Protein 3UCA (pdb70)

Nearest PDB structures (foldseek):
  3uca-assembly1_A  TM=1.004E+00  e=2.244E-35  Clostridium perfringens
  1rtr-assembly1_B  TM=9.458E-01  e=1.152E-16  Staphylococcus aureus
  6sxl-assembly1_A  TM=8.946E-01  e=2.841E-14  Picosynechococcus sp. PCC 7002
  6sxn-assembly3_D  TM=8.960E-01  e=1.854E-14  Picosynechococcus sp. PCC 7002
  2h8o-assembly1_A-2  TM=9.309E-01  e=2.113E-13  Agrobacterium fabrum str. C58

Secondary structure (DSSP, 8-state):
---HHHHHHHHHHHHHHHH----SS-HHHHHHHHHHHHH----HHHHHHHHHHHTT-S-GGGGHHHHHHHHHHHHHHHHHHTSTTTT--SEETTEE-HHHHH-HHHHHHHHHHHHHHHHHHHHHHHHHH-HHHHHHHHHHHHHHSTTTHHHHHHHHHHTSS-SS--HHHHHHHHIIIIIHHHHHHHHHHHHHTT--HHHHHHHHHHHHHHHHHHHHHHHHHHH----HHHHH-HHHHHHHHHHHHHHHHHHHHTSSS--HHHHHHHHHHHH---/---HHHHHHHHHHHHHHHT----SS-HHHHHHHHHHHHS----HHHHHHHHHHHTT-S-GGGGHHHHHHHHHHHHHHHHHHTSTTTT--SEETTEE-HHHHH-HHHHHHHHHHHHHHHHHHHHHHHHHH-HHHHHHHHHHHHHHSTTTHHHHHHHHHHTT--HHHHHHHHIIIIIHHHHHHHHHHHHHTT--HHHHHHHHHHHHHHHHHHHHHHHHHHH---HHHHH-HHHHHHHHHHHHHHHHHHHHTSSS--HHHHHHHHHHHH---

Solvent-accessible surface area: 21944 Å² total; per-residue (Å²): 152,49,78,22,83,59,2,54,100,39,0,39,99,27,0,105,58,45,7,126,59,142,74,144,53,1,76,48,0,3,66,0,0,18,57,19,0,54,24,27,14,54,8,15,18,0,1,0,0,1,1,0,3,39,6,63,85,88,76,30,131,98,0,23,44,1,0,18,0,0,5,0,0,36,5,1,6,46,5,0,13,4,4,52,43,19,76,83,50,76,110,72,111,67,96,62,4,5,12,116,77,48,33,63,14,14,0,2,6,0,0,2,0,0,1,0,4,0,1,22,14,2,2,54,23,2,36,143,73,33,115,29,2,9,101,2,1,73,51,0,0,46,7,0,0,0,48,0,6,0,0,0,8,0,1,36,30,62,1,122,118,72,158,146,18,61,76,144,30,0,58,38,9,22,51,34,46,28,5,28,4,1,43,3,0,0,14,0,0,0,28,14,4,115,18,71,157,46,22,35,152,80,0,76,28,0,0,102,60,4,0,41,8,21,8,5,31,50,12,17,47,107,62,105,94,72,39,5,24,109,69,72,29,58,135,74,0,108,115,64,2,77,68,17,3,87,64,0,29,106,34,0,68,59,8,191,45,71,11,98,6,0,57,54,5,0,90,111,10,28,119,18,171,128,153,48,79,27,87,63,3,59,93,40,0,23,105,26,0,103,70,46,7,125,58,137,80,137,50,1,72,37,0,1,63,0,0,17,58,16,0,49,29,24,15,60,9,12,22,0,2,0,0,0,1,0,6,22,6,59,91,80,77,27,128,106,2,25,44,1,0,19,0,0,4,0,0,38,4,4,14,44,5,2,21,6,4,50,42,21,78,82,52,78,107,73,121,65,92,66,4,5,11,100,73,46,33,72,13,14,0,3,0,0,0,1,0,0,0,0,5,0,2,22,13,2,2,55,23,2,25,145,71,35,116,31,2,11,104,1,0,70,51,0,0,45,7,0,0,0,45,0,12,4,0,0,10,0,2,46,24,53,70,132,159,114,84,159,47,16,65,38,23,18,54,30,51,14,3,29,5,0,26,3,0,0,10,0,0,0,23,19,3,124,16,70,143,46,25,28,65,92,0,90,29,0,0,97,61,4,1,44,6,14,19,2,31,44,9,22,40,110,81,170,154,37,17,29,91,77,68,30,70,118,70,0,88,127,65,3,68,69,20,3,82,69,0,33,117,38,0,68,59,9,190,49,66,13,106,7,0,53,56,4,1,79,111,12,32,126,25,181,132

Structure (mmCIF, N/CA/C/O backbone):
data_3UCA
#
_entry.id   3UCA
#
_cell.length_a   70.117
_cell.length_b   70.117
_cell.length_c   228.136
_cell.angle_alpha   90.00
_cell.angle_beta   90.00
_cell.angle_gamma   120.00
#
_symmetry.space_group_name_H-M   'P 31 2 1'
#
loop_
_entity.id
_entity.type
_entity.pdbx_description
1 polymer Geranyltranstransferase
2 water water
#
loop_
_atom_site.group_PDB
_atom_site.id
_atom_site.type_symbol
_atom_site.label_atom_id
_atom_site.label_alt_id
_atom_site.label_comp_id
_atom_site.label_asym_id
_atom_site.label_entity_id
_atom_site.label_seq_id
_atom_site.pdbx_PDB_ins_code
_atom_site.Cartn_x
_atom_site.Cartn_y
_atom_site.Cartn_z
_atom_site.occupancy
_atom_site.B_iso_or_equiv
_atom_site.auth_seq_id
_atom_site.auth_comp_id
_atom_site.auth_asym_id
_atom_site.auth_atom_id
_atom_site.pdbx_PDB_model_num
ATOM 1 N N . ALA A 1 34 ? 3.888 -19.856 -7.615 1.00 86.98 11 ALA A N 1
ATOM 2 C CA . ALA A 1 34 ? 5.109 -19.284 -8.262 1.00 88.48 11 ALA A CA 1
ATOM 3 C C . ALA A 1 34 ? 6.175 -18.933 -7.221 1.00 85.98 11 ALA A C 1
ATOM 4 O O . ALA A 1 34 ? 7.122 -18.189 -7.511 1.00 87.22 11 ALA A O 1
ATOM 6 N N . MET A 1 35 ? 6.013 -19.473 -6.012 1.00 80.38 12 MET A N 1
ATOM 7 C CA . MET A 1 35 ? 6.931 -19.193 -4.905 1.00 72.46 12 MET A CA 1
ATOM 8 C C . MET A 1 35 ? 8.282 -19.867 -5.103 1.00 72.34 12 MET A C 1
ATOM 9 O O . MET A 1 35 ? 8.380 -21.099 -5.119 1.00 77.04 12 MET A O 1
ATOM 14 N N . ASN A 1 36 ? 9.322 -19.052 -5.235 1.00 61.80 13 ASN A N 1
ATOM 15 C CA . ASN A 1 36 ? 10.655 -19.536 -5.531 1.00 53.20 13 ASN A CA 1
ATOM 16 C C . ASN A 1 36 ? 11.694 -18.910 -4.595 1.00 52.94 13 ASN A C 1
ATOM 17 O O . ASN A 1 36 ? 11.755 -17.692 -4.472 1.00 49.00 13 ASN A O 1
ATOM 22 N N . ILE A 1 37 ? 12.503 -19.737 -3.935 1.00 45.60 14 ILE A N 1
ATOM 23 C CA . ILE A 1 37 ? 13.475 -19.233 -2.965 1.00 41.62 14 ILE A CA 1
ATOM 24 C C . ILE A 1 37 ? 14.489 -18.272 -3.580 1.00 42.45 14 ILE A C 1
ATOM 25 O O . ILE A 1 37 ? 14.785 -17.226 -3.000 1.00 36.50 14 ILE A O 1
ATOM 30 N N . ASN A 1 38 ? 15.035 -18.602 -4.752 1.00 43.54 15 ASN A N 1
ATOM 31 C CA . ASN A 1 38 ? 15.986 -17.673 -5.355 1.00 42.87 15 ASN A CA 1
ATOM 32 C C . ASN A 1 38 ? 15.322 -16.341 -5.690 1.00 41.37 15 ASN A C 1
ATOM 33 O O . ASN A 1 38 ? 15.885 -15.277 -5.473 1.00 42.61 15 ASN A O 1
ATOM 38 N N . SER A 1 39 ? 14.111 -16.414 -6.209 1.00 35.73 16 SER A N 1
ATOM 39 C CA . SER A 1 39 ? 13.334 -15.230 -6.499 1.00 40.09 16 SER A CA 1
ATOM 40 C C . SER A 1 39 ? 13.029 -14.421 -5.233 1.00 41.63 16 SER A C 1
ATOM 41 O O . SER A 1 39 ? 13.096 -13.179 -5.241 1.00 38.66 16 SER A O 1
ATOM 44 N N . LEU A 1 40 ? 12.704 -15.124 -4.148 1.00 36.28 17 LEU A N 1
ATOM 45 C CA . LEU A 1 40 ? 12.454 -14.489 -2.855 1.00 41.81 17 LEU A CA 1
ATOM 46 C C . LEU A 1 40 ? 13.703 -13.752 -2.314 1.00 37.01 17 LEU A C 1
ATOM 47 O O . LEU A 1 40 ? 13.606 -12.633 -1.790 1.00 37.58 17 LEU A O 1
ATOM 52 N N . LYS A 1 41 ? 14.867 -14.376 -2.463 1.00 31.70 18 LYS A N 1
ATOM 53 C CA . LYS A 1 41 ? 16.117 -13.765 -2.032 1.00 35.75 18 LYS A CA 1
ATOM 54 C C . LYS A 1 41 ? 16.408 -12.475 -2.792 1.00 39.84 18 LYS A C 1
ATOM 55 O O . LYS A 1 41 ? 16.886 -11.506 -2.204 1.00 38.93 18 LYS A O 1
ATOM 61 N N . GLU A 1 42 ? 16.099 -12.446 -4.088 1.00 36.81 19 GLU A N 1
ATOM 62 C CA . GLU A 1 42 ? 16.291 -11.240 -4.881 1.00 39.38 19 GLU A CA 1
ATOM 63 C C . GLU A 1 42 ? 15.311 -10.166 -4.480 1.00 33.70 19 GLU A C 1
ATOM 64 O O . GLU A 1 42 ? 15.642 -8.985 -4.508 1.00 39.76 19 GLU A O 1
ATOM 70 N N . GLU A 1 43 ? 14.100 -10.565 -4.109 1.00 33.41 20 GLU A N 1
ATOM 71 C CA . GLU A 1 43 ? 13.116 -9.599 -3.624 1.00 38.22 20 GLU A CA 1
ATOM 72 C C . GLU A 1 43 ? 13.555 -8.947 -2.293 1.00 37.39 20 GLU A C 1
ATOM 73 O O . GLU A 1 43 ? 13.326 -7.756 -2.075 1.00 37.19 20 GLU A O 1
ATOM 79 N N . VAL A 1 44 ? 14.155 -9.737 -1.404 1.00 36.13 21 VAL A N 1
ATOM 80 C CA . VAL A 1 44 ? 14.710 -9.209 -0.154 1.00 36.36 21 VAL A CA 1
ATOM 81 C C . VAL A 1 44 ? 15.879 -8.256 -0.456 1.00 33.97 21 VAL A C 1
ATOM 82 O O . VAL A 1 44 ? 15.916 -7.152 0.078 1.00 37.39 21 VAL A O 1
ATOM 86 N N . ASP A 1 45 ? 16.812 -8.684 -1.316 1.00 33.65 22 ASP A N 1
ATOM 87 C CA . ASP A 1 45 ? 17.935 -7.845 -1.744 1.00 40.88 22 ASP A CA 1
ATOM 88 C C . ASP A 1 45 ? 17.456 -6.494 -2.229 1.00 43.29 22 ASP A C 1
ATOM 89 O O . ASP A 1 45 ? 18.057 -5.467 -1.916 1.00 39.72 22 ASP A O 1
ATOM 94 N N . GLN A 1 46 ? 16.389 -6.500 -3.022 1.00 41.75 23 GLN A N 1
ATOM 95 C CA . GLN A 1 46 ? 15.876 -5.267 -3.600 1.00 44.36 23 GLN A CA 1
ATOM 96 C C . GLN A 1 46 ? 15.168 -4.378 -2.582 1.00 42.84 23 GLN A C 1
ATOM 97 O O . GLN A 1 46 ? 15.256 -3.162 -2.670 1.00 37.96 23 GLN A O 1
ATOM 103 N N . SER A 1 47 ? 14.419 -4.975 -1.656 1.00 37.26 24 SER A N 1
ATOM 104 C CA . SER A 1 47 ? 13.788 -4.196 -0.605 1.00 38.95 24 SER A CA 1
ATOM 105 C C . SER A 1 47 ? 14.847 -3.541 0.272 1.00 34.48 24 SER A C 1
ATOM 106 O O . SER A 1 47 ? 14.686 -2.400 0.690 1.00 40.45 24 SER A O 1
ATOM 109 N N . LEU A 1 48 ? 15.927 -4.273 0.552 1.00 34.22 25 LEU A N 1
ATOM 110 C CA . LEU A 1 48 ? 16.974 -3.777 1.431 1.00 34.62 25 LEU A CA 1
ATOM 111 C C . LEU A 1 48 ? 17.744 -2.642 0.744 1.00 38.17 25 LEU A C 1
ATOM 112 O O . LEU A 1 48 ? 18.035 -1.615 1.351 1.00 36.44 25 LEU A O 1
ATOM 117 N N . LYS A 1 49 ? 18.072 -2.827 -0.527 1.00 39.19 26 LYS A N 1
ATOM 118 C CA . LYS A 1 49 ? 18.711 -1.745 -1.286 1.00 40.42 26 LYS A CA 1
ATOM 119 C C . LYS A 1 49 ? 17.840 -0.485 -1.372 1.00 38.74 26 LYS A C 1
ATOM 120 O O . LYS A 1 49 ? 18.317 0.628 -1.148 1.00 43.00 26 LYS A O 1
ATOM 126 N N . ALA A 1 50 ? 16.566 -0.658 -1.704 1.00 38.16 27 ALA A N 1
ATOM 127 C CA . ALA A 1 50 ? 15.660 0.477 -1.776 1.00 37.49 27 ALA A CA 1
ATOM 128 C C . ALA A 1 50 ? 15.644 1.177 -0.426 1.00 43.43 27 ALA A C 1
ATOM 129 O O . ALA A 1 50 ? 15.677 2.400 -0.363 1.00 40.15 27 ALA A O 1
ATOM 131 N N . TYR A 1 51 ? 15.593 0.392 0.653 1.00 40.06 28 TYR A N 1
ATOM 132 C CA . TYR A 1 51 ? 15.471 0.970 1.992 1.00 40.25 28 TYR A CA 1
ATOM 133 C C . TYR A 1 51 ? 16.606 1.957 2.216 1.00 41.38 28 TYR A C 1
ATOM 134 O O . TYR A 1 51 ? 16.376 3.078 2.657 1.00 40.41 28 TYR A O 1
ATOM 143 N N . PHE A 1 52 ? 17.829 1.539 1.904 1.00 40.48 29 PHE A N 1
ATOM 144 C CA . PHE A 1 52 ? 18.999 2.360 2.227 1.00 46.87 29 PHE A CA 1
ATOM 145 C C . PHE A 1 52 ? 19.326 3.445 1.191 1.00 50.81 29 PHE A C 1
ATOM 146 O O . PHE A 1 52 ? 20.153 4.335 1.435 1.00 50.29 29 PHE A O 1
ATOM 154 N N . ASN A 1 53 ? 18.626 3.411 0.065 1.00 49.73 30 ASN A N 1
ATOM 155 C CA . ASN A 1 53 ? 18.773 4.455 -0.918 1.00 58.63 30 ASN A CA 1
ATOM 156 C C . ASN A 1 53 ? 17.906 5.680 -0.619 1.00 60.28 30 ASN A C 1
ATOM 157 O O . ASN A 1 53 ? 17.049 6.049 -1.410 1.00 60.66 30 ASN A O 1
ATOM 162 N N . LYS A 1 54 ? 18.110 6.317 0.517 1.00 65.62 31 LYS A N 1
ATOM 163 C CA . LYS A 1 54 ? 17.355 7.510 0.818 1.00 67.38 31 LYS A CA 1
ATOM 164 C C . LYS A 1 54 ? 18.223 8.757 0.841 1.00 69.35 31 LYS A C 1
ATOM 165 O O . LYS A 1 54 ? 19.424 8.684 1.000 1.00 65.03 31 LYS A O 1
ATOM 171 N N . ASP A 1 55 ? 17.602 9.914 0.694 1.00 70.04 32 ASP A N 1
ATOM 172 C CA . ASP A 1 55 ? 18.354 11.171 0.662 1.00 72.48 32 ASP A CA 1
ATOM 173 C C . ASP A 1 55 ? 18.766 11.620 2.069 1.00 68.99 32 ASP A C 1
ATOM 174 O O . ASP A 1 55 ? 17.927 11.728 2.954 1.00 66.07 32 ASP A O 1
ATOM 179 N N . ARG A 1 56 ? 20.060 11.878 2.262 1.00 70.22 33 ARG A N 1
ATOM 180 C CA . ARG A 1 56 ? 20.590 12.312 3.560 1.00 70.07 33 ARG A CA 1
ATOM 181 C C . ARG A 1 56 ? 21.619 13.436 3.424 1.00 72.22 33 ARG A C 1
ATOM 182 O O . ARG A 1 56 ? 22.610 13.305 2.698 1.00 66.16 33 ARG A O 1
ATOM 190 N N . GLU A 1 57 ? 21.407 14.529 4.149 1.00 74.45 34 GLU A N 1
ATOM 191 C CA . GLU A 1 57 ? 22.263 15.693 3.964 1.00 76.29 34 GLU A CA 1
ATOM 192 C C . GLU A 1 57 ? 23.565 15.703 4.771 1.00 73.09 34 GLU A C 1
ATOM 193 O O . GLU A 1 57 ? 24.583 16.173 4.262 1.00 75.03 34 GLU A O 1
ATOM 199 N N . TYR A 1 58 ? 23.545 15.212 6.012 1.00 64.20 35 TYR A N 1
ATOM 200 C CA . TYR A 1 58 ? 24.752 15.278 6.857 1.00 63.79 35 TYR A CA 1
ATOM 201 C C . TYR A 1 58 ? 25.371 13.929 7.269 1.00 60.23 35 TYR A C 1
ATOM 202 O O . TYR A 1 58 ? 26.593 13.811 7.366 1.00 51.58 35 TYR A O 1
ATOM 211 N N . ASN A 1 59 ? 24.536 12.925 7.538 1.00 53.05 36 ASN A N 1
ATOM 212 C CA . ASN A 1 59 ? 25.038 11.657 8.056 1.00 43.36 36 ASN A CA 1
ATOM 213 C C . ASN A 1 59 ? 25.073 10.603 6.949 1.00 48.35 36 ASN A C 1
ATOM 214 O O . ASN A 1 59 ? 24.888 9.399 7.197 1.00 40.40 36 ASN A O 1
ATOM 219 N N . LYS A 1 60 ? 25.328 11.071 5.727 1.00 37.15 37 LYS A N 1
ATOM 220 C CA . LYS A 1 60 ? 25.332 10.208 4.553 1.00 47.00 37 LYS A CA 1
ATOM 221 C C . LYS A 1 60 ? 26.348 9.065 4.692 1.00 42.19 37 LYS A C 1
ATOM 222 O O . LYS A 1 60 ? 26.070 7.929 4.324 1.00 49.43 37 LYS A O 1
ATOM 228 N N . VAL A 1 61 ? 27.521 9.378 5.212 1.00 40.93 38 VAL A N 1
ATOM 229 C CA . VAL A 1 61 ? 28.533 8.364 5.459 1.00 43.27 38 VAL A CA 1
ATOM 230 C C . VAL A 1 61 ? 28.009 7.203 6.323 1.00 43.26 38 VAL A C 1
ATOM 231 O O . VAL A 1 61 ? 28.388 6.060 6.103 1.00 37.67 38 VAL A O 1
ATOM 235 N N . LEU A 1 62 ? 27.152 7.493 7.303 1.00 38.01 39 LEU A N 1
ATOM 236 C CA . LEU A 1 62 ? 26.594 6.423 8.122 1.00 40.03 39 LEU A CA 1
ATOM 237 C C . LEU A 1 62 ? 25.765 5.523 7.231 1.00 40.53 39 LEU A C 1
ATOM 238 O O . LEU A 1 62 ? 25.892 4.293 7.277 1.00 36.07 39 LEU A O 1
ATOM 243 N N . TYR A 1 63 ? 24.904 6.133 6.419 1.00 40.27 40 TYR A N 1
ATOM 244 C CA . TYR A 1 63 ? 24.041 5.350 5.555 1.00 40.95 40 TYR A CA 1
ATOM 245 C C . TYR A 1 63 ? 24.829 4.581 4.510 1.00 37.97 40 TYR A C 1
ATOM 246 O O . TYR A 1 63 ? 24.455 3.457 4.191 1.00 41.04 40 TYR A O 1
ATOM 255 N N . ASP A 1 64 ? 25.914 5.169 3.990 1.00 36.78 41 ASP A N 1
ATOM 256 C CA . ASP A 1 64 ? 26.782 4.442 3.050 1.00 39.86 41 ASP A CA 1
ATOM 257 C C . ASP A 1 64 ? 27.405 3.237 3.726 1.00 38.84 41 ASP A C 1
ATOM 258 O O . ASP A 1 64 ? 27.550 2.199 3.109 1.00 34.78 41 ASP A O 1
ATOM 263 N N . SER A 1 65 ? 27.822 3.389 4.982 1.00 29.46 42 SER A N 1
ATOM 264 C CA . SER A 1 65 ? 28.458 2.267 5.672 1.00 29.47 42 SER A CA 1
ATOM 265 C C . SER A 1 65 ? 27.426 1.159 5.946 1.00 33.68 42 SER A C 1
ATOM 266 O O . SER A 1 65 ? 27.691 -0.014 5.742 1.00 31.57 42 SER A O 1
ATOM 269 N N . MET A 1 66 ? 26.236 1.533 6.398 1.00 31.59 43 MET A N 1
ATOM 270 C CA . MET A 1 66 ? 25.199 0.542 6.623 1.00 35.42 43 MET A CA 1
ATOM 271 C C . MET A 1 66 ? 24.851 -0.165 5.325 1.00 38.57 43 MET A C 1
ATOM 272 O O . MET A 1 66 ? 24.747 -1.394 5.286 1.00 35.74 43 MET A O 1
ATOM 277 N N . ALA A 1 67 ? 24.671 0.614 4.256 1.00 34.71 44 ALA A N 1
ATOM 278 C CA . ALA A 1 67 ? 24.232 0.051 2.982 1.00 37.74 44 ALA A CA 1
ATOM 279 C C . ALA A 1 67 ? 25.304 -0.851 2.422 1.00 33.57 44 ALA A C 1
ATOM 280 O O . ALA A 1 67 ? 25.014 -1.851 1.778 1.00 36.42 44 ALA A O 1
ATOM 282 N N . TYR A 1 68 ? 26.554 -0.503 2.663 1.00 35.11 45 TYR A N 1
ATOM 283 C CA . TYR A 1 68 ? 27.638 -1.309 2.109 1.00 37.33 45 TYR A CA 1
ATOM 284 C C . TYR A 1 68 ? 27.553 -2.763 2.598 1.00 32.84 45 TYR A C 1
ATOM 285 O O . TYR A 1 68 ? 27.591 -3.725 1.818 1.00 33.37 45 TYR A O 1
ATOM 294 N N . SER A 1 69 ? 27.447 -2.918 3.909 1.00 32.81 46 SER A N 1
ATOM 295 C CA . SER A 1 69 ? 27.348 -4.233 4.534 1.00 31.99 46 SER A CA 1
ATOM 296 C C . SER A 1 69 ? 26.016 -4.940 4.226 1.00 30.73 46 SER A C 1
ATOM 297 O O . SER A 1 69 ? 25.965 -6.158 4.056 1.00 36.31 46 SER A O 1
ATOM 300 N N . ILE A 1 70 ? 24.945 -4.174 4.135 1.00 31.77 47 ILE A N 1
ATOM 301 C CA . ILE A 1 70 ? 23.667 -4.738 3.768 1.00 32.84 47 ILE A CA 1
ATOM 302 C C . ILE A 1 70 ? 23.684 -5.302 2.337 1.00 42.36 47 ILE A C 1
ATOM 303 O O . ILE A 1 70 ? 23.206 -6.424 2.078 1.00 37.06 47 ILE A O 1
ATOM 308 N N . ASN A 1 71 ? 24.258 -4.529 1.420 1.00 38.55 48 ASN A N 1
ATOM 309 C CA . ASN A 1 71 ? 24.173 -4.836 0.001 1.00 45.80 48 ASN A CA 1
ATOM 310 C C . ASN A 1 71 ? 25.279 -5.760 -0.467 1.00 48.08 48 ASN A C 1
ATOM 311 O O . ASN A 1 71 ? 25.152 -6.401 -1.503 1.00 47.56 48 ASN A O 1
ATOM 316 N N . VAL A 1 72 ? 26.359 -5.822 0.299 1.00 49.41 49 VAL A N 1
ATOM 317 C CA . VAL A 1 72 ? 27.506 -6.631 -0.081 1.00 53.40 49 VAL A CA 1
ATOM 318 C C . VAL A 1 72 ? 27.069 -7.958 -0.672 1.00 58.19 49 VAL A C 1
ATOM 319 O O . VAL A 1 72 ? 27.423 -8.293 -1.807 1.00 69.05 49 VAL A O 1
ATOM 323 N N . GLY A 1 73 ? 26.311 -8.718 0.106 1.00 54.95 50 GLY A N 1
ATOM 324 C CA . GLY A 1 73 ? 25.854 -10.027 -0.322 1.00 56.33 50 GLY A CA 1
ATOM 325 C C . GLY A 1 73 ? 25.146 -10.763 0.804 1.00 56.52 50 GLY A C 1
ATOM 326 O O . GLY A 1 73 ? 24.908 -10.207 1.875 1.00 58.38 50 GLY A O 1
ATOM 327 N N . GLY A 1 74 ? 24.788 -12.012 0.540 1.00 51.70 51 GLY A N 1
ATOM 328 C CA . GLY A 1 74 ? 24.273 -12.895 1.565 1.00 47.08 51 GLY A CA 1
ATOM 329 C C . GLY A 1 74 ? 23.122 -13.740 1.070 1.00 39.76 51 GLY A C 1
ATOM 330 O O . GLY A 1 74 ? 22.356 -13.333 0.186 1.00 39.58 51 GLY A O 1
ATOM 331 N N . LYS A 1 75 ? 22.999 -14.920 1.658 1.00 40.37 52 LYS A N 1
ATOM 332 C CA . LYS A 1 75 ? 21.948 -15.848 1.304 1.00 38.44 52 LYS A CA 1
ATOM 333 C C . LYS A 1 75 ? 20.592 -15.368 1.810 1.00 42.31 52 LYS A C 1
ATOM 334 O O . LYS A 1 75 ? 19.565 -15.904 1.399 1.00 36.03 52 LYS A O 1
ATOM 340 N N . ARG A 1 76 ? 20.582 -14.366 2.697 1.00 36.35 53 ARG A N 1
ATOM 341 C CA . ARG A 1 76 ? 19.319 -13.870 3.275 1.00 29.70 53 ARG A CA 1
ATOM 342 C C . ARG A 1 76 ? 18.538 -14.987 3.941 1.00 27.66 53 ARG A C 1
ATOM 343 O O . ARG A 1 76 ? 17.311 -14.993 3.915 1.00 28.37 53 ARG A O 1
ATOM 351 N N . ILE A 1 77 ? 19.238 -15.919 4.566 1.00 30.01 54 ILE A N 1
ATOM 352 C CA . ILE A 1 77 ? 18.562 -17.051 5.188 1.00 30.69 54 ILE A CA 1
ATOM 353 C C . ILE A 1 77 ? 17.490 -16.613 6.191 1.00 29.51 54 ILE A C 1
ATOM 354 O O . ILE A 1 77 ? 16.402 -17.151 6.202 1.00 31.56 54 ILE A O 1
ATOM 359 N N . ARG A 1 78 ? 17.804 -15.660 7.067 1.00 30.64 55 ARG A N 1
ATOM 360 C CA . ARG A 1 78 ? 16.889 -15.354 8.178 1.00 28.63 55 ARG A CA 1
ATOM 361 C C . ARG A 1 78 ? 15.586 -14.670 7.753 1.00 28.08 55 ARG A C 1
ATOM 362 O O . ARG A 1 78 ? 14.507 -15.067 8.182 1.00 25.88 55 ARG A O 1
ATOM 370 N N . PRO A 1 79 ? 15.670 -13.625 6.918 1.00 28.26 56 PRO A N 1
ATOM 371 C CA . PRO A 1 79 ? 14.438 -13.033 6.425 1.00 24.88 56 PRO A CA 1
ATOM 372 C C . PRO A 1 79 ? 13.622 -14.034 5.575 1.00 32.94 56 PRO A C 1
ATOM 373 O O . PRO A 1 79 ? 12.407 -14.012 5.610 1.00 28.74 56 PRO A O 1
ATOM 377 N N . ILE A 1 80 ? 14.279 -14.897 4.810 1.00 33.64 57 ILE A N 1
ATOM 378 C CA . ILE A 1 80 ? 13.532 -15.882 4.005 1.00 32.41 57 ILE A CA 1
ATOM 379 C C . ILE A 1 80 ? 12.807 -16.889 4.925 1.00 28.45 57 ILE A C 1
ATOM 380 O O . ILE A 1 80 ? 11.651 -17.223 4.708 1.00 30.50 57 ILE A O 1
ATOM 385 N N . LEU A 1 81 ? 13.471 -17.341 5.977 1.00 29.52 58 LEU A N 1
ATOM 386 C CA . LEU A 1 81 ? 12.799 -18.197 6.970 1.00 31.11 58 LEU A CA 1
ATOM 387 C C . LEU A 1 81 ? 11.548 -17.560 7.530 1.00 33.57 58 LEU A C 1
ATOM 388 O O . LEU A 1 81 ? 10.498 -18.216 7.668 1.00 31.53 58 LEU A O 1
ATOM 393 N N . MET A 1 82 ? 11.644 -16.279 7.869 1.00 30.34 59 MET A N 1
ATOM 394 C CA . MET A 1 82 ? 10.468 -15.566 8.350 1.00 31.17 59 MET A CA 1
ATOM 395 C C . MET A 1 82 ? 9.333 -15.535 7.321 1.00 29.67 59 MET A C 1
ATOM 396 O O . MET A 1 82 ? 8.185 -15.822 7.647 1.00 31.39 59 MET A O 1
ATOM 401 N N . LEU A 1 83 ? 9.640 -15.120 6.097 1.00 28.86 60 LEU A N 1
ATOM 402 C CA . LEU A 1 83 ? 8.611 -15.042 5.063 1.00 30.58 60 LEU A CA 1
ATOM 403 C C . LEU A 1 83 ? 7.961 -16.420 4.814 1.00 32.25 60 LEU A C 1
ATOM 404 O O . LEU A 1 83 ? 6.738 -16.530 4.652 1.00 35.04 60 LEU A O 1
ATOM 409 N N . LEU A 1 84 ? 8.778 -17.466 4.769 1.00 32.45 61 LEU A N 1
ATOM 410 C CA . LEU A 1 84 ? 8.270 -18.804 4.447 1.00 34.70 61 LEU A CA 1
ATOM 411 C C . LEU A 1 84 ? 7.508 -19.463 5.590 1.00 36.30 61 LEU A C 1
ATOM 412 O O . LEU A 1 84 ? 6.699 -20.347 5.340 1.00 31.30 61 LEU A O 1
ATOM 417 N N . SER A 1 85 ? 7.761 -19.033 6.832 1.00 33.74 62 SER A N 1
ATOM 418 C CA . SER A 1 85 ? 7.013 -19.516 7.975 1.00 32.82 62 SER A CA 1
ATOM 419 C C . SER A 1 85 ? 5.650 -18.858 7.995 1.00 35.90 62 SER A C 1
ATOM 420 O O . SER A 1 85 ? 4.641 -19.495 8.298 1.00 35.73 62 SER A O 1
ATOM 423 N N . TYR A 1 86 ? 5.630 -17.563 7.713 1.00 31.76 63 TYR A N 1
ATOM 424 C CA . TYR A 1 86 ? 4.383 -16.853 7.517 1.00 38.36 63 TYR A CA 1
ATOM 425 C C . TYR A 1 86 ? 3.601 -17.486 6.350 1.00 37.80 63 TYR A C 1
ATOM 426 O O . TYR A 1 86 ? 2.380 -17.737 6.442 1.00 37.68 63 TYR A O 1
ATOM 435 N N . TYR A 1 87 ? 4.323 -17.753 5.268 1.00 33.31 64 TYR A N 1
ATOM 436 C CA . TYR A 1 87 ? 3.759 -18.367 4.061 1.00 33.83 64 TYR A CA 1
ATOM 437 C C . TYR A 1 87 ? 3.047 -19.700 4.307 1.00 37.77 64 TYR A C 1
ATOM 438 O O . TYR A 1 87 ? 2.171 -20.072 3.547 1.00 36.39 64 TYR A O 1
ATOM 447 N N . ILE A 1 88 ? 3.427 -20.429 5.350 1.00 35.34 65 ILE A N 1
ATOM 448 C CA . ILE A 1 88 ? 2.719 -21.656 5.665 1.00 33.47 65 ILE A CA 1
ATOM 449 C C . ILE A 1 88 ? 1.222 -21.366 5.784 1.00 42.44 65 ILE A C 1
ATOM 450 O O . ILE A 1 88 ? 0.397 -22.201 5.400 1.00 36.68 65 ILE A O 1
ATOM 455 N N . TYR A 1 89 ? 0.881 -20.179 6.297 1.00 38.42 66 TYR A N 1
ATOM 456 C CA . TYR A 1 89 ? -0.493 -19.857 6.676 1.00 38.24 66 TYR A CA 1
ATOM 457 C C . TYR A 1 89 ? -1.161 -18.852 5.753 1.00 41.74 66 TYR A C 1
ATOM 458 O O . TYR A 1 89 ? -2.337 -18.981 5.426 1.00 43.57 66 TYR A O 1
ATOM 467 N N . LYS A 1 90 ? -0.422 -17.835 5.346 1.00 38.37 67 LYS A N 1
ATOM 468 C CA . LYS A 1 90 ? -1.008 -16.770 4.553 1.00 39.66 67 LYS A CA 1
ATOM 469 C C . LYS A 1 90 ? -0.137 -16.508 3.365 1.00 39.07 67 LYS A C 1
ATOM 470 O O . LYS A 1 90 ? 1.088 -16.608 3.454 1.00 40.83 67 LYS A O 1
ATOM 476 N N . SER A 1 91 ? -0.752 -16.165 2.239 1.00 38.54 68 SER A N 1
ATOM 477 C CA A SER A 1 91 ? 0.021 -16.022 1.018 0.50 39.40 68 SER A CA 1
ATOM 478 C CA B SER A 1 91 ? -0.014 -16.010 0.997 0.50 40.24 68 SER A CA 1
ATOM 479 C C . SER A 1 91 ? 0.513 -14.595 0.781 1.00 38.50 68 SER A C 1
ATOM 480 O O . SER A 1 91 ? 1.353 -14.376 -0.084 1.00 40.19 68 SER A O 1
ATOM 485 N N . ASP A 1 92 ? 0.013 -13.627 1.553 1.00 39.02 69 ASP A N 1
ATOM 486 C CA . ASP A 1 92 ? 0.431 -12.222 1.330 1.00 45.04 69 ASP A CA 1
ATOM 487 C C . ASP A 1 92 ? 1.722 -11.853 2.085 1.00 45.93 69 ASP A C 1
ATOM 488 O O . ASP A 1 92 ? 1.752 -10.902 2.863 1.00 41.92 69 ASP A O 1
ATOM 493 N N . TYR A 1 93 ? 2.777 -12.625 1.847 1.00 40.80 70 TYR A N 1
ATOM 494 C CA . TYR A 1 93 ? 4.049 -12.467 2.559 1.00 44.24 70 TYR A CA 1
ATOM 495 C C . TYR A 1 93 ? 4.673 -11.061 2.427 1.00 39.66 70 TYR A C 1
ATOM 496 O O . TYR A 1 93 ? 5.400 -10.613 3.319 1.00 39.65 70 TYR A O 1
ATOM 505 N N . LYS A 1 94 ? 4.382 -10.368 1.329 1.00 42.57 71 LYS A N 1
ATOM 506 C CA . LYS A 1 94 ? 4.952 -9.035 1.087 1.00 41.91 71 LYS A CA 1
ATOM 507 C C . LYS A 1 94 ? 4.595 -8.096 2.231 1.00 41.27 71 LYS A C 1
ATOM 508 O O . LYS A 1 94 ? 5.286 -7.109 2.478 1.00 45.09 71 LYS A O 1
ATOM 514 N N . LYS A 1 95 ? 3.515 -8.419 2.928 1.00 40.52 72 LYS A N 1
ATOM 515 C CA . LYS A 1 95 ? 3.050 -7.623 4.053 1.00 45.64 72 LYS A CA 1
ATOM 516 C C . LYS A 1 95 ? 4.021 -7.628 5.232 1.00 45.62 72 LYS A C 1
ATOM 517 O O . LYS A 1 95 ? 3.973 -6.729 6.078 1.00 46.72 72 LYS A O 1
ATOM 523 N N . ILE A 1 96 ? 4.874 -8.645 5.319 1.00 37.02 73 ILE A N 1
ATOM 524 C CA . ILE A 1 96 ? 5.835 -8.686 6.427 1.00 34.69 73 ILE A CA 1
ATOM 525 C C . ILE A 1 96 ? 7.292 -8.533 5.987 1.00 36.55 73 ILE A C 1
ATOM 526 O O . ILE A 1 96 ? 8.211 -8.897 6.727 1.00 34.61 73 ILE A O 1
ATOM 531 N N . LEU A 1 97 ? 7.497 -7.960 4.804 1.00 36.17 74 LEU A N 1
ATOM 532 C CA . LEU A 1 97 ? 8.843 -7.642 4.340 1.00 38.62 74 LEU A CA 1
ATOM 533 C C . LEU A 1 97 ? 9.575 -6.676 5.277 1.00 33.34 74 LEU A C 1
ATOM 534 O O . LEU A 1 97 ? 10.801 -6.698 5.371 1.00 36.61 74 LEU A O 1
ATOM 539 N N . THR A 1 98 ? 8.820 -5.838 5.977 1.00 36.15 75 THR A N 1
ATOM 540 C CA . THR A 1 98 ? 9.429 -4.904 6.918 1.00 36.93 75 THR A CA 1
ATOM 541 C C . THR A 1 98 ? 10.089 -5.632 8.076 1.00 31.00 75 THR A C 1
ATOM 542 O O . THR A 1 98 ? 11.274 -5.456 8.324 1.00 34.08 75 THR A O 1
ATOM 546 N N . PRO A 1 99 ? 9.331 -6.458 8.797 1.00 32.11 76 PRO A N 1
ATOM 547 C CA . PRO A 1 99 ? 9.997 -7.202 9.886 1.00 30.15 76 PRO A CA 1
ATOM 548 C C . PRO A 1 99 ? 11.087 -8.139 9.339 1.00 32.25 76 PRO A C 1
ATOM 549 O O . PRO A 1 99 ? 12.077 -8.392 10.023 1.00 33.21 76 PRO A O 1
ATOM 553 N N . ALA A 1 100 ? 10.908 -8.655 8.119 1.00 27.34 77 ALA A N 1
ATOM 554 C CA . ALA A 1 100 ? 11.960 -9.506 7.509 1.00 27.52 77 ALA A CA 1
ATOM 555 C C . ALA A 1 100 ? 13.251 -8.711 7.324 1.00 32.18 77 ALA A C 1
ATOM 556 O O . ALA A 1 100 ? 14.346 -9.174 7.661 1.00 31.56 77 ALA A O 1
ATOM 558 N N . MET A 1 101 ? 13.124 -7.485 6.829 1.00 32.65 78 MET A N 1
ATOM 559 C CA . MET A 1 101 ? 14.297 -6.621 6.684 1.00 35.15 78 MET A CA 1
ATOM 560 C C . MET A 1 101 ? 14.937 -6.338 8.042 1.00 29.89 78 MET A C 1
ATOM 561 O O . MET A 1 101 ? 16.161 -6.343 8.166 1.00 32.23 78 MET A O 1
ATOM 566 N N . ALA A 1 102 ? 14.116 -6.080 9.060 1.00 29.75 79 ALA A N 1
ATOM 567 C CA . ALA A 1 102 ? 14.666 -5.809 10.389 1.00 30.56 79 ALA A CA 1
ATOM 568 C C . ALA A 1 102 ? 15.576 -6.961 10.800 1.00 31.75 79 ALA A C 1
ATOM 569 O O . ALA A 1 102 ? 16.665 -6.762 11.324 1.00 27.93 79 ALA A O 1
ATOM 571 N N . ILE A 1 103 ? 15.141 -8.190 10.582 1.00 33.44 80 ILE A N 1
ATOM 572 C CA . ILE A 1 103 ? 15.946 -9.277 11.105 1.00 26.08 80 ILE A CA 1
ATOM 573 C C . ILE A 1 103 ? 17.261 -9.409 10.342 1.00 26.98 80 ILE A C 1
ATOM 574 O O . ILE A 1 103 ? 18.293 -9.736 10.927 1.00 28.34 80 ILE A O 1
ATOM 579 N N . GLU A 1 104 ? 17.242 -9.105 9.048 1.00 27.47 81 GLU A N 1
ATOM 580 C CA . GLU A 1 104 ? 18.475 -9.129 8.262 1.00 29.30 81 GLU A CA 1
ATOM 581 C C . GLU A 1 104 ? 19.398 -7.953 8.661 1.00 31.25 81 GLU A C 1
ATOM 582 O O . GLU A 1 104 ? 20.612 -8.091 8.654 1.00 28.21 81 GLU A O 1
ATOM 588 N N . MET A 1 105 ? 18.820 -6.804 9.016 1.00 27.36 82 MET A N 1
ATOM 589 C CA . MET A 1 105 ? 19.618 -5.720 9.591 1.00 29.54 82 MET A CA 1
ATOM 590 C C . MET A 1 105 ? 20.326 -6.163 10.873 1.00 30.52 82 MET A C 1
ATOM 591 O O . MET A 1 105 ? 21.481 -5.813 11.115 1.00 28.69 82 MET A O 1
ATOM 596 N N . ILE A 1 106 ? 19.636 -6.930 11.706 1.00 28.75 83 ILE A N 1
ATOM 597 C CA . ILE A 1 106 ? 20.256 -7.399 12.940 1.00 31.06 83 ILE A CA 1
ATOM 598 C C . ILE A 1 106 ? 21.372 -8.390 12.635 1.00 31.17 83 ILE A C 1
ATOM 599 O O . ILE A 1 106 ? 22.458 -8.334 13.203 1.00 28.45 83 ILE A O 1
ATOM 604 N N . HIS A 1 107 ? 21.110 -9.303 11.714 1.00 28.22 84 HIS A N 1
ATOM 605 C CA . HIS A 1 107 ? 22.140 -10.233 11.309 1.00 27.95 84 HIS A CA 1
ATOM 606 C C . HIS A 1 107 ? 23.345 -9.467 10.749 1.00 30.14 84 HIS A C 1
ATOM 607 O O . HIS A 1 107 ? 24.508 -9.745 11.092 1.00 26.91 84 HIS A O 1
ATOM 614 N N . THR A 1 108 ? 23.071 -8.458 9.936 1.00 28.61 85 THR A N 1
ATOM 615 C CA . THR A 1 108 ? 24.165 -7.678 9.332 1.00 27.53 85 THR A CA 1
ATOM 616 C C . THR A 1 108 ? 24.993 -6.910 10.382 1.00 27.91 85 THR A C 1
ATOM 617 O O . THR A 1 108 ? 26.231 -6.897 10.348 1.00 31.88 85 THR A O 1
ATOM 621 N N . TYR A 1 109 ? 24.322 -6.253 11.314 1.00 27.90 86 TYR A N 1
ATOM 622 C CA . TYR A 1 109 ? 25.088 -5.560 12.360 1.00 30.60 86 TYR A CA 1
ATOM 623 C C . TYR A 1 109 ? 26.056 -6.491 13.106 1.00 29.61 86 TYR A C 1
ATOM 624 O O . TYR A 1 109 ? 27.213 -6.119 13.393 1.00 25.90 86 TYR A O 1
ATOM 633 N N . SER A 1 110 ? 25.608 -7.706 13.429 1.00 29.58 87 SER A N 1
ATOM 634 C CA . SER A 1 110 ? 26.456 -8.668 14.131 1.00 30.99 87 SER A CA 1
ATOM 635 C C . SER A 1 110 ? 27.697 -9.046 13.352 1.00 31.70 87 SER A C 1
ATOM 636 O O . SER A 1 110 ? 28.740 -9.309 13.953 1.00 28.56 87 SER A O 1
ATOM 639 N N . LEU A 1 111 ? 27.588 -9.113 12.024 1.00 33.59 88 LEU A N 1
ATOM 640 C CA . LEU A 1 111 ? 28.755 -9.401 11.191 1.00 32.88 88 LEU A CA 1
ATOM 641 C C . LEU A 1 111 ? 29.730 -8.241 11.243 1.00 29.76 88 LEU A C 1
ATOM 642 O O . LEU A 1 111 ? 30.924 -8.449 11.333 1.00 29.07 88 LEU A O 1
ATOM 647 N N . ILE A 1 112 ? 29.223 -7.025 11.134 1.00 30.76 89 ILE A N 1
ATOM 648 C CA . ILE A 1 112 ? 30.107 -5.840 11.179 1.00 31.63 89 ILE A CA 1
ATOM 649 C C . ILE A 1 112 ? 30.899 -5.811 12.465 1.00 31.72 89 ILE A C 1
ATOM 650 O O . ILE A 1 112 ? 32.126 -5.639 12.443 1.00 32.08 89 ILE A O 1
ATOM 655 N N . HIS A 1 113 ? 30.223 -6.008 13.599 1.00 29.14 90 HIS A N 1
ATOM 656 C CA . HIS A 1 113 ? 30.951 -5.980 14.872 1.00 28.38 90 HIS A CA 1
ATOM 657 C C . HIS A 1 113 ? 31.848 -7.205 15.042 1.00 32.38 90 HIS A C 1
ATOM 658 O O . HIS A 1 113 ? 32.982 -7.090 15.513 1.00 31.92 90 HIS A O 1
ATOM 665 N N . ASP A 1 114 ? 31.355 -8.377 14.649 1.00 30.36 91 ASP A N 1
ATOM 666 C CA . ASP A 1 114 ? 32.158 -9.596 14.793 1.00 34.50 91 ASP A CA 1
ATOM 667 C C . ASP A 1 114 ? 33.422 -9.573 13.915 1.00 36.19 91 ASP A C 1
ATOM 668 O O . ASP A 1 114 ? 34.435 -10.160 14.283 1.00 32.94 91 ASP A O 1
ATOM 673 N N . ASP A 1 115 ? 33.373 -8.900 12.765 1.00 32.68 92 ASP A N 1
ATOM 674 C CA . ASP A 1 115 ? 34.589 -8.767 11.922 1.00 32.73 92 ASP A CA 1
ATOM 675 C C . ASP A 1 115 ? 35.732 -7.896 12.502 1.00 34.80 92 ASP A C 1
ATOM 676 O O . ASP A 1 115 ? 36.886 -7.944 12.014 1.00 32.21 92 ASP A O 1
ATOM 681 N N . LEU A 1 116 ? 35.430 -7.076 13.507 1.00 32.82 93 LEU A N 1
ATOM 682 C CA . LEU A 1 116 ? 36.400 -6.079 13.973 1.00 35.29 93 LEU A CA 1
ATOM 683 C C . LEU A 1 116 ? 37.722 -6.680 14.461 1.00 35.47 93 LEU A C 1
ATOM 684 O O . LEU A 1 116 ? 37.768 -7.821 14.908 1.00 33.85 93 LEU A O 1
ATOM 689 N N . PRO A 1 117 ? 38.806 -5.891 14.396 1.00 38.57 94 PRO A N 1
ATOM 690 C CA . PRO A 1 117 ? 40.117 -6.324 14.863 1.00 39.35 94 PRO A CA 1
ATOM 691 C C . PRO A 1 117 ? 40.095 -6.927 16.269 1.00 40.64 94 PRO A C 1
ATOM 692 O O . PRO A 1 117 ? 40.821 -7.876 16.527 1.00 37.90 94 PRO A O 1
ATOM 696 N N . CYS A 1 118 ? 39.267 -6.395 17.171 1.00 38.30 95 CYS A N 1
ATOM 697 C CA . CYS A 1 118 ? 39.251 -6.906 18.546 1.00 41.43 95 CYS A CA 1
ATOM 698 C C . CYS A 1 118 ? 38.471 -8.223 18.665 1.00 41.64 95 CYS A C 1
ATOM 699 O O . CYS A 1 118 ? 38.502 -8.860 19.701 1.00 37.87 95 CYS A O 1
ATOM 702 N N . MET A 1 119 ? 37.767 -8.636 17.611 1.00 36.08 96 MET A N 1
ATOM 703 C CA . MET A 1 119 ? 37.086 -9.923 17.655 1.00 39.59 96 MET A CA 1
ATOM 704 C C . MET A 1 119 ? 37.591 -10.880 16.585 1.00 41.62 96 MET A C 1
ATOM 705 O O . MET A 1 119 ? 38.680 -11.396 16.727 1.00 43.87 96 MET A O 1
ATOM 710 N N . ASP A 1 120 ? 36.834 -11.106 15.511 1.00 35.65 97 ASP A N 1
ATOM 711 C CA . ASP A 1 120 ? 37.289 -12.033 14.475 1.00 38.19 97 ASP A CA 1
ATOM 712 C C . ASP A 1 120 ? 38.429 -11.469 13.618 1.00 43.07 97 ASP A C 1
ATOM 713 O O . ASP A 1 120 ? 39.214 -12.237 13.078 1.00 39.81 97 ASP A O 1
ATOM 718 N N . ASN A 1 121 ? 38.509 -10.141 13.497 1.00 39.73 98 ASN A N 1
ATOM 719 C CA . ASN A 1 121 ? 39.571 -9.487 12.727 1.00 43.33 98 ASN A CA 1
ATOM 720 C C . ASN A 1 121 ? 39.574 -10.013 11.301 1.00 43.76 98 ASN A C 1
ATOM 721 O O . ASN A 1 121 ? 40.584 -10.546 10.852 1.00 43.15 98 ASN A O 1
ATOM 726 N N . ASP A 1 122 ? 38.443 -9.885 10.610 1.00 36.07 99 ASP A N 1
ATOM 727 C CA . ASP A 1 122 ? 38.335 -10.326 9.225 1.00 45.77 99 ASP A CA 1
ATOM 728 C C . ASP A 1 122 ? 38.457 -9.159 8.239 1.00 46.59 99 ASP A C 1
ATOM 729 O O . ASP A 1 122 ? 37.727 -8.156 8.353 1.00 41.21 99 ASP A O 1
ATOM 734 N N . ASP A 1 123 ? 39.366 -9.308 7.265 1.00 36.16 100 ASP A N 1
ATOM 735 C CA . ASP A 1 123 ? 39.595 -8.301 6.222 1.00 39.51 100 ASP A CA 1
ATOM 736 C C . ASP A 1 123 ? 38.629 -8.477 5.063 1.00 35.84 100 ASP A C 1
ATOM 737 O O . ASP A 1 123 ? 38.228 -7.506 4.419 1.00 36.78 100 ASP A O 1
ATOM 742 N N . LEU A 1 124 ? 38.247 -9.725 4.811 1.00 38.38 101 LEU A N 1
ATOM 743 C CA . LEU A 1 124 ? 37.371 -10.066 3.698 1.00 42.27 101 LEU A CA 1
ATOM 744 C C . LEU A 1 124 ? 36.161 -10.900 4.125 1.00 44.24 101 LEU A C 1
ATOM 745 O O . LEU A 1 124 ? 36.233 -11.708 5.045 1.00 42.59 101 LEU A O 1
ATOM 750 N N . ARG A 1 125 ? 35.059 -10.711 3.416 1.00 40.90 102 ARG A N 1
ATOM 751 C CA . ARG A 1 125 ? 33.860 -11.486 3.606 1.00 45.51 102 ARG A CA 1
ATOM 752 C C . ARG A 1 125 ? 33.333 -11.699 2.209 1.00 47.84 102 ARG A C 1
ATOM 753 O O . ARG A 1 125 ? 32.982 -10.738 1.522 1.00 43.56 102 ARG A O 1
ATOM 761 N N . ARG A 1 126 ? 33.316 -12.953 1.773 1.00 50.28 103 ARG A N 1
ATOM 762 C CA . ARG A 1 126 ? 32.876 -13.308 0.427 1.00 55.53 103 ARG A CA 1
ATOM 763 C C . ARG A 1 126 ? 33.692 -12.533 -0.595 1.00 50.92 103 ARG A C 1
ATOM 764 O O . ARG A 1 126 ? 33.125 -11.919 -1.498 1.00 50.33 103 ARG A O 1
ATOM 772 N N . GLY A 1 127 ? 35.010 -12.548 -0.427 1.00 51.61 104 GLY A N 1
ATOM 773 C CA . GLY A 1 127 ? 35.920 -11.893 -1.355 1.00 46.93 104 GLY A CA 1
ATOM 774 C C . GLY A 1 127 ? 35.845 -10.371 -1.355 1.00 45.21 104 GLY A C 1
ATOM 775 O O . GLY A 1 127 ? 36.589 -9.729 -2.085 1.00 40.77 104 GLY A O 1
ATOM 776 N N . LYS A 1 128 ? 34.967 -9.785 -0.537 1.00 39.60 105 LYS A N 1
ATOM 777 C CA . LYS A 1 128 ? 34.885 -8.325 -0.446 1.00 39.08 105 LYS A CA 1
ATOM 778 C C . LYS A 1 128 ? 35.418 -7.766 0.874 1.00 37.70 105 LYS A C 1
ATOM 779 O O . LYS A 1 128 ? 35.237 -8.370 1.921 1.00 35.14 105 LYS A O 1
ATOM 785 N N . PRO A 1 129 ? 36.079 -6.594 0.829 1.00 33.13 106 PRO A N 1
ATOM 786 C CA . PRO A 1 129 ? 36.554 -6.003 2.081 1.00 37.90 106 PRO A CA 1
ATOM 787 C C . PRO A 1 129 ? 35.407 -5.833 3.075 1.00 36.29 106 PRO A C 1
ATOM 788 O O . PRO A 1 129 ? 34.278 -5.464 2.686 1.00 32.99 106 PRO A O 1
ATOM 792 N N . THR A 1 130 ? 35.715 -6.090 4.340 1.00 32.77 107 THR A N 1
ATOM 793 C CA . THR A 1 130 ? 34.777 -5.870 5.445 1.00 33.48 107 THR A CA 1
ATOM 794 C C . THR A 1 130 ? 34.608 -4.378 5.743 1.00 36.40 107 THR A C 1
ATOM 795 O O . THR A 1 130 ? 35.413 -3.547 5.301 1.00 32.08 107 THR A O 1
ATOM 799 N N . ASN A 1 131 ? 33.558 -4.052 6.495 1.00 32.05 108 ASN A N 1
ATOM 800 C CA . ASN A 1 131 ? 33.180 -2.672 6.754 1.00 35.43 108 ASN A CA 1
ATOM 801 C C . ASN A 1 131 ? 34.304 -1.814 7.328 1.00 33.05 108 ASN A C 1
ATOM 802 O O . ASN A 1 131 ? 34.552 -0.724 6.830 1.00 34.43 108 ASN A O 1
ATOM 807 N N . HIS A 1 132 ? 35.003 -2.302 8.355 1.00 29.10 109 HIS A N 1
ATOM 808 C CA . HIS A 1 132 ? 36.011 -1.461 8.999 1.00 28.82 109 HIS A CA 1
ATOM 809 C C . HIS A 1 132 ? 37.209 -1.210 8.084 1.00 34.20 109 HIS A C 1
ATOM 810 O O . HIS A 1 132 ? 37.895 -0.192 8.227 1.00 33.62 109 HIS A O 1
ATOM 817 N N . LYS A 1 133 ? 37.444 -2.117 7.134 1.00 34.49 110 LYS A N 1
ATOM 818 C CA . LYS A 1 133 ? 38.567 -1.935 6.211 1.00 36.65 110 LYS A CA 1
ATOM 819 C C . LYS A 1 133 ? 38.231 -0.783 5.286 1.00 37.87 110 LYS A C 1
ATOM 820 O O . LYS A 1 133 ? 39.083 0.027 4.949 1.00 38.70 110 LYS A O 1
ATOM 826 N N . VAL A 1 134 ? 36.972 -0.690 4.892 1.00 31.19 111 VAL A N 1
ATOM 827 C CA . VAL A 1 134 ? 36.568 0.377 4.000 1.00 28.71 111 VAL A CA 1
ATOM 828 C C . VAL A 1 134 ? 36.363 1.744 4.685 1.00 34.08 111 VAL A C 1
ATOM 829 O O . VAL A 1 134 ? 36.857 2.784 4.210 1.00 36.23 111 VAL A O 1
ATOM 833 N N . PHE A 1 135 ? 35.633 1.749 5.794 1.00 32.08 112 PHE A N 1
ATOM 834 C CA . PHE A 1 135 ? 35.248 2.991 6.467 1.00 31.76 112 PHE A CA 1
ATOM 835 C C . PHE A 1 135 ? 36.068 3.279 7.731 1.00 33.05 112 PHE A C 1
ATOM 836 O O . PHE A 1 135 ? 35.912 4.341 8.333 1.00 35.03 112 PHE A O 1
ATOM 844 N N . GLY A 1 136 ? 36.919 2.341 8.144 1.00 33.19 113 GLY A N 1
ATOM 845 C CA . GLY A 1 136 ? 37.648 2.480 9.408 1.00 31.56 113 GLY A CA 1
ATOM 846 C C . GLY A 1 136 ? 36.812 1.973 10.582 1.00 36.39 113 GLY A C 1
ATOM 847 O O . GLY A 1 136 ? 35.592 1.853 10.475 1.00 30.22 113 GLY A O 1
ATOM 848 N N . GLU A 1 137 ? 37.472 1.672 11.699 1.00 31.86 114 GLU A N 1
ATOM 849 C CA . GLU A 1 137 ? 36.819 1.017 12.832 1.00 33.17 114 GLU A CA 1
ATOM 850 C C . GLU A 1 137 ? 35.704 1.804 13.490 1.00 34.89 114 GLU A C 1
ATOM 851 O O . GLU A 1 137 ? 34.700 1.210 13.880 1.00 31.87 114 GLU A O 1
ATOM 857 N N . ALA A 1 138 ? 35.893 3.121 13.650 1.00 32.34 115 ALA A N 1
ATOM 858 C CA . ALA A 1 138 ? 34.918 3.952 14.387 1.00 35.40 115 ALA A CA 1
ATOM 859 C C . ALA A 1 138 ? 33.584 3.951 13.667 1.00 31.74 115 ALA A C 1
ATOM 860 O O . ALA A 1 138 ? 32.529 3.724 14.256 1.00 30.80 115 ALA A O 1
ATOM 862 N N . ILE A 1 139 ? 33.635 4.217 12.372 1.00 31.46 116 ILE A N 1
ATOM 863 C CA . ILE A 1 139 ? 32.429 4.245 11.579 1.00 30.61 116 ILE A CA 1
ATOM 864 C C . ILE A 1 139 ? 31.742 2.863 11.551 1.00 32.70 116 ILE A C 1
ATOM 865 O O . ILE A 1 139 ? 30.515 2.777 11.655 1.00 35.15 116 ILE A O 1
ATOM 870 N N . ALA A 1 140 ? 32.536 1.797 11.432 1.00 32.13 117 ALA A N 1
ATOM 871 C CA . ALA A 1 140 ? 32.010 0.418 11.484 1.00 33.90 117 ALA A CA 1
ATOM 872 C C . ALA A 1 140 ? 31.280 0.103 12.793 1.00 31.76 117 ALA A C 1
ATOM 873 O O . ALA A 1 140 ? 30.192 -0.465 12.767 1.00 32.44 117 ALA A O 1
ATOM 875 N N . VAL A 1 141 ? 31.899 0.432 13.929 1.00 33.09 118 VAL A N 1
ATOM 876 C CA . VAL A 1 141 ? 31.213 0.328 15.207 1.00 31.40 118 VAL A CA 1
ATOM 877 C C . VAL A 1 141 ? 29.864 1.041 15.144 1.00 30.90 118 VAL A C 1
ATOM 878 O O . VAL A 1 141 ? 28.841 0.475 15.532 1.00 32.34 118 VAL A O 1
ATOM 882 N N . LEU A 1 142 ? 29.869 2.280 14.654 1.00 31.17 119 LEU A N 1
ATOM 883 C CA . LEU A 1 142 ? 28.667 3.112 14.631 1.00 29.97 119 LEU A CA 1
ATOM 884 C C . LEU A 1 142 ? 27.621 2.624 13.630 1.00 25.22 119 LEU A C 1
ATOM 885 O O . LEU A 1 142 ? 26.453 2.679 13.906 1.00 30.98 119 LEU A O 1
ATOM 890 N N . ALA A 1 143 ? 28.048 2.123 12.484 1.00 27.94 120 ALA A N 1
ATOM 891 C CA . ALA A 1 143 ? 27.110 1.544 11.532 1.00 30.33 120 ALA A CA 1
ATOM 892 C C . ALA A 1 143 ? 26.449 0.283 12.077 1.00 23.93 120 ALA A C 1
ATOM 893 O O . ALA A 1 143 ? 25.263 0.078 11.861 1.00 29.91 120 ALA A O 1
ATOM 895 N N . GLY A 1 144 ? 27.219 -0.563 12.762 1.00 28.15 121 GLY A N 1
ATOM 896 C CA . GLY A 1 144 ? 26.627 -1.724 13.448 1.00 33.25 121 GLY A CA 1
ATOM 897 C C . GLY A 1 144 ? 25.586 -1.268 14.462 1.00 33.32 121 GLY A C 1
ATOM 898 O O . GLY A 1 144 ? 24.485 -1.799 14.499 1.00 28.79 121 GLY A O 1
ATOM 899 N N . ASP A 1 145 ? 25.938 -0.278 15.291 1.00 29.04 122 ASP A N 1
ATOM 900 C CA . ASP A 1 145 ? 25.017 0.220 16.321 1.00 29.86 122 ASP A CA 1
ATOM 901 C C . ASP A 1 145 ? 23.750 0.729 15.632 1.00 30.95 122 ASP A C 1
ATOM 902 O O . ASP A 1 145 ? 22.636 0.488 16.106 1.00 27.90 122 ASP A O 1
ATOM 907 N N . ALA A 1 146 ? 23.939 1.452 14.524 1.00 26.45 123 ALA A N 1
ATOM 908 C CA . ALA A 1 146 ? 22.820 2.056 13.785 1.00 27.81 123 ALA A CA 1
ATOM 909 C C . ALA A 1 146 ? 21.922 1.025 13.108 1.00 25.42 123 ALA A C 1
ATOM 910 O O . ALA A 1 146 ? 20.703 1.213 13.028 1.00 31.11 123 ALA A O 1
ATOM 912 N N . LEU A 1 147 ? 22.512 -0.054 12.586 1.00 26.49 124 LEU A N 1
ATOM 913 C CA . LEU A 1 147 ? 21.683 -1.151 12.060 1.00 25.62 124 LEU A CA 1
ATOM 914 C C . LEU A 1 147 ? 20.862 -1.845 13.152 1.00 27.53 124 LEU A C 1
ATOM 915 O O . LEU A 1 147 ? 19.696 -2.151 12.951 1.00 29.73 124 LEU A O 1
ATOM 920 N N . LEU A 1 148 ? 21.458 -2.108 14.309 1.00 24.67 125 LEU A N 1
ATOM 921 C CA . LEU A 1 148 ? 20.650 -2.681 15.391 1.00 28.07 125 LEU A CA 1
ATOM 922 C C . LEU A 1 148 ? 19.490 -1.737 15.716 1.00 28.77 125 LEU A C 1
ATOM 923 O O . LEU A 1 148 ? 18.313 -2.147 15.808 1.00 30.87 125 LEU A O 1
ATOM 928 N N . ASN A 1 149 ? 19.829 -0.463 15.877 1.00 29.72 126 ASN A N 1
ATOM 929 C CA . ASN A 1 149 ? 18.841 0.561 16.195 1.00 30.30 126 ASN A CA 1
ATOM 930 C C . ASN A 1 149 ? 17.808 0.695 15.081 1.00 31.42 126 ASN A C 1
ATOM 931 O O . ASN A 1 149 ? 16.622 0.924 15.350 1.00 32.82 126 ASN A O 1
ATOM 936 N N . GLU A 1 150 ? 18.243 0.538 13.831 1.00 29.99 127 GLU A N 1
ATOM 937 C CA . GLU A 1 150 ? 17.298 0.657 12.716 1.00 31.63 127 GLU A CA 1
ATOM 938 C C . GLU A 1 150 ? 16.292 -0.491 12.741 1.00 31.87 127 GLU A C 1
ATOM 939 O O . GLU A 1 150 ? 15.105 -0.291 12.504 1.00 32.94 127 GLU A O 1
ATOM 945 N N . ALA A 1 151 ? 16.761 -1.705 13.015 1.00 29.46 128 ALA A N 1
ATOM 946 C CA . ALA A 1 151 ? 15.849 -2.839 13.107 1.00 35.67 128 ALA A CA 1
ATOM 947 C C . ALA A 1 151 ? 14.801 -2.546 14.163 1.00 31.09 128 ALA A C 1
ATOM 948 O O . ALA A 1 151 ? 13.614 -2.827 13.966 1.00 31.12 128 ALA A O 1
ATOM 950 N N . MET A 1 152 ? 15.226 -1.981 15.290 1.00 30.60 129 MET A N 1
ATOM 951 C CA . MET A 1 152 ? 14.255 -1.729 16.357 1.00 32.33 129 MET A CA 1
ATOM 952 C C . MET A 1 152 ? 13.267 -0.632 15.950 1.00 28.60 129 MET A C 1
ATOM 953 O O . MET A 1 152 ? 12.088 -0.759 16.205 1.00 31.39 129 MET A O 1
ATOM 958 N N . LYS A 1 153 ? 13.741 0.444 15.327 1.00 29.78 130 LYS A N 1
ATOM 959 C CA . LYS A 1 153 ? 12.813 1.504 14.894 1.00 34.79 130 LYS A CA 1
ATOM 960 C C . LYS A 1 153 ? 11.743 0.952 13.938 1.00 33.36 130 LYS A C 1
ATOM 961 O O . LYS A 1 153 ? 10.573 1.270 14.059 1.00 30.33 130 LYS A O 1
ATOM 967 N N . ILE A 1 154 ? 12.137 0.128 12.978 1.00 29.81 131 ILE A N 1
ATOM 968 C CA . ILE A 1 154 ? 11.131 -0.333 12.033 1.00 33.60 131 ILE A CA 1
ATOM 969 C C . ILE A 1 154 ? 10.202 -1.362 12.623 1.00 33.30 131 ILE A C 1
ATOM 970 O O . ILE A 1 154 ? 9.027 -1.337 12.327 1.00 29.64 131 ILE A O 1
ATOM 975 N N . LEU A 1 155 ? 10.691 -2.199 13.541 1.00 27.12 132 LEU A N 1
ATOM 976 C CA . LEU A 1 155 ? 9.790 -3.136 14.219 1.00 29.58 132 LEU A CA 1
ATOM 977 C C . LEU A 1 155 ? 8.775 -2.406 15.081 1.00 30.73 132 LEU A C 1
ATOM 978 O O . LEU A 1 155 ? 7.590 -2.806 15.163 1.00 33.28 132 LEU A O 1
ATOM 983 N N . VAL A 1 156 ? 9.222 -1.314 15.706 1.00 33.00 133 VAL A N 1
ATOM 984 C CA . VAL A 1 156 ? 8.338 -0.495 16.541 1.00 32.61 133 VAL A CA 1
ATOM 985 C C . VAL A 1 156 ? 7.276 0.205 15.684 1.00 29.88 133 VAL A C 1
ATOM 986 O O . VAL A 1 156 ? 6.101 0.162 16.016 1.00 34.38 133 VAL A O 1
ATOM 990 N N . ASP A 1 157 ? 7.695 0.851 14.596 1.00 29.82 134 ASP A N 1
ATOM 991 C CA . ASP A 1 157 ? 6.767 1.478 13.651 1.00 38.24 134 ASP A CA 1
ATOM 992 C C . ASP A 1 157 ? 5.783 0.465 13.044 1.00 39.33 134 ASP A C 1
ATOM 993 O O . ASP A 1 157 ? 4.603 0.750 12.862 1.00 40.99 134 ASP A O 1
ATOM 998 N N . TYR A 1 158 ? 6.303 -0.697 12.666 1.00 32.79 135 TYR A N 1
ATOM 999 C CA . TYR A 1 158 ? 5.459 -1.756 12.159 1.00 33.90 135 TYR A CA 1
ATOM 1000 C C . TYR A 1 158 ? 4.425 -2.162 13.213 1.00 32.89 135 TYR A C 1
ATOM 1001 O O . TYR A 1 158 ? 3.251 -2.358 12.894 1.00 39.56 135 TYR A O 1
ATOM 1010 N N . SER A 1 159 ? 4.843 -2.263 14.474 1.00 32.08 136 SER A N 1
ATOM 1011 C CA . SER A 1 159 ? 3.938 -2.634 15.540 1.00 35.35 136 SER A CA 1
ATOM 1012 C C . SER A 1 159 ? 2.895 -1.550 15.854 1.00 40.64 136 SER A C 1
ATOM 1013 O O . SER A 1 159 ? 1.772 -1.865 16.232 1.00 35.63 136 SER A O 1
ATOM 1016 N N . LEU A 1 160 ? 3.277 -0.282 15.718 1.00 34.43 137 LEU A N 1
ATOM 1017 C CA . LEU A 1 160 ? 2.310 0.791 15.844 1.00 41.79 137 LEU A CA 1
ATOM 1018 C C . LEU A 1 160 ? 1.237 0.646 14.754 1.00 47.64 137 LEU A C 1
ATOM 1019 O O . LEU A 1 160 ? 0.063 0.879 15.001 1.00 49.02 137 LEU A O 1
ATOM 1024 N N . GLU A 1 161 ? 1.644 0.247 13.554 1.00 48.56 138 GLU A N 1
ATOM 1025 C CA . GLU A 1 161 ? 0.693 0.055 12.456 1.00 52.67 138 GLU A CA 1
ATOM 1026 C C . GLU A 1 161 ? -0.169 -1.209 12.586 1.00 46.24 138 GLU A C 1
ATOM 1027 O O . GLU A 1 161 ? -1.369 -1.181 12.341 1.00 48.10 138 GLU A O 1
ATOM 1033 N N . GLU A 1 162 ? 0.445 -2.314 12.974 1.00 44.05 139 GLU A N 1
ATOM 1034 C CA . GLU A 1 162 ? -0.177 -3.629 12.831 1.00 44.75 139 GLU A CA 1
ATOM 1035 C C . GLU A 1 162 ? -0.759 -4.233 14.105 1.00 49.60 139 GLU A C 1
ATOM 1036 O O . GLU A 1 162 ? -1.571 -5.156 14.044 1.00 57.31 139 GLU A O 1
ATOM 1042 N N . GLY A 1 163 ? -0.344 -3.738 15.261 1.00 50.36 140 GLY A N 1
ATOM 1043 C CA . GLY A 1 163 ? -0.939 -4.193 16.510 1.00 51.81 140 GLY A CA 1
ATOM 1044 C C . GLY A 1 163 ? -0.192 -5.249 17.315 1.00 53.71 140 GLY A C 1
ATOM 1045 O O . GLY A 1 163 ? 1.027 -5.390 17.225 1.00 51.00 140 GLY A O 1
ATOM 1046 N N . LYS A 1 164 ? -0.957 -6.007 18.093 1.00 46.95 141 LYS A N 1
ATOM 1047 C CA . LYS A 1 164 ? -0.436 -6.820 19.176 1.00 47.28 141 LYS A CA 1
ATOM 1048 C C . LYS A 1 164 ? 0.420 -7.992 18.711 1.00 48.49 141 LYS A C 1
ATOM 1049 O O . LYS A 1 164 ? 1.433 -8.320 19.346 1.00 40.59 141 LYS A O 1
ATOM 1055 N N . SER A 1 165 ? 0.025 -8.643 17.621 1.00 42.74 142 SER A N 1
ATOM 1056 C CA . SER A 1 165 ? 0.792 -9.811 17.196 1.00 47.36 142 SER A CA 1
ATOM 1057 C C . SER A 1 165 ? 2.179 -9.382 16.696 1.00 42.33 142 SER A C 1
ATOM 1058 O O . SER A 1 165 ? 3.173 -10.084 16.930 1.00 39.33 142 SER A O 1
ATOM 1061 N N . ALA A 1 166 ? 2.241 -8.232 16.023 1.00 37.81 143 ALA A N 1
ATOM 1062 C CA . ALA A 1 166 ? 3.521 -7.665 15.594 1.00 38.79 143 ALA A CA 1
ATOM 1063 C C . ALA A 1 166 ? 4.419 -7.292 16.784 1.00 37.18 143 ALA A C 1
ATOM 1064 O O . ALA A 1 166 ? 5.631 -7.423 16.703 1.00 37.07 143 ALA A O 1
ATOM 1066 N N . LEU A 1 167 ? 3.833 -6.823 17.875 1.00 33.35 144 LEU A N 1
ATOM 1067 C CA . LEU A 1 167 ? 4.650 -6.425 19.018 1.00 32.07 144 LEU A CA 1
ATOM 1068 C C . LEU A 1 167 ? 5.172 -7.668 19.670 1.00 34.39 144 LEU A C 1
ATOM 1069 O O . LEU A 1 167 ? 6.316 -7.721 20.099 1.00 31.48 144 LEU A O 1
ATOM 1074 N N . LYS A 1 168 ? 4.333 -8.693 19.723 1.00 32.02 145 LYS A N 1
ATOM 1075 C CA . LYS A 1 168 ? 4.788 -9.986 20.173 1.00 35.61 145 LYS A CA 1
ATOM 1076 C C . LYS A 1 168 ? 5.935 -10.531 19.319 1.00 29.05 145 LYS A C 1
ATOM 1077 O O . LYS A 1 168 ? 6.893 -11.131 19.834 1.00 32.05 145 LYS A O 1
ATOM 1083 N N . ALA A 1 169 ? 5.836 -10.366 18.011 1.00 30.49 146 ALA A N 1
ATOM 1084 C CA . ALA A 1 169 ? 6.910 -10.849 17.142 1.00 33.03 146 ALA A CA 1
ATOM 1085 C C . ALA A 1 169 ? 8.174 -10.024 17.401 1.00 32.81 146 ALA A C 1
ATOM 1086 O O . ALA A 1 169 ? 9.275 -10.537 17.322 1.00 34.81 146 ALA A O 1
ATOM 1088 N N . THR A 1 170 ? 7.990 -8.733 17.672 1.00 32.22 147 THR A N 1
ATOM 1089 C CA . THR A 1 170 ? 9.098 -7.821 17.937 1.00 30.82 147 THR A CA 1
ATOM 1090 C C . THR A 1 170 ? 9.854 -8.275 19.180 1.00 32.65 147 THR A C 1
ATOM 1091 O O . THR A 1 170 ? 11.079 -8.293 19.182 1.00 31.55 147 THR A O 1
ATOM 1095 N N . LYS A 1 171 ? 9.127 -8.674 20.222 1.00 29.68 148 LYS A N 1
ATOM 1096 C CA . LYS A 1 171 ? 9.759 -9.213 21.435 1.00 31.10 148 LYS A CA 1
ATOM 1097 C C . LYS A 1 171 ? 10.576 -10.485 21.149 1.00 31.63 148 LYS A C 1
ATOM 1098 O O . LYS A 1 171 ? 11.657 -10.705 21.699 1.00 29.95 148 LYS A O 1
ATOM 1104 N N . ILE A 1 172 ? 10.049 -11.349 20.293 1.00 30.20 149 ILE A N 1
ATOM 1105 C CA . ILE A 1 172 ? 10.749 -12.584 19.982 1.00 26.26 149 ILE A CA 1
ATOM 1106 C C . ILE A 1 172 ? 12.111 -12.246 19.353 1.00 22.22 149 ILE A C 1
ATOM 1107 O O . ILE A 1 172 ? 13.146 -12.824 19.699 1.00 29.50 149 ILE A O 1
ATOM 1112 N N . ILE A 1 173 ? 12.085 -11.286 18.451 1.00 24.64 150 ILE A N 1
ATOM 1113 C CA . ILE A 1 173 ? 13.286 -10.855 17.737 1.00 32.46 150 ILE A CA 1
ATOM 1114 C C . ILE A 1 173 ? 14.267 -10.115 18.652 1.00 30.58 150 ILE A C 1
ATOM 1115 O O . ILE A 1 173 ? 15.465 -10.420 18.677 1.00 30.12 150 ILE A O 1
ATOM 1120 N N . ALA A 1 174 ? 13.752 -9.150 19.408 1.00 28.20 151 ALA A N 1
ATOM 1121 C CA . ALA A 1 174 ? 14.582 -8.360 20.318 1.00 32.83 151 ALA A CA 1
ATOM 1122 C C . ALA A 1 174 ? 15.260 -9.265 21.342 1.00 35.95 151 ALA A C 1
ATOM 1123 O O . ALA A 1 174 ? 16.451 -9.121 21.617 1.00 29.40 151 ALA A O 1
ATOM 1125 N N . ASP A 1 175 ? 14.506 -10.207 21.908 1.00 34.23 152 ASP A N 1
ATOM 1126 C CA . ASP A 1 175 ? 15.067 -11.149 22.884 1.00 30.70 152 ASP A CA 1
ATOM 1127 C C . ASP A 1 175 ? 16.147 -12.045 22.281 1.00 29.58 152 ASP A C 1
ATOM 1128 O O . ASP A 1 175 ? 17.216 -12.230 22.859 1.00 29.72 152 ASP A O 1
ATOM 1133 N N . ALA A 1 176 ? 15.868 -12.609 21.117 1.00 29.64 153 ALA A N 1
ATOM 1134 C CA . ALA A 1 176 ? 16.829 -13.512 20.475 1.00 30.00 153 ALA A CA 1
ATOM 1135 C C . ALA A 1 176 ? 18.123 -12.790 20.066 1.00 30.85 153 ALA A C 1
ATOM 1136 O O . ALA A 1 176 ? 19.179 -13.403 19.982 1.00 36.88 153 ALA A O 1
ATOM 1138 N N . ALA A 1 177 ? 18.046 -11.487 19.830 1.00 29.90 154 ALA A N 1
ATOM 1139 C CA . ALA A 1 177 ? 19.240 -10.735 19.414 1.00 33.67 154 ALA A CA 1
ATOM 1140 C C . ALA A 1 177 ? 20.104 -10.327 20.612 1.00 32.08 154 ALA A C 1
ATOM 1141 O O . ALA A 1 177 ? 21.294 -10.052 20.480 1.00 31.26 154 ALA A O 1
ATOM 1143 N N . GLY A 1 178 ? 19.498 -10.280 21.794 1.00 32.07 155 GLY A N 1
ATOM 1144 C CA . GLY A 1 178 ? 20.127 -9.565 22.908 1.00 29.31 155 GLY A CA 1
ATOM 1145 C C . GLY A 1 178 ? 21.041 -10.380 23.812 1.00 33.52 155 GLY A C 1
ATOM 1146 O O . GLY A 1 178 ? 21.616 -11.426 23.419 1.00 28.44 155 GLY A O 1
ATOM 1147 N N . SER A 1 179 ? 21.153 -9.893 25.041 1.00 32.00 156 SER A N 1
ATOM 1148 C CA . SER A 1 179 ? 22.108 -10.418 26.019 1.00 32.54 156 SER A CA 1
ATOM 1149 C C . SER A 1 179 ? 21.962 -11.909 26.269 1.00 33.96 156 SER A C 1
ATOM 1150 O O . SER A 1 179 ? 22.960 -12.595 26.487 1.00 39.73 156 SER A O 1
ATOM 1153 N N . ASP A 1 180 ? 20.734 -12.424 26.230 1.00 35.09 157 ASP A N 1
ATOM 1154 C CA . ASP A 1 180 ? 20.540 -13.836 26.513 1.00 40.24 157 ASP A CA 1
ATOM 1155 C C . ASP A 1 180 ? 20.309 -14.599 25.225 1.00 42.75 157 ASP A C 1
ATOM 1156 O O . ASP A 1 180 ? 19.913 -15.765 25.237 1.00 40.52 157 ASP A O 1
ATOM 1161 N N . GLY A 1 181 ? 20.599 -13.942 24.110 1.00 36.97 158 GLY A N 1
ATOM 1162 C CA . GLY A 1 181 ? 20.616 -14.628 22.836 1.00 34.88 158 GLY A CA 1
ATOM 1163 C C . GLY A 1 181 ? 21.914 -14.412 22.094 1.00 36.13 158 GLY A C 1
ATOM 1164 O O . GLY A 1 181 ? 22.985 -14.805 22.572 1.00 37.95 158 GLY A O 1
ATOM 1165 N N . MET A 1 182 ? 21.820 -13.777 20.925 1.00 29.93 159 MET A N 1
ATOM 1166 C CA . MET A 1 182 ? 22.970 -13.676 20.014 1.00 31.86 159 MET A CA 1
ATOM 1167 C C . MET A 1 182 ? 24.176 -13.095 20.732 1.00 34.02 159 MET A C 1
ATOM 1168 O O . MET A 1 182 ? 25.269 -13.662 20.678 1.00 35.54 159 MET A O 1
ATOM 1173 N N . ILE A 1 183 ? 24.001 -11.957 21.403 1.00 32.15 160 ILE A N 1
ATOM 1174 C CA . ILE A 1 183 ? 25.176 -11.351 22.058 1.00 30.59 160 ILE A CA 1
ATOM 1175 C C . ILE A 1 183 ? 25.759 -12.282 23.120 1.00 34.28 160 ILE A C 1
ATOM 1176 O O . ILE A 1 183 ? 26.978 -12.383 23.260 1.00 36.52 160 ILE A O 1
ATOM 1181 N N . GLY A 1 184 ? 24.890 -12.966 23.868 1.00 33.82 161 GLY A N 1
ATOM 1182 C CA . GLY A 1 184 ? 25.361 -13.865 24.928 1.00 34.31 161 GLY A CA 1
ATOM 1183 C C . GLY A 1 184 ? 26.202 -14.949 24.314 1.00 39.62 161 GLY A C 1
ATOM 1184 O O . GLY A 1 184 ? 27.234 -15.333 24.860 1.00 41.49 161 GLY A O 1
ATOM 1185 N N . GLY A 1 185 ? 25.766 -15.433 23.154 1.00 37.09 162 GLY A N 1
ATOM 1186 C CA . GLY A 1 185 ? 26.549 -16.387 22.390 1.00 37.80 162 GLY A CA 1
ATOM 1187 C C . GLY A 1 185 ? 27.930 -15.881 22.022 1.00 42.99 162 GLY A C 1
ATOM 1188 O O . GLY A 1 185 ? 28.934 -16.576 22.243 1.00 40.73 162 GLY A O 1
ATOM 1189 N N . GLN A 1 186 ? 27.992 -14.680 21.449 1.00 38.73 163 GLN A N 1
ATOM 1190 C CA A GLN A 1 186 ? 29.254 -14.106 20.994 0.50 38.44 163 GLN A CA 1
ATOM 1191 C CA B GLN A 1 186 ? 29.268 -14.118 21.006 0.50 36.40 163 GLN A CA 1
ATOM 1192 C C . GLN A 1 186 ? 30.226 -13.960 22.176 1.00 36.54 163 GLN A C 1
ATOM 1193 O O . GLN A 1 186 ? 31.412 -14.224 22.053 1.00 39.63 163 GLN A O 1
ATOM 1204 N N . ILE A 1 187 ? 29.703 -13.536 23.321 1.00 39.56 164 ILE A N 1
ATOM 1205 C CA . ILE A 1 187 ? 30.512 -13.350 24.514 1.00 41.01 164 ILE A CA 1
ATOM 1206 C C . ILE A 1 187 ? 31.239 -14.638 24.888 1.00 42.91 164 ILE A C 1
ATOM 1207 O O . ILE A 1 187 ? 32.455 -14.654 25.059 1.00 42.86 164 ILE A O 1
ATOM 1212 N N . VAL A 1 188 ? 30.485 -15.724 25.003 1.00 42.82 165 VAL A N 1
ATOM 1213 C CA . VAL A 1 188 ? 31.053 -17.031 25.335 1.00 45.17 165 VAL A CA 1
ATOM 1214 C C . VAL A 1 188 ? 32.119 -17.440 24.340 1.00 44.63 165 VAL A C 1
ATOM 1215 O O . VAL A 1 188 ? 33.174 -17.950 24.706 1.00 47.08 165 VAL A O 1
ATOM 1219 N N . ASP A 1 189 ? 31.848 -17.201 23.072 1.00 46.57 166 ASP A N 1
ATOM 1220 C CA . ASP A 1 189 ? 32.832 -17.484 22.056 1.00 48.50 166 ASP A CA 1
ATOM 1221 C C . ASP A 1 189 ? 34.117 -16.689 22.338 1.00 54.82 166 ASP A C 1
ATOM 1222 O O . ASP A 1 189 ? 35.213 -17.263 22.370 1.00 57.89 166 ASP A O 1
ATOM 1227 N N . ILE A 1 190 ? 33.977 -15.381 22.577 1.00 49.74 167 ILE A N 1
ATOM 1228 C CA . ILE A 1 190 ? 35.117 -14.523 22.963 1.00 54.69 167 ILE A CA 1
ATOM 1229 C C . ILE A 1 190 ? 35.874 -15.015 24.198 1.00 56.85 167 ILE A C 1
ATOM 1230 O O . ILE A 1 190 ? 37.092 -15.126 24.173 1.00 57.51 167 ILE A O 1
ATOM 1235 N N . ILE A 1 191 ? 35.141 -15.268 25.279 1.00 52.18 168 ILE A N 1
ATOM 1236 C CA . ILE A 1 191 ? 35.713 -15.719 26.551 1.00 59.88 168 ILE A CA 1
ATOM 1237 C C . ILE A 1 191 ? 36.467 -17.041 26.449 1.00 63.31 168 ILE A C 1
ATOM 1238 O O . ILE A 1 191 ? 37.294 -17.360 27.304 1.00 61.52 168 ILE A O 1
ATOM 1243 N N . ASN A 1 192 ? 36.143 -17.852 25.463 1.00 66.93 169 ASN A N 1
ATOM 1244 C CA . ASN A 1 192 ? 36.741 -19.161 25.341 1.00 75.80 169 ASN A CA 1
ATOM 1245 C C . ASN A 1 192 ? 37.858 -19.241 24.359 1.00 81.43 169 ASN A C 1
ATOM 1246 O O . ASN A 1 192 ? 38.378 -20.290 24.120 1.00 83.74 169 ASN A O 1
ATOM 1251 N N . GLU A 1 193 ? 38.254 -18.135 23.788 1.00 89.95 170 GLU A N 1
ATOM 1252 C CA . GLU A 1 193 ? 39.267 -18.233 22.797 1.00 97.89 170 GLU A CA 1
ATOM 1253 C C . GLU A 1 193 ? 40.391 -18.879 23.555 1.00 103.35 170 GLU A C 1
ATOM 1254 O O . GLU A 1 193 ? 41.091 -19.721 23.036 1.00 103.44 170 GLU A O 1
ATOM 1260 N N . ASP A 1 194 ? 40.537 -18.502 24.817 1.00 110.17 171 ASP A N 1
ATOM 1261 C CA . ASP A 1 194 ? 41.581 -19.071 25.656 1.00 114.15 171 ASP A CA 1
ATOM 1262 C C . ASP A 1 194 ? 41.463 -20.574 25.903 1.00 116.80 171 ASP A C 1
ATOM 1263 O O . ASP A 1 194 ? 42.470 -21.271 25.923 1.00 118.02 171 ASP A O 1
ATOM 1268 N N . LYS A 1 195 ? 40.271 -21.083 26.159 1.00 117.54 172 LYS A N 1
ATOM 1269 C CA . LYS A 1 195 ? 40.238 -22.478 26.524 1.00 115.84 172 LYS A CA 1
ATOM 1270 C C . LYS A 1 195 ? 40.765 -23.342 25.399 1.00 115.25 172 LYS A C 1
ATOM 1271 O O . LYS A 1 195 ? 40.303 -23.282 24.265 1.00 113.07 172 LYS A O 1
ATOM 1277 N N . GLU A 1 196 ? 41.723 -24.182 25.762 1.00 115.48 173 GLU A N 1
ATOM 1278 C CA . GLU A 1 196 ? 42.230 -25.247 24.934 1.00 114.39 173 GLU A CA 1
ATOM 1279 C C . GLU A 1 196 ? 41.118 -26.258 24.887 1.00 111.79 173 GLU A C 1
ATOM 1280 O O . GLU A 1 196 ? 40.913 -26.932 23.891 1.00 110.31 173 GLU A O 1
ATOM 1286 N N . GLU A 1 197 ? 40.435 -26.377 26.021 1.00 108.60 174 GLU A N 1
ATOM 1287 C CA . GLU A 1 197 ? 39.320 -27.297 26.178 1.00 105.23 174 GLU A CA 1
ATOM 1288 C C . GLU A 1 197 ? 38.024 -26.621 26.586 1.00 102.08 174 GLU A C 1
ATOM 1289 O O . GLU A 1 197 ? 37.964 -25.848 27.520 1.00 103.24 174 GLU A O 1
ATOM 1295 N N . ILE A 1 198 ? 36.978 -26.961 25.872 1.00 97.51 175 ILE A N 1
ATOM 1296 C CA . ILE A 1 198 ? 35.631 -26.465 26.116 1.00 92.80 175 ILE A CA 1
ATOM 1297 C C . ILE A 1 198 ? 34.649 -27.582 26.346 1.00 88.98 175 ILE A C 1
ATOM 1298 O O . ILE A 1 198 ? 34.606 -28.537 25.582 1.00 86.08 175 ILE A O 1
ATOM 1303 N N . SER A 1 199 ? 33.818 -27.438 27.363 1.00 83.56 176 SER A N 1
ATOM 1304 C CA . SER A 1 199 ? 32.804 -28.453 27.642 1.00 81.52 176 SER A CA 1
ATOM 1305 C C . SER A 1 199 ? 31.692 -28.488 26.593 1.00 81.53 176 SER A C 1
ATOM 1306 O O . SER A 1 199 ? 31.369 -27.468 25.981 1.00 79.41 176 SER A O 1
ATOM 1309 N N . LEU A 1 200 ? 31.113 -29.669 26.391 1.00 79.51 177 LEU A N 1
ATOM 1310 C CA . LEU A 1 200 ? 29.965 -29.824 25.500 1.00 79.71 177 LEU A CA 1
ATOM 1311 C C . LEU A 1 200 ? 28.821 -28.893 25.911 1.00 76.78 177 LEU A C 1
ATOM 1312 O O . LEU A 1 200 ? 28.188 -28.267 25.062 1.00 73.93 177 LEU A O 1
ATOM 1317 N N . LYS A 1 201 ? 28.562 -28.803 27.213 1.00 75.06 178 LYS A N 1
ATOM 1318 C CA . LYS A 1 201 ? 27.515 -27.919 27.726 1.00 74.08 178 LYS A CA 1
ATOM 1319 C C . LYS A 1 201 ? 27.739 -26.478 27.272 1.00 68.41 178 LYS A C 1
ATOM 1320 O O . LYS A 1 201 ? 26.844 -25.850 26.701 1.00 67.15 178 LYS A O 1
ATOM 1326 N N . GLU A 1 202 ? 28.934 -25.955 27.535 1.00 65.40 179 GLU A N 1
ATOM 1327 C CA . GLU A 1 202 ? 29.254 -24.574 27.171 1.00 66.68 179 GLU A CA 1
ATOM 1328 C C . GLU A 1 202 ? 29.232 -24.375 25.661 1.00 62.11 179 GLU A C 1
ATOM 1329 O O . GLU A 1 202 ? 28.782 -23.335 25.176 1.00 56.62 179 GLU A O 1
ATOM 1335 N N . LEU A 1 203 ? 29.725 -25.371 24.926 1.00 55.62 180 LEU A N 1
ATOM 1336 C CA . LEU A 1 203 ? 29.752 -25.299 23.471 1.00 55.46 180 LEU A CA 1
ATOM 1337 C C . LEU A 1 203 ? 28.337 -25.243 22.896 1.00 51.30 180 LEU A C 1
ATOM 1338 O O . LEU A 1 203 ? 28.058 -24.433 22.019 1.00 47.48 180 LEU A O 1
ATOM 1343 N N . ASP A 1 204 ? 27.449 -26.108 23.379 1.00 53.32 181 ASP A N 1
ATOM 1344 C CA . ASP A 1 204 ? 26.065 -26.126 22.886 1.00 54.37 181 ASP A CA 1
ATOM 1345 C C . ASP A 1 204 ? 25.407 -24.793 23.193 1.00 51.65 181 ASP A C 1
ATOM 1346 O O . ASP A 1 204 ? 24.674 -24.242 22.358 1.00 45.15 181 ASP A O 1
ATOM 1351 N N . TYR A 1 205 ? 25.635 -24.305 24.415 1.00 45.99 182 TYR A N 1
ATOM 1352 C CA . TYR A 1 205 ? 25.098 -23.013 24.816 1.00 41.18 182 TYR A CA 1
ATOM 1353 C C . TYR A 1 205 ? 25.629 -21.972 23.845 1.00 40.92 182 TYR A C 1
ATOM 1354 O O . TYR A 1 205 ? 24.879 -21.171 23.300 1.00 41.36 182 TYR A O 1
ATOM 1363 N N . MET A 1 206 ? 26.931 -21.990 23.604 1.00 42.74 183 MET A N 1
ATOM 1364 C CA . MET A 1 206 ? 27.507 -20.946 22.785 1.00 48.87 183 MET A CA 1
ATOM 1365 C C . MET A 1 206 ? 26.832 -20.912 21.410 1.00 49.79 183 MET A C 1
ATOM 1366 O O . MET A 1 206 ? 26.435 -19.841 20.921 1.00 41.72 183 MET A O 1
ATOM 1371 N N . HIS A 1 207 ? 26.690 -22.090 20.803 1.00 45.67 184 HIS A N 1
ATOM 1372 C CA . HIS A 1 207 ? 26.093 -22.207 19.473 1.00 50.51 184 HIS A CA 1
ATOM 1373 C C . HIS A 1 207 ? 24.586 -21.961 19.457 1.00 50.23 184 HIS A C 1
ATOM 1374 O O . HIS A 1 207 ? 24.028 -21.394 18.497 1.00 50.74 184 HIS A O 1
ATOM 1381 N N . LEU A 1 208 ? 23.915 -22.403 20.509 1.00 44.23 185 LEU A N 1
ATOM 1382 C CA . LEU A 1 208 ? 22.493 -22.159 20.612 1.00 40.58 185 LEU A CA 1
ATOM 1383 C C . LEU A 1 208 ? 22.234 -20.647 20.657 1.00 44.30 185 LEU A C 1
ATOM 1384 O O . LEU A 1 208 ? 21.341 -20.135 19.976 1.00 44.19 185 LEU A O 1
ATOM 1389 N N . LYS A 1 209 ? 23.027 -19.935 21.458 1.00 41.74 186 LYS A N 1
ATOM 1390 C CA . LYS A 1 209 ? 22.860 -18.490 21.605 1.00 42.49 186 LYS A CA 1
ATOM 1391 C C . LYS A 1 209 ? 23.359 -17.736 20.380 1.00 39.46 186 LYS A C 1
ATOM 1392 O O . LYS A 1 209 ? 22.687 -16.850 19.860 1.00 40.98 186 LYS A O 1
ATOM 1398 N N . LYS A 1 210 ? 24.536 -18.082 19.914 1.00 44.13 187 LYS A N 1
ATOM 1399 C CA . LYS A 1 210 ? 25.182 -17.297 18.898 1.00 44.11 187 LYS A CA 1
ATOM 1400 C C . LYS A 1 210 ? 24.463 -17.345 17.566 1.00 48.53 187 LYS A C 1
ATOM 1401 O O . LYS A 1 210 ? 24.286 -16.329 16.943 1.00 43.16 187 LYS A O 1
ATOM 1407 N N . THR A 1 211 ? 24.055 -18.525 17.139 1.00 44.66 188 THR A N 1
ATOM 1408 C CA . THR A 1 211 ? 23.283 -18.640 15.893 1.00 46.58 188 THR A CA 1
ATOM 1409 C C . THR A 1 211 ? 21.893 -19.276 16.016 1.00 39.22 188 THR A C 1
ATOM 1410 O O . THR A 1 211 ? 20.999 -18.966 15.231 1.00 35.98 188 THR A O 1
ATOM 1414 N N . GLY A 1 212 ? 21.723 -20.181 16.974 1.00 33.81 189 GLY A N 1
ATOM 1415 C CA . GLY A 1 212 ? 20.442 -20.867 17.155 1.00 34.55 189 GLY A CA 1
ATOM 1416 C C . GLY A 1 212 ? 19.269 -19.930 17.391 1.00 40.77 189 GLY A C 1
ATOM 1417 O O . GLY A 1 212 ? 18.201 -20.055 16.777 1.00 36.66 189 GLY A O 1
ATOM 1418 N N . GLU A 1 213 ? 19.453 -18.973 18.290 1.00 43.61 190 GLU A N 1
ATOM 1419 C CA . GLU A 1 213 ? 18.331 -18.133 18.697 1.00 37.59 190 GLU A CA 1
ATOM 1420 C C . GLU A 1 213 ? 17.756 -17.305 17.546 1.00 31.48 190 GLU A C 1
ATOM 1421 O O . GLU A 1 213 ? 16.552 -17.196 17.451 1.00 33.04 190 GLU A O 1
ATOM 1427 N N . LEU A 1 214 ? 18.596 -16.714 16.689 1.00 29.85 191 LEU A N 1
ATOM 1428 C CA . LEU A 1 214 ? 18.084 -15.851 15.612 1.00 33.97 191 LEU A CA 1
ATOM 1429 C C . LEU A 1 214 ? 17.458 -16.611 14.423 1.00 31.94 191 LEU A C 1
ATOM 1430 O O . LEU A 1 214 ? 16.542 -16.112 13.749 1.00 29.59 191 LEU A O 1
ATOM 1435 N N . ILE A 1 215 ? 17.979 -17.811 14.158 1.00 31.85 192 ILE A N 1
ATOM 1436 C CA . ILE A 1 215 ? 17.383 -18.732 13.196 1.00 28.92 192 ILE A CA 1
ATOM 1437 C C . ILE A 1 215 ? 15.992 -19.103 13.694 1.00 25.10 192 ILE A C 1
ATOM 1438 O O . ILE A 1 215 ? 15.004 -18.997 12.974 1.00 30.82 192 ILE A O 1
ATOM 1443 N N . LYS A 1 216 ? 15.913 -19.537 14.943 1.00 27.18 193 LYS A N 1
ATOM 1444 C CA . LYS A 1 216 ? 14.617 -19.933 15.508 1.00 31.52 193 LYS A CA 1
ATOM 1445 C C . LYS A 1 216 ? 13.673 -18.738 15.588 1.00 31.82 193 LYS A C 1
ATOM 1446 O O . LYS A 1 216 ? 12.471 -18.855 15.353 1.00 32.36 193 LYS A O 1
ATOM 1452 N N . ALA A 1 217 ? 14.213 -17.571 15.923 1.00 32.15 194 ALA A N 1
ATOM 1453 C CA . ALA A 1 217 ? 13.363 -16.390 16.058 1.00 32.23 194 ALA A CA 1
ATOM 1454 C C . ALA A 1 217 ? 12.766 -15.945 14.707 1.00 33.02 194 ALA A C 1
ATOM 1455 O O . ALA A 1 217 ? 11.654 -15.394 14.640 1.00 28.63 194 ALA A O 1
ATOM 1457 N N . SER A 1 218 ? 13.519 -16.162 13.633 1.00 28.38 195 SER A N 1
ATOM 1458 C CA . SER A 1 218 ? 13.039 -15.842 12.294 1.00 31.10 195 SER A CA 1
ATOM 1459 C C . SER A 1 218 ? 11.775 -16.671 11.995 1.00 27.62 195 SER A C 1
ATOM 1460 O O . SER A 1 218 ? 10.771 -16.154 11.541 1.00 28.03 195 SER A O 1
ATOM 1463 N N . ILE A 1 219 ? 11.844 -17.963 12.287 1.00 26.38 196 ILE A N 1
ATOM 1464 C CA . ILE A 1 219 ? 10.720 -18.848 12.069 1.00 27.14 196 ILE A CA 1
ATOM 1465 C C . ILE A 1 219 ? 9.559 -18.466 13.003 1.00 30.77 196 ILE A C 1
ATOM 1466 O O . ILE A 1 219 ? 8.430 -18.290 12.552 1.00 29.04 196 ILE A O 1
ATOM 1471 N N . MET A 1 220 ? 9.833 -18.326 14.306 1.00 30.84 197 MET A N 1
ATOM 1472 C CA . MET A 1 220 ? 8.732 -18.081 15.248 1.00 33.26 197 MET A CA 1
ATOM 1473 C C . MET A 1 220 ? 8.042 -16.753 15.005 1.00 30.51 197 MET A C 1
ATOM 1474 O O . MET A 1 220 ? 6.828 -16.670 15.167 1.00 30.79 197 MET A O 1
ATOM 1479 N N . SER A 1 221 ? 8.795 -15.715 14.624 1.00 32.23 198 SER A N 1
ATOM 1480 C CA . SER A 1 221 ? 8.187 -14.401 14.470 1.00 31.27 198 SER A CA 1
ATOM 1481 C C . SER A 1 221 ? 7.278 -14.431 13.243 1.00 32.58 198 SER A C 1
ATOM 1482 O O . SER A 1 221 ? 6.229 -13.824 13.238 1.00 32.97 198 SER A O 1
ATOM 1485 N N . GLY A 1 222 ? 7.704 -15.135 12.197 1.00 31.73 199 GLY A N 1
ATOM 1486 C CA . GLY A 1 222 ? 6.873 -15.298 11.013 1.00 33.18 199 GLY A CA 1
ATOM 1487 C C . GLY A 1 222 ? 5.551 -15.983 11.350 1.00 36.44 199 GLY A C 1
ATOM 1488 O O . GLY A 1 222 ? 4.494 -15.532 10.923 1.00 33.17 199 GLY A O 1
ATOM 1489 N N . ALA A 1 223 ? 5.614 -17.056 12.133 1.00 31.78 200 ALA A N 1
ATOM 1490 C CA . ALA A 1 223 ? 4.393 -17.785 12.532 1.00 39.11 200 ALA A CA 1
ATOM 1491 C C . ALA A 1 223 ? 3.516 -16.950 13.458 1.00 35.08 200 ALA A C 1
ATOM 1492 O O . ALA A 1 223 ? 2.292 -16.955 13.331 1.00 36.06 200 ALA A O 1
ATOM 1494 N N . VAL A 1 224 ? 4.135 -16.226 14.386 1.00 36.55 201 VAL A N 1
ATOM 1495 C CA . VAL A 1 224 ? 3.359 -15.370 15.275 1.00 34.78 201 VAL A CA 1
ATOM 1496 C C . VAL A 1 224 ? 2.696 -14.263 14.459 1.00 37.34 201 VAL A C 1
ATOM 1497 O O . VAL A 1 224 ? 1.535 -13.944 14.654 1.00 36.29 201 VAL A O 1
ATOM 1501 N N . LEU A 1 225 ? 3.418 -13.704 13.502 1.00 31.16 202 LEU A N 1
ATOM 1502 C CA . LEU A 1 225 ? 2.799 -12.711 12.649 1.00 33.41 202 LEU A CA 1
ATOM 1503 C C . LEU A 1 225 ? 1.639 -13.286 11.836 1.00 39.23 202 LEU A C 1
ATOM 1504 O O . LEU A 1 225 ? 0.721 -12.557 11.471 1.00 37.50 202 LEU A O 1
ATOM 1509 N N . ALA A 1 226 ? 1.690 -14.579 11.519 1.00 34.88 203 ALA A N 1
ATOM 1510 C CA . ALA A 1 226 ? 0.608 -15.181 10.752 1.00 35.78 203 ALA A CA 1
ATOM 1511 C C . ALA A 1 226 ? -0.487 -15.686 11.696 1.00 44.00 203 ALA A C 1
ATOM 1512 O O . ALA A 1 226 ? -1.501 -16.213 11.247 1.00 49.58 203 ALA A O 1
ATOM 1514 N N . GLU A 1 227 ? -0.258 -15.546 13.000 1.00 38.85 204 GLU A N 1
ATOM 1515 C CA . GLU A 1 227 ? -1.198 -16.006 14.015 1.00 44.88 204 GLU A CA 1
ATOM 1516 C C . GLU A 1 227 ? -1.460 -17.511 13.975 1.00 47.84 204 GLU A C 1
ATOM 1517 O O . GLU A 1 227 ? -2.601 -17.945 14.077 1.00 44.20 204 GLU A O 1
ATOM 1523 N N . ALA A 1 228 ? -0.393 -18.296 13.852 1.00 35.44 205 ALA A N 1
ATOM 1524 C CA . ALA A 1 228 ? -0.480 -19.736 13.943 1.00 42.26 205 ALA A CA 1
ATOM 1525 C C . ALA A 1 228 ? -1.031 -20.143 15.315 1.00 43.57 205 ALA A C 1
ATOM 1526 O O . ALA A 1 228 ? -0.907 -19.398 16.283 1.00 43.99 205 ALA A O 1
ATOM 1528 N N . SER A 1 229 ? -1.618 -21.331 15.396 1.00 42.77 206 SER A N 1
ATOM 1529 C CA . SER A 1 229 ? -2.151 -21.850 16.664 1.00 47.03 206 SER A CA 1
ATOM 1530 C C . SER A 1 229 ? -1.030 -22.347 17.578 1.00 49.72 206 SER A C 1
ATOM 1531 O O . SER A 1 229 ? 0.087 -22.626 17.119 1.00 44.91 206 SER A O 1
ATOM 1534 N N . GLU A 1 230 ? -1.357 -22.465 18.865 1.00 45.83 207 GLU A N 1
ATOM 1535 C CA . GLU A 1 230 ? -0.463 -23.011 19.887 1.00 50.02 207 GLU A CA 1
ATOM 1536 C C . GLU A 1 230 ? 0.128 -24.370 19.500 1.00 43.44 207 GLU A C 1
ATOM 1537 O O . GLU A 1 230 ? 1.288 -24.649 19.780 1.00 50.00 207 GLU A O 1
ATOM 1543 N N . GLY A 1 231 ? -0.661 -25.240 18.882 1.00 51.80 208 GLY A N 1
ATOM 1544 C CA . GLY A 1 231 ? -0.126 -26.550 18.494 1.00 45.53 208 GLY A CA 1
ATOM 1545 C C . GLY A 1 231 ? 0.977 -26.387 17.455 1.00 43.50 208 GLY A C 1
ATOM 1546 O O . GLY A 1 231 ? 2.033 -27.026 17.535 1.00 46.58 208 GLY A O 1
ATOM 1547 N N . ASP A 1 232 ? 0.715 -25.518 16.485 1.00 40.08 209 ASP A N 1
ATOM 1548 C CA . ASP A 1 232 ? 1.664 -25.206 15.410 1.00 41.88 209 ASP A CA 1
ATOM 1549 C C . ASP A 1 232 ? 2.914 -24.504 15.945 1.00 37.79 209 ASP A C 1
ATOM 1550 O O . ASP A 1 232 ? 4.033 -24.846 15.580 1.00 39.92 209 ASP A O 1
ATOM 1555 N N . ILE A 1 233 ? 2.708 -23.538 16.832 1.00 41.98 210 ILE A N 1
ATOM 1556 C CA . ILE A 1 233 ? 3.811 -22.848 17.477 1.00 38.80 210 ILE A CA 1
ATOM 1557 C C . ILE A 1 233 ? 4.793 -23.825 18.126 1.00 38.88 210 ILE A C 1
ATOM 1558 O O . ILE A 1 233 ? 6.002 -23.716 17.924 1.00 42.73 210 ILE A O 1
ATOM 1563 N N . LYS A 1 234 ? 4.295 -24.794 18.891 1.00 43.78 211 LYS A N 1
ATOM 1564 C CA . LYS A 1 234 ? 5.204 -25.777 19.497 1.00 43.20 211 LYS A CA 1
ATOM 1565 C C . LYS A 1 234 ? 5.883 -26.663 18.452 1.00 42.00 211 LYS A C 1
ATOM 1566 O O . LYS A 1 234 ? 7.050 -27.009 18.592 1.00 46.55 211 LYS A O 1
ATOM 1572 N N . LYS A 1 235 ? 5.170 -27.028 17.394 1.00 38.47 212 LYS A N 1
ATOM 1573 C CA . LYS A 1 235 ? 5.841 -27.727 16.316 1.00 39.23 212 LYS A CA 1
ATOM 1574 C C . LYS A 1 235 ? 6.954 -26.832 15.753 1.00 35.10 212 LYS A C 1
ATOM 1575 O O . LYS A 1 235 ? 8.086 -27.273 15.594 1.00 33.81 212 LYS A O 1
ATOM 1581 N N . LEU A 1 236 ? 6.643 -25.566 15.489 1.00 33.97 213 LEU A N 1
ATOM 1582 C CA . LEU A 1 236 ? 7.639 -24.704 14.840 1.00 37.84 213 LEU A CA 1
ATOM 1583 C C . LEU A 1 236 ? 8.834 -24.385 15.739 1.00 38.37 213 LEU A C 1
ATOM 1584 O O . LEU A 1 236 ? 9.946 -24.153 15.251 1.00 35.62 213 LEU A O 1
ATOM 1589 N N . GLU A 1 237 ? 8.611 -24.390 17.053 1.00 40.50 214 GLU A N 1
ATOM 1590 C CA . GLU A 1 237 ? 9.699 -24.214 18.010 1.00 36.53 214 GLU A CA 1
ATOM 1591 C C . GLU A 1 237 ? 10.731 -25.328 17.898 1.00 39.50 214 GLU A C 1
ATOM 1592 O O . GLU A 1 237 ? 11.948 -25.084 17.961 1.00 39.62 214 GLU A O 1
ATOM 1598 N N . GLY A 1 238 ? 10.239 -26.564 17.796 1.00 35.24 215 GLY A N 1
ATOM 1599 C CA . GLY A 1 238 ? 11.121 -27.719 17.689 1.00 34.44 215 GLY A CA 1
ATOM 1600 C C . GLY A 1 238 ? 11.846 -27.687 16.350 1.00 34.16 215 GLY A C 1
ATOM 1601 O O . GLY A 1 238 ? 13.020 -28.040 16.272 1.00 36.26 215 GLY A O 1
ATOM 1602 N N . PHE A 1 239 ? 11.129 -27.273 15.302 1.00 33.71 216 PHE A N 1
ATOM 1603 C CA . PHE A 1 239 ? 11.682 -27.203 13.949 1.00 35.09 216 PHE A CA 1
ATOM 1604 C C . PHE A 1 239 ? 12.757 -26.142 13.915 1.00 31.78 216 PHE A C 1
ATOM 1605 O O . PHE A 1 239 ? 13.791 -26.342 13.324 1.00 38.10 216 PHE A O 1
ATOM 1613 N N . GLY A 1 240 ? 12.493 -25.001 14.544 1.00 32.84 217 GLY A N 1
ATOM 1614 C CA . GLY A 1 240 ? 13.487 -23.932 14.588 1.00 36.02 217 GLY A CA 1
ATOM 1615 C C . GLY A 1 240 ? 14.720 -24.344 15.381 1.00 35.14 217 GLY A C 1
ATOM 1616 O O . GLY A 1 240 ? 15.848 -24.101 14.970 1.00 34.05 217 GLY A O 1
ATOM 1617 N N . TYR A 1 241 ? 14.506 -24.979 16.524 1.00 36.64 218 TYR A N 1
ATOM 1618 C CA . TYR A 1 241 ? 15.634 -25.463 17.322 1.00 35.97 218 TYR A CA 1
ATOM 1619 C C . TYR A 1 241 ? 16.503 -26.419 16.502 1.00 38.89 218 TYR A C 1
ATOM 1620 O O . TYR A 1 241 ? 17.721 -26.268 16.428 1.00 39.25 218 TYR A O 1
ATOM 1629 N N . LYS A 1 242 ? 15.873 -27.416 15.891 1.00 36.12 219 LYS A N 1
ATOM 1630 C CA . LYS A 1 242 ? 16.614 -28.421 15.144 1.00 38.89 219 LYS A CA 1
ATOM 1631 C C . LYS A 1 242 ? 17.297 -27.820 13.922 1.00 35.27 219 LYS A C 1
ATOM 1632 O O . LYS A 1 242 ? 18.418 -28.179 13.621 1.00 34.22 219 LYS A O 1
ATOM 1638 N N . LEU A 1 243 ? 16.611 -26.935 13.192 1.00 33.08 220 LEU A N 1
ATOM 1639 C CA . LEU A 1 243 ? 17.233 -26.348 11.993 1.00 33.25 220 LEU A CA 1
ATOM 1640 C C . LEU A 1 243 ? 18.505 -25.625 12.395 1.00 36.02 220 LEU A C 1
ATOM 1641 O O . LEU A 1 243 ? 19.536 -25.695 11.699 1.00 37.12 220 LEU A O 1
ATOM 1646 N N . GLY A 1 244 ? 18.428 -24.914 13.516 1.00 31.46 221 GLY A N 1
ATOM 1647 C CA . GLY A 1 244 ? 19.562 -24.142 14.000 1.00 35.60 221 GLY A CA 1
ATOM 1648 C C . GLY A 1 244 ? 20.690 -25.077 14.391 1.00 40.28 221 GLY A C 1
ATOM 1649 O O . GLY A 1 244 ? 21.854 -24.751 14.199 1.00 37.95 221 GLY A O 1
ATOM 1650 N N . LEU A 1 245 ? 20.342 -26.240 14.936 1.00 37.00 222 LEU A N 1
ATOM 1651 C CA . LEU A 1 245 ? 21.338 -27.247 15.314 1.00 43.83 222 LEU A CA 1
ATOM 1652 C C . LEU A 1 245 ? 22.074 -27.760 14.081 1.00 46.73 222 LEU A C 1
ATOM 1653 O O . LEU A 1 245 ? 23.302 -27.800 14.055 1.00 47.65 222 LEU A O 1
ATOM 1658 N N . ALA A 1 246 ? 21.316 -28.164 13.063 1.00 39.65 223 ALA A N 1
ATOM 1659 C CA . ALA A 1 246 ? 21.920 -28.649 11.827 1.00 40.52 223 ALA A CA 1
ATOM 1660 C C . ALA A 1 246 ? 22.818 -27.565 11.235 1.00 36.95 223 ALA A C 1
ATOM 1661 O O . ALA A 1 246 ? 23.894 -27.852 10.709 1.00 41.94 223 ALA A O 1
ATOM 1663 N N . PHE A 1 247 ? 22.356 -26.323 11.316 1.00 37.39 224 PHE A N 1
ATOM 1664 C CA . PHE A 1 247 ? 23.084 -25.165 10.774 1.00 39.38 224 PHE A CA 1
ATOM 1665 C C . PHE A 1 247 ? 24.458 -24.949 11.437 1.00 43.01 224 PHE A C 1
ATOM 1666 O O . PHE A 1 247 ? 25.461 -24.707 10.746 1.00 43.32 224 PHE A O 1
ATOM 1674 N N . GLN A 1 248 ? 24.516 -25.042 12.767 1.00 38.04 225 GLN A N 1
ATOM 1675 C CA . GLN A 1 248 ? 25.791 -24.873 13.469 1.00 41.97 225 GLN A CA 1
ATOM 1676 C C . GLN A 1 248 ? 26.767 -26.013 13.188 1.00 44.08 225 GLN A C 1
ATOM 1677 O O . GLN A 1 248 ? 27.959 -25.779 12.987 1.00 44.33 225 GLN A O 1
ATOM 1683 N N . ILE A 1 249 ? 26.269 -27.242 13.140 1.00 44.12 226 ILE A N 1
ATOM 1684 C CA . ILE A 1 249 ? 27.125 -28.368 12.786 1.00 46.02 226 ILE A CA 1
ATOM 1685 C C . ILE A 1 249 ? 27.641 -28.264 11.344 1.00 50.02 226 ILE A C 1
ATOM 1686 O O . ILE A 1 249 ? 28.809 -28.586 11.050 1.00 50.70 226 ILE A O 1
ATOM 1691 N N . LYS A 1 250 ? 26.776 -27.794 10.450 1.00 39.91 227 LYS A N 1
ATOM 1692 C CA . LYS A 1 250 ? 27.151 -27.625 9.056 1.00 39.46 227 LYS A CA 1
ATOM 1693 C C . LYS A 1 250 ? 28.250 -26.566 8.938 1.00 41.58 227 LYS A C 1
ATOM 1694 O O . LYS A 1 250 ? 29.201 -26.746 8.196 1.00 48.04 227 LYS A O 1
ATOM 1700 N N . ASP A 1 251 ? 28.135 -25.475 9.686 1.00 46.72 228 ASP A N 1
ATOM 1701 C CA . ASP A 1 251 ? 29.208 -24.486 9.730 1.00 51.19 228 ASP A CA 1
ATOM 1702 C C . ASP A 1 251 ? 30.546 -25.127 10.103 1.00 54.57 228 ASP A C 1
ATOM 1703 O O . ASP A 1 251 ? 31.573 -24.837 9.486 1.00 59.15 228 ASP A O 1
ATOM 1708 N N . ASP A 1 252 ? 30.537 -26.009 11.095 1.00 56.36 229 ASP A N 1
ATOM 1709 C CA . ASP A 1 252 ? 31.777 -26.664 11.506 1.00 59.00 229 ASP A CA 1
ATOM 1710 C C . ASP A 1 252 ? 32.350 -27.531 10.383 1.00 59.53 229 ASP A C 1
ATOM 1711 O O . ASP A 1 252 ? 33.561 -27.552 10.165 1.00 62.56 229 ASP A O 1
ATOM 1716 N N . ILE A 1 253 ? 31.480 -28.245 9.676 1.00 53.85 230 ILE A N 1
ATOM 1717 C CA . ILE A 1 253 ? 31.917 -29.063 8.557 1.00 53.47 230 ILE A CA 1
ATOM 1718 C C . ILE A 1 253 ? 32.508 -28.206 7.443 1.00 60.67 230 ILE A C 1
ATOM 1719 O O . ILE A 1 253 ? 33.509 -28.579 6.837 1.00 66.20 230 ILE A O 1
ATOM 1724 N N . LEU A 1 254 ? 31.887 -27.061 7.177 1.00 62.20 231 LEU A N 1
ATOM 1725 C CA . LEU A 1 254 ? 32.362 -26.154 6.139 1.00 67.54 231 LEU A CA 1
ATOM 1726 C C . LEU A 1 254 ? 33.717 -25.531 6.485 1.00 74.27 231 LEU A C 1
ATOM 1727 O O . LEU A 1 254 ? 34.453 -25.121 5.591 1.00 78.37 231 LEU A O 1
ATOM 1732 N N . ASP A 1 255 ? 33.993 -25.344 7.763 1.00 77.14 232 ASP A N 1
ATOM 1733 C CA . ASP A 1 255 ? 35.299 -24.888 8.172 1.00 83.15 232 ASP A CA 1
ATOM 1734 C C . ASP A 1 255 ? 36.410 -25.914 8.032 1.00 88.18 232 ASP A C 1
ATOM 1735 O O . ASP A 1 255 ? 37.498 -25.615 7.570 1.00 87.75 232 ASP A O 1
ATOM 1740 N N . VAL A 1 256 ? 36.135 -27.124 8.477 1.00 91.69 233 VAL A N 1
ATOM 1741 C CA . VAL A 1 256 ? 37.158 -28.132 8.530 1.00 96.00 233 VAL A CA 1
ATOM 1742 C C . VAL A 1 256 ? 37.670 -28.669 7.227 1.00 100.17 233 VAL A C 1
ATOM 1743 O O . VAL A 1 256 ? 38.834 -28.600 6.894 1.00 99.47 233 VAL A O 1
ATOM 1747 N N . VAL A 1 257 ? 36.746 -29.125 6.441 1.00 106.36 234 VAL A N 1
ATOM 1748 C CA . VAL A 1 257 ? 37.062 -29.739 5.154 1.00 111.11 234 VAL A CA 1
ATOM 1749 C C . VAL A 1 257 ? 37.753 -28.742 4.245 1.00 112.09 234 VAL A C 1
ATOM 1750 O O . VAL A 1 257 ? 38.685 -29.062 3.508 1.00 112.28 234 VAL A O 1
ATOM 1754 N N . GLY A 1 258 ? 37.250 -27.520 4.322 1.00 111.35 235 GLY A N 1
ATOM 1755 C CA . GLY A 1 258 ? 37.651 -26.396 3.476 1.00 109.92 235 GLY A CA 1
ATOM 1756 C C . GLY A 1 258 ? 38.493 -25.368 4.206 1.00 108.63 235 GLY A C 1
ATOM 1757 O O . GLY A 1 258 ? 39.708 -25.309 4.024 1.00 107.37 235 GLY A O 1
ATOM 1758 N N . ASN A 1 276 ? 37.010 -26.988 20.919 1.00 100.00 253 ASN A N 1
ATOM 1759 C CA . ASN A 1 276 ? 36.034 -25.971 20.535 1.00 102.91 253 ASN A CA 1
ATOM 1760 C C . ASN A 1 276 ? 35.481 -26.226 19.132 1.00 101.35 253 ASN A C 1
ATOM 1761 O O . ASN A 1 276 ? 35.324 -25.295 18.337 1.00 102.91 253 ASN A O 1
ATOM 1766 N N . ASN A 1 277 ? 35.178 -27.487 18.830 1.00 97.91 254 ASN A N 1
ATOM 1767 C CA . ASN A 1 277 ? 34.733 -27.858 17.485 1.00 91.19 254 ASN A CA 1
ATOM 1768 C C . ASN A 1 277 ? 33.921 -29.151 17.454 1.00 85.14 254 ASN A C 1
ATOM 1769 O O . ASN A 1 277 ? 34.373 -30.195 17.928 1.00 81.99 254 ASN A O 1
ATOM 1774 N N . TYR A 1 278 ? 32.719 -29.084 16.892 1.00 77.82 255 TYR A N 1
ATOM 1775 C CA . TYR A 1 278 ? 31.908 -30.280 16.749 1.00 68.06 255 TYR A CA 1
ATOM 1776 C C . TYR A 1 278 ? 32.702 -31.378 16.052 1.00 66.91 255 TYR A C 1
ATOM 1777 O O . TYR A 1 278 ? 32.538 -32.555 16.358 1.00 61.23 255 TYR A O 1
ATOM 1786 N N . ILE A 1 279 ? 33.543 -30.996 15.112 1.00 64.30 256 ILE A N 1
ATOM 1787 C CA . ILE A 1 279 ? 34.371 -31.978 14.445 1.00 72.22 256 ILE A CA 1
ATOM 1788 C C . ILE A 1 279 ? 35.395 -32.641 15.334 1.00 73.45 256 ILE A C 1
ATOM 1789 O O . ILE A 1 279 ? 35.585 -33.826 15.274 1.00 74.93 256 ILE A O 1
ATOM 1794 N N . THR A 1 280 ? 36.046 -31.851 16.162 1.00 76.79 257 THR A N 1
ATOM 1795 C CA . THR A 1 280 ? 37.010 -32.348 17.142 1.00 79.82 257 THR A CA 1
ATOM 1796 C C . THR A 1 280 ? 36.331 -33.295 18.138 1.00 80.39 257 THR A C 1
ATOM 1797 O O . THR A 1 280 ? 36.889 -34.333 18.511 1.00 78.72 257 THR A O 1
ATOM 1801 N N . ILE A 1 281 ? 35.116 -32.944 18.547 1.00 75.89 258 ILE A N 1
ATOM 1802 C CA . ILE A 1 281 ? 34.393 -33.735 19.536 1.00 74.29 258 ILE A CA 1
ATOM 1803 C C . ILE A 1 281 ? 33.758 -35.008 18.972 1.00 75.36 258 ILE A C 1
ATOM 1804 O O . ILE A 1 281 ? 33.856 -36.069 19.588 1.00 79.05 258 ILE A O 1
ATOM 1809 N N . PHE A 1 282 ? 33.114 -34.909 17.812 1.00 70.66 259 PHE A N 1
ATOM 1810 C CA . PHE A 1 282 ? 32.388 -36.054 17.243 1.00 68.82 259 PHE A CA 1
ATOM 1811 C C . PHE A 1 282 ? 33.066 -36.701 16.031 1.00 64.04 259 PHE A C 1
ATOM 1812 O O . PHE A 1 282 ? 32.811 -37.865 15.725 1.00 64.70 259 PHE A O 1
ATOM 1820 N N . GLY A 1 283 ? 33.917 -35.950 15.338 1.00 62.74 260 GLY A N 1
ATOM 1821 C CA . GLY A 1 283 ? 34.519 -36.439 14.096 1.00 66.47 260 GLY A CA 1
ATOM 1822 C C . GLY A 1 283 ? 33.663 -36.145 12.868 1.00 71.54 260 GLY A C 1
ATOM 1823 O O . GLY A 1 283 ? 32.429 -36.125 12.943 1.00 68.04 260 GLY A O 1
ATOM 1824 N N . LEU A 1 284 ? 34.320 -35.928 11.732 1.00 73.41 261 LEU A N 1
ATOM 1825 C CA . LEU A 1 284 ? 33.644 -35.477 10.515 1.00 75.88 261 LEU A CA 1
ATOM 1826 C C . LEU A 1 284 ? 32.489 -36.376 10.072 1.00 78.63 261 LEU A C 1
ATOM 1827 O O . LEU A 1 284 ? 31.453 -35.886 9.627 1.00 79.57 261 LEU A O 1
ATOM 1832 N N . GLU A 1 285 ? 32.670 -37.688 10.191 1.00 79.28 262 GLU A N 1
ATOM 1833 C CA . GLU A 1 285 ? 31.679 -38.643 9.705 1.00 80.02 262 GLU A CA 1
ATOM 1834 C C . GLU A 1 285 ? 30.393 -38.537 10.504 1.00 75.32 262 GLU A C 1
ATOM 1835 O O . GLU A 1 285 ? 29.299 -38.511 9.938 1.00 73.59 262 GLU A O 1
ATOM 1841 N N . GLU A 1 286 ? 30.532 -38.488 11.826 1.00 71.54 263 GLU A N 1
ATOM 1842 C CA . GLU A 1 286 ? 29.384 -38.337 12.710 1.00 69.59 263 GLU A CA 1
ATOM 1843 C C . GLU A 1 286 ? 28.679 -36.997 12.489 1.00 66.24 263 GLU A C 1
ATOM 1844 O O . GLU A 1 286 ? 27.453 -36.904 12.576 1.00 66.01 263 GLU A O 1
ATOM 1850 N N . CYS A 1 287 ? 29.471 -35.966 12.212 1.00 59.98 264 CYS A N 1
ATOM 1851 C CA . CYS A 1 287 ? 28.958 -34.625 11.979 1.00 59.32 264 CYS A CA 1
ATOM 1852 C C . CYS A 1 287 ? 28.155 -34.561 10.691 1.00 55.02 264 CYS A C 1
ATOM 1853 O O . CYS A 1 287 ? 27.056 -34.027 10.666 1.00 52.17 264 CYS A O 1
ATOM 1856 N N . LYS A 1 288 ? 28.728 -35.086 9.618 1.00 53.25 265 LYS A N 1
ATOM 1857 C CA . LYS A 1 288 ? 28.023 -35.188 8.354 1.00 58.45 265 LYS A CA 1
ATOM 1858 C C . LYS A 1 288 ? 26.705 -35.925 8.563 1.00 54.04 265 LYS A C 1
ATOM 1859 O O . LYS A 1 288 ? 25.687 -35.573 7.972 1.00 52.77 265 LYS A O 1
ATOM 1865 N N . LYS A 1 289 ? 26.734 -36.927 9.433 1.00 54.26 266 LYS A N 1
ATOM 1866 C CA . LYS A 1 289 ? 25.580 -37.784 9.683 1.00 57.38 266 LYS A CA 1
ATOM 1867 C C . LYS A 1 289 ? 24.502 -37.145 10.557 1.00 58.11 266 LYS A C 1
ATOM 1868 O O . LYS A 1 289 ? 23.306 -37.330 10.305 1.00 58.17 266 LYS A O 1
ATOM 1874 N N . LYS A 1 290 ? 24.920 -36.425 11.597 1.00 56.08 267 LYS A N 1
ATOM 1875 C CA . LYS A 1 290 ? 23.983 -35.722 12.473 1.00 54.62 267 LYS A CA 1
ATOM 1876 C C . LYS A 1 290 ? 23.172 -34.692 11.690 1.00 49.43 267 LYS A C 1
ATOM 1877 O O . LYS A 1 290 ? 21.971 -34.531 11.923 1.00 51.22 267 LYS A O 1
ATOM 1883 N N . CYS A 1 291 ? 23.851 -33.994 10.780 1.00 47.88 268 CYS A N 1
ATOM 1884 C CA . CYS A 1 291 ? 23.248 -32.961 9.946 1.00 52.56 268 CYS A CA 1
ATOM 1885 C C . CYS A 1 291 ? 22.159 -33.527 9.049 1.00 53.15 268 CYS A C 1
ATOM 1886 O O . CYS A 1 291 ? 21.067 -32.960 8.964 1.00 47.59 268 CYS A O 1
ATOM 1889 N N . VAL A 1 292 ? 22.472 -34.628 8.362 1.00 45.54 269 VAL A N 1
ATOM 1890 C CA . VAL A 1 292 ? 21.503 -35.282 7.491 1.00 45.08 269 VAL A CA 1
ATOM 1891 C C . VAL A 1 292 ? 20.306 -35.742 8.314 1.00 42.42 269 VAL A C 1
ATOM 1892 O O . VAL A 1 292 ? 19.165 -35.648 7.869 1.00 47.17 269 VAL A O 1
ATOM 1896 N N . ASN A 1 293 ? 20.565 -36.227 9.522 1.00 43.58 270 ASN A N 1
ATOM 1897 C CA . ASN A 1 293 ? 19.508 -36.858 10.304 1.00 48.63 270 ASN A CA 1
ATOM 1898 C C . ASN A 1 293 ? 18.611 -35.837 10.988 1.00 46.69 270 ASN A C 1
ATOM 1899 O O . ASN A 1 293 ? 17.399 -36.041 11.114 1.00 45.53 270 ASN A O 1
ATOM 1904 N N . ILE A 1 294 ? 19.219 -34.751 11.454 1.00 40.40 271 ILE A N 1
ATOM 1905 C CA . ILE A 1 294 ? 18.442 -33.659 12.031 1.00 42.81 271 ILE A CA 1
ATOM 1906 C C . ILE A 1 294 ? 17.597 -32.983 10.932 1.00 34.07 271 ILE A C 1
ATOM 1907 O O . ILE A 1 294 ? 16.433 -32.672 11.138 1.00 40.66 271 ILE A O 1
ATOM 1912 N N . THR A 1 295 ? 18.184 -32.777 9.759 1.00 37.15 272 THR A N 1
ATOM 1913 C CA . THR A 1 295 ? 17.455 -32.181 8.638 1.00 39.90 272 THR A CA 1
ATOM 1914 C C . THR A 1 295 ? 16.210 -33.025 8.329 1.00 41.15 272 THR A C 1
ATOM 1915 O O . THR A 1 295 ? 15.138 -32.507 8.032 1.00 37.07 272 THR A O 1
ATOM 1919 N N . GLU A 1 296 ? 16.381 -34.338 8.434 1.00 40.29 273 GLU A N 1
ATOM 1920 C CA . GLU A 1 296 ? 15.318 -35.319 8.278 1.00 46.59 273 GLU A CA 1
ATOM 1921 C C . GLU A 1 296 ? 14.178 -35.095 9.245 1.00 47.37 273 GLU A C 1
ATOM 1922 O O . GLU A 1 296 ? 13.012 -35.071 8.838 1.00 46.04 273 GLU A O 1
ATOM 1928 N N . GLU A 1 297 ? 14.510 -34.969 10.533 1.00 43.50 274 GLU A N 1
ATOM 1929 C CA . GLU A 1 297 ? 13.504 -34.662 11.529 1.00 46.95 274 GLU A CA 1
ATOM 1930 C C . GLU A 1 297 ? 12.844 -33.329 11.231 1.00 45.81 274 GLU A C 1
ATOM 1931 O O . GLU A 1 297 ? 11.641 -33.171 11.477 1.00 42.53 274 GLU A O 1
ATOM 1937 N N . CYS A 1 298 ? 13.618 -32.363 10.723 1.00 41.52 275 CYS A N 1
ATOM 1938 C CA . CYS A 1 298 ? 13.027 -31.070 10.389 1.00 42.25 275 CYS A CA 1
ATOM 1939 C C . CYS A 1 298 ? 11.952 -31.266 9.343 1.00 38.40 275 CYS A C 1
ATOM 1940 O O . CYS A 1 298 ? 10.863 -30.701 9.435 1.00 34.27 275 CYS A O 1
ATOM 1943 N N . ILE A 1 299 ? 12.267 -32.051 8.321 1.00 35.70 276 ILE A N 1
ATOM 1944 C CA . ILE A 1 299 ? 11.288 -32.289 7.280 1.00 32.33 276 ILE A CA 1
ATOM 1945 C C . ILE A 1 299 ? 10.011 -32.932 7.811 1.00 34.33 276 ILE A C 1
ATOM 1946 O O . ILE A 1 299 ? 8.908 -32.565 7.408 1.00 36.34 276 ILE A O 1
ATOM 1951 N N . GLU A 1 300 ? 10.163 -33.892 8.711 1.00 34.27 277 GLU A N 1
ATOM 1952 C CA . GLU A 1 300 ? 9.007 -34.572 9.279 1.00 41.44 277 GLU A CA 1
ATOM 1953 C C . GLU A 1 300 ? 8.170 -33.655 10.145 1.00 37.25 277 GLU A C 1
ATOM 1954 O O . GLU A 1 300 ? 6.940 -33.718 10.114 1.00 42.54 277 GLU A O 1
ATOM 1960 N N . ILE A 1 301 ? 8.802 -32.764 10.901 1.00 42.14 278 ILE A N 1
ATOM 1961 C CA . ILE A 1 301 ? 7.995 -31.781 11.644 1.00 36.75 278 ILE A CA 1
ATOM 1962 C C . ILE A 1 301 ? 7.187 -30.918 10.675 1.00 36.89 278 ILE A C 1
ATOM 1963 O O . ILE A 1 301 ? 6.000 -30.688 10.868 1.00 38.20 278 ILE A O 1
ATOM 1968 N N . LEU A 1 302 ? 7.808 -30.450 9.602 1.00 34.71 279 LEU A N 1
ATOM 1969 C CA . LEU A 1 302 ? 7.036 -29.627 8.675 1.00 31.94 279 LEU A CA 1
ATOM 1970 C C . LEU A 1 302 ? 5.886 -30.442 8.086 1.00 36.04 279 LEU A C 1
ATOM 1971 O O . LEU A 1 302 ? 4.794 -29.923 7.875 1.00 36.70 279 LEU A O 1
ATOM 1976 N N . SER A 1 303 ? 6.144 -31.717 7.803 1.00 34.19 280 SER A N 1
ATOM 1977 C CA . SER A 1 303 ? 5.099 -32.580 7.239 1.00 42.62 280 SER A CA 1
ATOM 1978 C C . SER A 1 303 ? 3.917 -32.703 8.210 1.00 40.32 280 SER A C 1
ATOM 1979 O O . SER A 1 303 ? 2.780 -32.852 7.772 1.00 38.68 280 SER A O 1
ATOM 1982 N N . SER A 1 304 ? 4.178 -32.588 9.517 1.00 38.34 281 SER A N 1
ATOM 1983 C CA . SER A 1 304 ? 3.107 -32.694 10.527 1.00 38.01 281 SER A CA 1
ATOM 1984 C C . SER A 1 304 ? 2.262 -31.419 10.642 1.00 44.68 281 SER A C 1
ATOM 1985 O O . SER A 1 304 ? 1.269 -31.366 11.383 1.00 42.50 281 SER A O 1
ATOM 1988 N N . ILE A 1 305 ? 2.651 -30.387 9.905 1.00 38.16 282 ILE A N 1
ATOM 1989 C CA . ILE A 1 305 ? 1.957 -29.116 9.972 1.00 36.63 282 ILE A CA 1
ATOM 1990 C C . ILE A 1 305 ? 1.025 -28.960 8.796 1.00 37.65 282 ILE A C 1
ATOM 1991 O O . ILE A 1 305 ? 1.431 -29.139 7.656 1.00 38.62 282 ILE A O 1
ATOM 1996 N N . LYS A 1 306 ? -0.223 -28.608 9.075 1.00 42.61 283 LYS A N 1
ATOM 1997 C CA . LYS A 1 306 ? -1.195 -28.338 8.029 1.00 45.68 283 LYS A CA 1
ATOM 1998 C C . LYS A 1 306 ? -1.047 -26.925 7.421 1.00 44.01 283 LYS A C 1
ATOM 1999 O O . LYS A 1 306 ? -1.297 -25.924 8.090 1.00 44.21 283 LYS A O 1
ATOM 2005 N N . GLY A 1 307 ? -0.670 -26.845 6.147 1.00 37.85 284 GLY A N 1
ATOM 2006 C CA . GLY A 1 307 ? -0.567 -25.553 5.448 1.00 36.30 284 GLY A CA 1
ATOM 2007 C C . GLY A 1 307 ? 0.523 -25.682 4.405 1.00 40.10 284 GLY A C 1
ATOM 2008 O O . GLY A 1 307 ? 0.983 -26.793 4.169 1.00 36.92 284 GLY A O 1
ATOM 2009 N N . ASN A 1 308 ? 0.971 -24.582 3.787 1.00 40.47 285 ASN A N 1
ATOM 2010 C CA A ASN A 1 308 ? 1.961 -24.733 2.699 0.50 38.89 285 ASN A CA 1
ATOM 2011 C CA B ASN A 1 308 ? 1.933 -24.646 2.690 0.50 38.11 285 ASN A CA 1
ATOM 2012 C C . ASN A 1 308 ? 3.406 -24.705 3.135 1.00 40.33 285 ASN A C 1
ATOM 2013 O O . ASN A 1 308 ? 4.100 -23.684 3.092 1.00 37.92 285 ASN A O 1
ATOM 2022 N N . THR A 1 309 ? 3.867 -25.879 3.536 1.00 35.78 286 THR A N 1
ATOM 2023 C CA . THR A 1 309 ? 5.197 -26.048 4.056 1.00 33.76 286 THR A CA 1
ATOM 2024 C C . THR A 1 309 ? 6.240 -26.413 2.980 1.00 31.78 286 THR A C 1
ATOM 2025 O O . THR A 1 309 ? 7.416 -26.561 3.287 1.00 32.51 286 THR A O 1
ATOM 2029 N N . GLU A 1 310 ? 5.824 -26.570 1.732 1.00 33.15 287 GLU A N 1
ATOM 2030 C CA . GLU A 1 310 ? 6.773 -27.027 0.698 1.00 32.18 287 GLU A CA 1
ATOM 2031 C C . GLU A 1 310 ? 7.964 -26.053 0.538 1.00 29.27 287 GLU A C 1
ATOM 2032 O O . GLU A 1 310 ? 9.102 -26.473 0.475 1.00 30.40 287 GLU A O 1
ATOM 2038 N N . PRO A 1 311 ? 7.696 -24.744 0.459 1.00 28.83 288 PRO A N 1
ATOM 2039 C CA . PRO A 1 311 ? 8.842 -23.850 0.268 1.00 31.07 288 PRO A CA 1
ATOM 2040 C C . PRO A 1 311 ? 9.824 -23.957 1.414 1.00 36.63 288 PRO A C 1
ATOM 2041 O O . PRO A 1 311 ? 11.036 -23.985 1.175 1.00 31.41 288 PRO A O 1
ATOM 2045 N N . LEU A 1 312 ? 9.310 -24.104 2.635 1.00 32.34 289 LEU A N 1
ATOM 2046 C CA . LEU A 1 312 ? 10.163 -24.209 3.807 1.00 33.95 289 LEU A CA 1
ATOM 2047 C C . LEU A 1 312 ? 10.951 -25.505 3.795 1.00 34.36 289 LEU A C 1
ATOM 2048 O O . LEU A 1 312 ? 12.096 -25.548 4.235 1.00 31.68 289 LEU A O 1
ATOM 2053 N N . LYS A 1 313 ? 10.331 -26.576 3.302 1.00 34.52 290 LYS A N 1
ATOM 2054 C CA . LYS A 1 313 ? 11.025 -27.841 3.133 1.00 30.19 290 LYS A CA 1
ATOM 2055 C C . LYS A 1 313 ? 12.138 -27.670 2.107 1.00 29.86 290 LYS A C 1
ATOM 2056 O O . LYS A 1 313 ? 13.237 -28.171 2.291 1.00 29.19 290 LYS A O 1
ATOM 2062 N N . VAL A 1 314 ? 11.860 -26.978 1.016 1.00 29.00 291 VAL A N 1
ATOM 2063 C CA . VAL A 1 314 ? 12.943 -26.756 0.038 1.00 31.09 291 VAL A CA 1
ATOM 2064 C C . VAL A 1 314 ? 14.148 -26.049 0.684 1.00 35.65 291 VAL A C 1
ATOM 2065 O O . VAL A 1 314 ? 15.285 -26.520 0.599 1.00 36.48 291 VAL A O 1
ATOM 2069 N N . LEU A 1 315 ? 13.892 -24.926 1.348 1.00 35.67 292 LEU A N 1
ATOM 2070 C CA . LEU A 1 315 ? 14.945 -24.174 2.046 1.00 33.16 292 LEU A CA 1
ATOM 2071 C C . LEU A 1 315 ? 15.704 -25.065 3.005 1.00 30.74 292 LEU A C 1
ATOM 2072 O O . LEU A 1 315 ? 16.945 -25.056 3.063 1.00 32.20 292 LEU A O 1
ATOM 2077 N N . THR A 1 316 ? 14.959 -25.858 3.762 1.00 31.59 293 THR A N 1
ATOM 2078 C CA . THR A 1 316 ? 15.571 -26.754 4.713 1.00 33.24 293 THR A CA 1
ATOM 2079 C C . THR A 1 316 ? 16.589 -27.700 4.083 1.00 39.84 293 THR A C 1
ATOM 2080 O O . THR A 1 316 ? 17.671 -27.903 4.650 1.00 36.99 293 THR A O 1
ATOM 2084 N N . MET A 1 317 ? 16.234 -28.318 2.951 1.00 35.42 294 MET A N 1
ATOM 2085 C CA . MET A 1 317 ? 17.188 -29.180 2.229 1.00 34.48 294 MET A CA 1
ATOM 2086 C C . MET A 1 317 ? 18.326 -28.333 1.639 1.00 33.40 294 MET A C 1
ATOM 2087 O O . MET A 1 317 ? 19.464 -28.756 1.617 1.00 39.23 294 MET A O 1
ATOM 2092 N N . LYS A 1 318 ? 18.019 -27.139 1.151 1.00 33.02 295 LYS A N 1
ATOM 2093 C CA . LYS A 1 318 ? 19.078 -26.292 0.613 1.00 33.93 295 LYS A CA 1
ATOM 2094 C C . LYS A 1 318 ? 20.105 -25.932 1.679 1.00 41.73 295 LYS A C 1
ATOM 2095 O O . LYS A 1 318 ? 21.299 -25.839 1.375 1.00 42.71 295 LYS A O 1
ATOM 2101 N N . LEU A 1 319 ? 19.652 -25.745 2.920 1.00 38.25 296 LEU A N 1
ATOM 2102 C CA . LEU A 1 319 ? 20.554 -25.386 4.023 1.00 37.26 296 LEU A CA 1
ATOM 2103 C C . LEU A 1 319 ? 21.497 -26.532 4.344 1.00 40.70 296 LEU A C 1
ATOM 2104 O O . LEU A 1 319 ? 22.637 -26.313 4.733 1.00 42.83 296 LEU A O 1
ATOM 2109 N N . LEU A 1 320 ? 21.017 -27.762 4.179 1.00 40.50 297 LEU A N 1
ATOM 2110 C CA . LEU A 1 320 ? 21.866 -28.930 4.355 1.00 41.39 297 LEU A CA 1
ATOM 2111 C C . LEU A 1 320 ? 22.995 -29.023 3.302 1.00 52.22 297 LEU A C 1
ATOM 2112 O O . LEU A 1 320 ? 24.071 -29.557 3.600 1.00 47.96 297 LEU A O 1
ATOM 2117 N N . GLU A 1 321 ? 22.762 -28.500 2.090 1.00 52.10 298 GLU A N 1
ATOM 2118 C CA . GLU A 1 321 ? 23.747 -28.639 0.987 1.00 52.71 298 GLU A CA 1
ATOM 2119 C C . GLU A 1 321 ? 24.539 -27.373 0.657 1.00 55.43 298 GLU A C 1
ATOM 2120 O O . GLU A 1 321 ? 25.340 -27.374 -0.278 1.00 59.04 298 GLU A O 1
ATOM 2126 N N . ARG A 1 322 ? 24.301 -26.287 1.384 1.00 46.17 299 ARG A N 1
ATOM 2127 C CA . ARG A 1 322 ? 24.983 -25.029 1.096 1.00 52.84 299 ARG A CA 1
ATOM 2128 C C . ARG A 1 322 ? 26.497 -25.261 1.100 1.00 53.40 299 ARG A C 1
ATOM 2129 O O . ARG A 1 322 ? 26.970 -26.180 1.762 1.00 54.78 299 ARG A O 1
ATOM 2137 N N . LYS A 1 323 ? 27.250 -24.445 0.363 1.00 61.76 300 LYS A N 1
ATOM 2138 C CA . LYS A 1 323 ? 28.714 -24.616 0.305 1.00 69.17 300 LYS A CA 1
ATOM 2139 C C . LYS A 1 323 ? 29.474 -23.542 1.078 1.00 68.32 300 LYS A C 1
ATOM 2140 O O . LYS A 1 323 ? 30.698 -23.472 1.009 1.00 69.06 300 LYS A O 1
ATOM 2146 N N . PHE A 1 324 ? 28.743 -22.703 1.799 1.00 70.18 301 PHE A N 1
ATOM 2147 C CA . PHE A 1 324 ? 29.348 -21.663 2.618 1.00 75.11 301 PHE A CA 1
ATOM 2148 C C . PHE A 1 324 ? 28.275 -20.999 3.477 1.00 76.65 301 PHE A C 1
ATOM 2149 O O . PHE A 1 324 ? 27.090 -21.335 3.380 1.00 73.23 301 PHE A O 1
ATOM 2158 N N . ALA B 1 34 ? 7.614 17.683 48.708 1.00 89.76 11 ALA B N 1
ATOM 2159 C CA . ALA B 1 34 ? 7.264 16.286 48.321 1.00 92.64 11 ALA B CA 1
ATOM 2160 C C . ALA B 1 34 ? 8.339 15.664 47.427 1.00 92.51 11 ALA B C 1
ATOM 2161 O O . ALA B 1 34 ? 8.809 14.556 47.697 1.00 95.07 11 ALA B O 1
ATOM 2163 N N . MET B 1 35 ? 8.716 16.375 46.363 1.00 89.34 12 MET B N 1
ATOM 2164 C CA . MET B 1 35 ? 9.767 15.915 45.445 1.00 83.08 12 MET B CA 1
ATOM 2165 C C . MET B 1 35 ? 11.156 16.265 45.937 1.00 79.11 12 MET B C 1
ATOM 2166 O O . MET B 1 35 ? 11.333 17.172 46.752 1.00 85.10 12 MET B O 1
ATOM 2171 N N . ASN B 1 36 ? 12.144 15.545 45.425 1.00 64.61 13 ASN B N 1
ATOM 2172 C CA . ASN B 1 36 ? 13.524 15.937 45.606 1.00 56.40 13 ASN B CA 1
ATOM 2173 C C . ASN B 1 36 ? 14.375 15.324 44.508 1.00 53.90 13 ASN B C 1
ATOM 2174 O O . ASN B 1 36 ? 14.406 14.105 44.333 1.00 44.41 13 ASN B O 1
ATOM 2179 N N . ILE B 1 37 ? 15.079 16.168 43.776 1.00 42.60 14 ILE B N 1
ATOM 2180 C CA . ILE B 1 37 ? 15.852 15.679 42.650 1.00 46.11 14 ILE B CA 1
ATOM 2181 C C . ILE B 1 37 ? 16.936 14.721 43.103 1.00 49.47 14 ILE B C 1
ATOM 2182 O O . ILE B 1 37 ? 17.136 13.670 42.495 1.00 45.64 14 ILE B O 1
ATOM 2187 N N . ASN B 1 38 ? 17.613 15.048 44.197 1.00 47.25 15 ASN B N 1
ATOM 2188 C CA . ASN B 1 38 ? 18.636 14.145 44.701 1.00 45.75 15 ASN B CA 1
ATOM 2189 C C . ASN B 1 38 ? 18.111 12.766 45.129 1.00 41.98 15 ASN B C 1
ATOM 2190 O O . ASN B 1 38 ? 18.799 11.760 44.923 1.00 45.42 15 ASN B O 1
ATOM 2195 N N . SER B 1 39 ? 16.918 12.694 45.727 1.00 41.74 16 SER B N 1
ATOM 2196 C CA A SER B 1 39 ? 16.340 11.404 46.130 0.50 41.90 16 SER B CA 1
ATOM 2197 C CA B SER B 1 39 ? 16.382 11.391 46.129 0.50 41.44 16 SER B CA 1
ATOM 2198 C C . SER B 1 39 ? 15.883 10.607 44.911 1.00 43.79 16 SER B C 1
ATOM 2199 O O . SER B 1 39 ? 15.937 9.364 44.887 1.00 41.46 16 SER B O 1
ATOM 2204 N N . LEU B 1 40 ? 15.416 11.326 43.899 1.00 42.42 17 LEU B N 1
ATOM 2205 C CA . LEU B 1 40 ? 15.025 10.702 42.643 1.00 49.37 17 LEU B CA 1
ATOM 2206 C C . LEU B 1 40 ? 16.255 10.072 41.957 1.00 45.02 17 LEU B C 1
ATOM 2207 O O . LEU B 1 40 ? 16.204 8.937 41.484 1.00 45.29 17 LEU B O 1
ATOM 2212 N N . LYS B 1 41 ? 17.368 10.795 41.921 1.00 41.52 18 LYS B N 1
ATOM 2213 C CA . LYS B 1 41 ? 18.606 10.225 41.405 1.00 41.03 18 LYS B CA 1
ATOM 2214 C C . LYS B 1 41 ? 19.002 8.913 42.105 1.00 46.15 18 LYS B C 1
ATOM 2215 O O . LYS B 1 41 ? 19.460 7.971 41.455 1.00 40.87 18 LYS B O 1
ATOM 2221 N N . GLU B 1 42 ? 18.844 8.859 43.426 1.00 42.05 19 GLU B N 1
ATOM 2222 C CA . GLU B 1 42 ? 19.215 7.674 44.191 1.00 44.59 19 GLU B CA 1
ATOM 2223 C C . GLU B 1 42 ? 18.259 6.550 43.904 1.00 42.19 19 GLU B C 1
ATOM 2224 O O . GLU B 1 42 ? 18.627 5.384 43.937 1.00 41.33 19 GLU B O 1
ATOM 2230 N N . GLU B 1 43 ? 17.026 6.919 43.605 1.00 42.50 20 GLU B N 1
ATOM 2231 C CA . GLU B 1 43 ? 16.012 5.969 43.254 1.00 41.18 20 GLU B CA 1
ATOM 2232 C C . GLU B 1 43 ? 16.307 5.323 41.892 1.00 42.98 20 GLU B C 1
ATOM 2233 O O . GLU B 1 43 ? 16.218 4.104 41.745 1.00 39.44 20 GLU B O 1
ATOM 2239 N N . VAL B 1 44 ? 16.631 6.138 40.893 1.00 39.13 21 VAL B N 1
ATOM 2240 C CA . VAL B 1 44 ? 17.098 5.605 39.616 1.00 39.36 21 VAL B CA 1
ATOM 2241 C C . VAL B 1 44 ? 18.316 4.707 39.843 1.00 38.07 21 VAL B C 1
ATOM 2242 O O . VAL B 1 44 ? 18.361 3.575 39.354 1.00 38.06 21 VAL B O 1
ATOM 2246 N N . ASP B 1 45 ? 19.299 5.209 40.586 1.00 35.13 22 ASP B N 1
ATOM 2247 C CA . ASP B 1 45 ? 20.484 4.417 40.943 1.00 45.03 22 ASP B CA 1
ATOM 2248 C C . ASP B 1 45 ? 20.152 3.032 41.508 1.00 43.69 22 ASP B C 1
ATOM 2249 O O . ASP B 1 45 ? 20.774 2.030 41.131 1.00 39.86 22 ASP B O 1
ATOM 2254 N N . GLN B 1 46 ? 19.191 2.967 42.425 1.00 43.27 23 GLN B N 1
ATOM 2255 C CA . GLN B 1 46 ? 18.854 1.682 43.049 1.00 47.05 23 GLN B CA 1
ATOM 2256 C C . GLN B 1 46 ? 18.089 0.762 42.089 1.00 43.03 23 GLN B C 1
ATOM 2257 O O . GLN B 1 46 ? 18.314 -0.454 42.064 1.00 44.74 23 GLN B O 1
ATOM 2263 N N . SER B 1 47 ? 17.183 1.340 41.308 1.00 38.29 24 SER B N 1
ATOM 2264 C CA . SER B 1 47 ? 16.437 0.571 40.310 1.00 40.47 24 SER B CA 1
ATOM 2265 C C . SER B 1 47 ? 17.388 -0.124 39.330 1.00 37.69 24 SER B C 1
ATOM 2266 O O . SER B 1 47 ? 17.215 -1.297 39.002 1.00 39.84 24 SER B O 1
ATOM 2269 N N . LEU B 1 48 ? 18.383 0.621 38.859 1.00 31.43 25 LEU B N 1
ATOM 2270 C CA . LEU B 1 48 ? 19.377 0.119 37.919 1.00 33.38 25 LEU B CA 1
ATOM 2271 C C . LEU B 1 48 ? 20.300 -0.910 38.576 1.00 41.66 25 LEU B C 1
ATOM 2272 O O . LEU B 1 48 ? 20.640 -1.927 37.975 1.00 39.11 25 LEU B O 1
ATOM 2277 N N . LYS B 1 49 ? 20.694 -0.648 39.815 1.00 40.48 26 LYS B N 1
ATOM 2278 C CA . LYS B 1 49 ? 21.534 -1.583 40.553 1.00 48.97 26 LYS B CA 1
ATOM 2279 C C . LYS B 1 49 ? 20.812 -2.912 40.711 1.00 45.62 26 LYS B C 1
ATOM 2280 O O . LYS B 1 49 ? 21.397 -3.961 40.474 1.00 46.51 26 LYS B O 1
ATOM 2286 N N . ALA B 1 50 ? 19.536 -2.871 41.081 1.00 44.35 27 ALA B N 1
ATOM 2287 C CA . ALA B 1 50 ? 18.754 -4.108 41.189 1.00 45.59 27 ALA B CA 1
ATOM 2288 C C . ALA B 1 50 ? 18.534 -4.780 39.829 1.00 49.35 27 ALA B C 1
ATOM 2289 O O . ALA B 1 50 ? 18.537 -6.015 39.725 1.00 47.82 27 ALA B O 1
ATOM 2291 N N . TYR B 1 51 ? 18.328 -3.979 38.787 1.00 39.12 28 TYR B N 1
ATOM 2292 C CA . TYR B 1 51 ? 18.055 -4.564 37.478 1.00 41.09 28 TYR B CA 1
ATOM 2293 C C . TYR B 1 51 ? 19.179 -5.499 37.105 1.00 41.66 28 TYR B C 1
ATOM 2294 O O . TYR B 1 51 ? 18.946 -6.577 36.577 1.00 39.56 28 TYR B O 1
ATOM 2303 N N . PHE B 1 52 ? 20.410 -5.084 37.371 1.00 41.48 29 PHE B N 1
ATOM 2304 C CA . PHE B 1 52 ? 21.549 -5.852 36.900 1.00 44.53 29 PHE B CA 1
ATOM 2305 C C . PHE B 1 52 ? 22.022 -6.891 37.908 1.00 48.50 29 PHE B C 1
ATOM 2306 O O . PHE B 1 52 ? 22.986 -7.608 37.668 1.00 52.77 29 PHE B O 1
ATOM 2314 N N . ASN B 1 53 ? 21.316 -6.990 39.023 1.00 54.62 30 ASN B N 1
ATOM 2315 C CA . ASN B 1 53 ? 21.635 -8.014 40.001 1.00 65.42 30 ASN B CA 1
ATOM 2316 C C . ASN B 1 53 ? 20.804 -9.288 39.792 1.00 67.15 30 ASN B C 1
ATOM 2317 O O . ASN B 1 53 ? 19.691 -9.409 40.297 1.00 67.41 30 ASN B O 1
ATOM 2322 N N . LYS B 1 54 ? 21.360 -10.228 39.030 1.00 67.54 31 LYS B N 1
ATOM 2323 C CA . LYS B 1 54 ? 20.634 -11.416 38.589 1.00 69.49 31 LYS B CA 1
ATOM 2324 C C . LYS B 1 54 ? 21.628 -12.516 38.164 1.00 70.26 31 LYS B C 1
ATOM 2325 O O . LYS B 1 54 ? 22.686 -12.228 37.592 1.00 64.59 31 LYS B O 1
ATOM 2331 N N . ASP B 1 55 ? 21.290 -13.772 38.453 1.00 69.03 32 ASP B N 1
ATOM 2332 C CA . ASP B 1 55 ? 22.194 -14.895 38.182 1.00 71.18 32 ASP B CA 1
ATOM 2333 C C . ASP B 1 55 ? 22.242 -15.281 36.702 1.00 66.82 32 ASP B C 1
ATOM 2334 O O . ASP B 1 55 ? 21.230 -15.230 36.015 1.00 64.14 32 ASP B O 1
ATOM 2339 N N . ARG B 1 56 ? 23.419 -15.670 36.220 1.00 64.58 33 ARG B N 1
ATOM 2340 C CA . ARG B 1 56 ? 23.573 -16.162 34.843 1.00 66.41 33 ARG B CA 1
ATOM 2341 C C . ARG B 1 56 ? 24.590 -17.304 34.796 1.00 67.02 33 ARG B C 1
ATOM 2342 O O . ARG B 1 56 ? 25.549 -17.311 35.560 1.00 63.41 33 ARG B O 1
ATOM 2350 N N . GLU B 1 57 ? 24.401 -18.267 33.903 1.00 65.41 34 GLU B N 1
ATOM 2351 C CA . GLU B 1 57 ? 25.280 -19.430 33.937 1.00 71.71 34 GLU B CA 1
ATOM 2352 C C . GLU B 1 57 ? 26.534 -19.321 33.060 1.00 70.65 34 GLU B C 1
ATOM 2353 O O . GLU B 1 57 ? 27.607 -19.789 33.461 1.00 68.03 34 GLU B O 1
ATOM 2359 N N . TYR B 1 58 ? 26.419 -18.716 31.878 1.00 60.39 35 TYR B N 1
ATOM 2360 C CA . TYR B 1 58 ? 27.578 -18.662 30.974 1.00 56.94 35 TYR B CA 1
ATOM 2361 C C . TYR B 1 58 ? 27.955 -17.255 30.501 1.00 52.75 35 TYR B C 1
ATOM 2362 O O . TYR B 1 58 ? 29.120 -16.989 30.190 1.00 43.63 35 TYR B O 1
ATOM 2371 N N . ASN B 1 59 ? 26.978 -16.355 30.447 1.00 49.47 36 ASN B N 1
ATOM 2372 C CA . ASN B 1 59 ? 27.237 -15.003 29.957 1.00 49.21 36 ASN B CA 1
ATOM 2373 C C . ASN B 1 59 ? 27.251 -13.985 31.106 1.00 45.11 36 ASN B C 1
ATOM 2374 O O . ASN B 1 59 ? 26.942 -12.807 30.917 1.00 45.10 36 ASN B O 1
ATOM 2379 N N . LYS B 1 60 ? 27.620 -14.439 32.304 1.00 38.81 37 LYS B N 1
ATOM 2380 C CA A LYS B 1 60 ? 27.664 -13.545 33.453 0.50 39.88 37 LYS B CA 1
ATOM 2381 C CA B LYS B 1 60 ? 27.703 -13.571 33.478 0.50 40.26 37 LYS B CA 1
ATOM 2382 C C . LYS B 1 60 ? 28.604 -12.345 33.230 1.00 39.38 37 LYS B C 1
ATOM 2383 O O . LYS B 1 60 ? 28.313 -11.231 33.684 1.00 40.45 37 LYS B O 1
ATOM 2394 N N . VAL B 1 61 ? 29.719 -12.555 32.532 1.00 32.89 38 VAL B N 1
ATOM 2395 C CA . VAL B 1 61 ? 30.677 -11.460 32.290 1.00 36.73 38 VAL B CA 1
ATOM 2396 C C . VAL B 1 61 ? 30.036 -10.305 31.496 1.00 36.75 38 VAL B C 1
ATOM 2397 O O . VAL B 1 61 ? 30.358 -9.133 31.717 1.00 36.57 38 VAL B O 1
ATOM 2401 N N . LEU B 1 62 ? 29.143 -10.637 30.569 1.00 39.18 39 LEU B N 1
ATOM 2402 C CA . LEU B 1 62 ? 28.411 -9.614 29.832 1.00 34.06 39 LEU B CA 1
ATOM 2403 C C . LEU B 1 62 ? 27.647 -8.737 30.820 1.00 36.05 39 LEU B C 1
ATOM 2404 O O . LEU B 1 62 ? 27.730 -7.508 30.791 1.00 32.68 39 LEU B O 1
ATOM 2409 N N . TYR B 1 63 ? 26.900 -9.379 31.707 1.00 38.98 40 TYR B N 1
ATOM 2410 C CA . TYR B 1 63 ? 26.162 -8.666 32.744 1.00 35.66 40 TYR B CA 1
ATOM 2411 C C . TYR B 1 63 ? 27.056 -7.852 33.683 1.00 37.77 40 TYR B C 1
ATOM 2412 O O . TYR B 1 63 ? 26.696 -6.724 34.036 1.00 36.16 40 TYR B O 1
ATOM 2421 N N . ASP B 1 64 ? 28.220 -8.391 34.061 1.00 32.39 41 ASP B N 1
ATOM 2422 C CA . ASP B 1 64 ? 29.147 -7.646 34.915 1.00 31.11 41 ASP B CA 1
ATOM 2423 C C . ASP B 1 64 ? 29.644 -6.399 34.184 1.00 34.60 41 ASP B C 1
ATOM 2424 O O . ASP B 1 64 ? 29.817 -5.333 34.786 1.00 32.95 41 ASP B O 1
ATOM 2429 N N . SER B 1 65 ? 29.906 -6.543 32.884 1.00 32.66 42 SER B N 1
ATOM 2430 C CA . SER B 1 65 ? 30.408 -5.417 32.107 1.00 29.89 42 SER B CA 1
ATOM 2431 C C . SER B 1 65 ? 29.297 -4.377 31.962 1.00 35.01 42 SER B C 1
ATOM 2432 O O . SER B 1 65 ? 29.552 -3.190 32.116 1.00 31.82 42 SER B O 1
ATOM 2435 N N . MET B 1 66 ? 28.070 -4.809 31.663 1.00 29.10 43 MET B N 1
ATOM 2436 C CA . MET B 1 66 ? 26.964 -3.853 31.583 1.00 31.69 43 MET B CA 1
ATOM 2437 C C . MET B 1 66 ? 26.780 -3.122 32.899 1.00 30.19 43 MET B C 1
ATOM 2438 O O . MET B 1 66 ? 26.651 -1.902 32.916 1.00 31.84 43 MET B O 1
ATOM 2443 N N . ALA B 1 67 ? 26.791 -3.873 33.998 1.00 32.06 44 ALA B N 1
ATOM 2444 C CA . ALA B 1 67 ? 26.569 -3.311 35.313 1.00 32.73 44 ALA B CA 1
ATOM 2445 C C . ALA B 1 67 ? 27.726 -2.399 35.709 1.00 30.70 44 ALA B C 1
ATOM 2446 O O . ALA B 1 67 ? 27.539 -1.395 36.387 1.00 35.50 44 ALA B O 1
ATOM 2448 N N . TYR B 1 68 ? 28.925 -2.748 35.273 1.00 31.39 45 TYR B N 1
ATOM 2449 C CA . TYR B 1 68 ? 30.062 -1.903 35.554 1.00 29.16 45 TYR B CA 1
ATOM 2450 C C . TYR B 1 68 ? 29.786 -0.459 35.076 1.00 39.06 45 TYR B C 1
ATOM 2451 O O . TYR B 1 68 ? 29.854 0.484 35.863 1.00 32.22 45 TYR B O 1
ATOM 2460 N N . SER B 1 69 ? 29.476 -0.280 33.790 1.00 34.43 46 SER B N 1
ATOM 2461 C CA . SER B 1 69 ? 29.280 1.082 33.252 1.00 33.98 46 SER B CA 1
ATOM 2462 C C . SER B 1 69 ? 28.004 1.764 33.750 1.00 36.61 46 SER B C 1
ATOM 2463 O O . SER B 1 69 ? 27.944 2.995 33.884 1.00 32.55 46 SER B O 1
ATOM 2466 N N . ILE B 1 70 ? 26.994 0.957 34.034 1.00 30.61 47 ILE B N 1
ATOM 2467 C CA . ILE B 1 70 ? 25.745 1.451 34.596 1.00 35.22 47 ILE B CA 1
ATOM 2468 C C . ILE B 1 70 ? 25.932 2.014 36.014 1.00 39.19 47 ILE B C 1
ATOM 2469 O O . ILE B 1 70 ? 25.399 3.083 36.352 1.00 44.60 47 ILE B O 1
ATOM 2474 N N . ASN B 1 71 ? 26.697 1.309 36.840 1.00 42.19 48 ASN B N 1
ATOM 2475 C CA . ASN B 1 71 ? 26.782 1.651 38.255 1.00 44.81 48 ASN B CA 1
ATOM 2476 C C . ASN B 1 71 ? 27.927 2.624 38.613 1.00 52.86 48 ASN B C 1
ATOM 2477 O O . ASN B 1 71 ? 27.928 3.183 39.700 1.00 54.04 48 ASN B O 1
ATOM 2482 N N . VAL B 1 72 ? 28.831 2.903 37.698 1.00 54.46 49 VAL B N 1
ATOM 2483 C CA . VAL B 1 72 ? 29.965 3.735 38.029 1.00 62.45 49 VAL B CA 1
ATOM 2484 C C . VAL B 1 72 ? 29.490 5.071 38.515 1.00 68.74 49 VAL B C 1
ATOM 2485 O O . VAL B 1 72 ? 30.134 5.708 39.316 1.00 73.06 49 VAL B O 1
ATOM 2489 N N . GLY B 1 73 ? 28.372 5.506 38.000 1.00 68.10 50 GLY B N 1
ATOM 2490 C CA . GLY B 1 73 ? 27.759 6.719 38.492 1.00 67.22 50 GLY B CA 1
ATOM 2491 C C . GLY B 1 73 ? 27.284 7.618 37.375 1.00 65.42 50 GLY B C 1
ATOM 2492 O O . GLY B 1 73 ? 27.339 7.264 36.202 1.00 67.70 50 GLY B O 1
ATOM 2493 N N . GLY B 1 74 ? 26.816 8.795 37.752 1.00 57.64 51 GLY B N 1
ATOM 2494 C CA . GLY B 1 74 ? 26.356 9.765 36.795 1.00 52.21 51 GLY B CA 1
ATOM 2495 C C . GLY B 1 74 ? 25.185 10.532 37.360 1.00 45.26 51 GLY B C 1
ATOM 2496 O O . GLY B 1 74 ? 24.521 10.082 38.295 1.00 43.19 51 GLY B O 1
ATOM 2497 N N . LYS B 1 75 ? 24.937 11.689 36.767 1.00 45.58 52 LYS B N 1
ATOM 2498 C CA . LYS B 1 75 ? 23.850 12.564 37.158 1.00 44.92 52 LYS B CA 1
ATOM 2499 C C . LYS B 1 75 ? 22.461 11.961 36.903 1.00 41.06 52 LYS B C 1
ATOM 2500 O O . LYS B 1 75 ? 21.475 12.392 37.506 1.00 35.86 52 LYS B O 1
ATOM 2506 N N . ARG B 1 76 ? 22.371 10.975 36.013 1.00 34.71 53 ARG B N 1
ATOM 2507 C CA . ARG B 1 76 ? 21.070 10.411 35.656 1.00 30.12 53 ARG B CA 1
ATOM 2508 C C . ARG B 1 76 ? 20.135 11.493 35.133 1.00 29.61 53 ARG B C 1
ATOM 2509 O O . ARG B 1 76 ? 18.942 11.463 35.414 1.00 29.80 53 ARG B O 1
ATOM 2517 N N . ILE B 1 77 ? 20.659 12.445 34.377 1.00 33.65 54 ILE B N 1
ATOM 2518 C CA . ILE B 1 77 ? 19.814 13.516 33.864 1.00 31.10 54 ILE B CA 1
ATOM 2519 C C . ILE B 1 77 ? 18.659 13.011 33.001 1.00 32.31 54 ILE B C 1
ATOM 2520 O O . ILE B 1 77 ? 17.511 13.438 33.179 1.00 31.94 54 ILE B O 1
ATOM 2525 N N . ARG B 1 78 ? 18.930 12.098 32.069 1.00 28.07 55 ARG B N 1
ATOM 2526 C CA . ARG B 1 78 ? 17.864 11.683 31.156 1.00 23.23 55 ARG B CA 1
ATOM 2527 C C . ARG B 1 78 ? 16.663 10.966 31.837 1.00 22.73 55 ARG B C 1
ATOM 2528 O O . ARG B 1 78 ? 15.510 11.347 31.629 1.00 29.23 55 ARG B O 1
ATOM 2536 N N . PRO B 1 79 ? 16.925 9.950 32.646 1.00 25.71 56 PRO B N 1
ATOM 2537 C CA . PRO B 1 79 ? 15.788 9.315 33.323 1.00 28.45 56 PRO B CA 1
ATOM 2538 C C . PRO B 1 79 ? 15.056 10.297 34.248 1.00 34.64 56 PRO B C 1
ATOM 2539 O O . PRO B 1 79 ? 13.840 10.255 34.315 1.00 32.16 56 PRO B O 1
ATOM 2543 N N . ILE B 1 80 ? 15.781 11.185 34.944 1.00 32.19 57 ILE B N 1
ATOM 2544 C CA . ILE B 1 80 ? 15.123 12.184 35.801 1.00 29.79 57 ILE B CA 1
ATOM 2545 C C . ILE B 1 80 ? 14.242 13.154 34.999 1.00 33.19 57 ILE B C 1
ATOM 2546 O O . ILE B 1 80 ? 13.133 13.487 35.422 1.00 34.55 57 ILE B O 1
ATOM 2551 N N . LEU B 1 81 ? 14.732 13.606 33.844 1.00 33.29 58 LEU B N 1
ATOM 2552 C CA . LEU B 1 81 ? 13.910 14.414 32.941 1.00 32.52 58 LEU B CA 1
ATOM 2553 C C . LEU B 1 81 ? 12.625 13.715 32.569 1.00 33.25 58 LEU B C 1
ATOM 2554 O O . LEU B 1 81 ? 11.553 14.346 32.521 1.00 29.95 58 LEU B O 1
ATOM 2559 N N . MET B 1 82 ? 12.723 12.421 32.265 1.00 28.63 59 MET B N 1
ATOM 2560 C CA . MET B 1 82 ? 11.533 11.688 31.882 1.00 32.77 59 MET B CA 1
ATOM 2561 C C . MET B 1 82 ? 10.579 11.661 33.053 1.00 33.14 59 MET B C 1
ATOM 2562 O O . MET B 1 82 ? 9.382 11.908 32.893 1.00 31.96 59 MET B O 1
ATOM 2567 N N . LEU B 1 83 ? 11.102 11.355 34.236 1.00 28.19 60 LEU B N 1
ATOM 2568 C CA . LEU B 1 83 ? 10.261 11.238 35.421 1.00 33.96 60 LEU B CA 1
ATOM 2569 C C . LEU B 1 83 ? 9.604 12.572 35.792 1.00 34.25 60 LEU B C 1
ATOM 2570 O O . LEU B 1 83 ? 8.421 12.621 36.148 1.00 33.55 60 LEU B O 1
ATOM 2575 N N . LEU B 1 84 ? 10.353 13.663 35.671 1.00 33.78 61 LEU B N 1
ATOM 2576 C CA . LEU B 1 84 ? 9.813 14.969 36.040 1.00 33.41 61 LEU B CA 1
ATOM 2577 C C . LEU B 1 84 ? 8.847 15.534 35.017 1.00 33.82 61 LEU B C 1
ATOM 2578 O O . LEU B 1 84 ? 7.975 16.337 35.357 1.00 32.93 61 LEU B O 1
ATOM 2583 N N . SER B 1 85 ? 8.986 15.119 33.764 1.00 35.74 62 SER B N 1
ATOM 2584 C CA . SER B 1 85 ? 8.039 15.530 32.742 1.00 33.66 62 SER B CA 1
ATOM 2585 C C . SER B 1 85 ? 6.718 14.815 32.928 1.0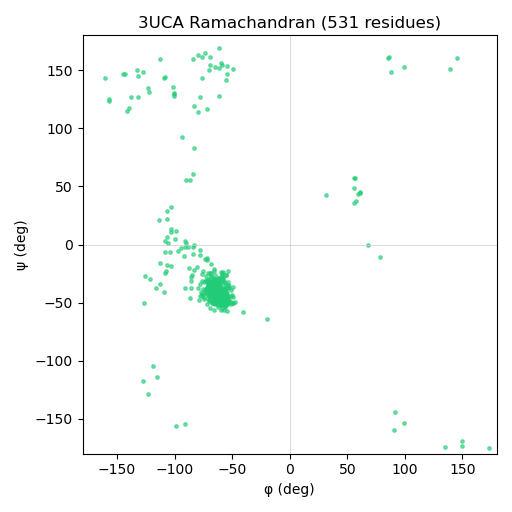0 34.00 62 SER B C 1
ATOM 2586 O O . SER B 1 85 ? 5.651 15.405 32.781 1.00 36.29 62 SER B O 1
ATOM 2589 N N . TYR B 1 86 ? 6.794 13.527 33.234 1.00 34.56 63 TYR B N 1
ATOM 2590 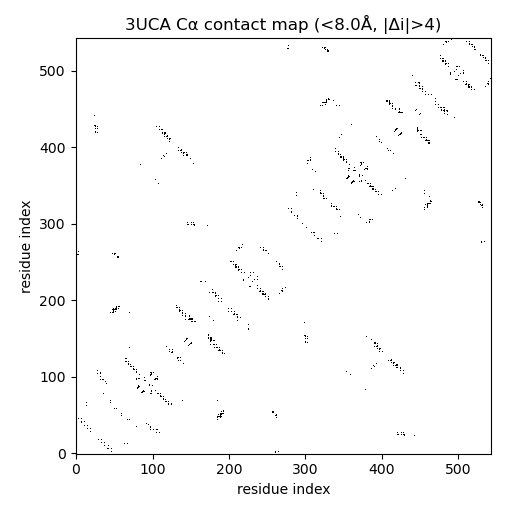C CA . TYR B 1 86 ? 5.615 12.742 33.522 1.00 32.30 63 TYR B CA 1
ATOM 2591 C C . TYR B 1 86 ? 4.920 13.326 34.765 1.00 33.58 63 TYR B C 1
ATOM 2592 O O . TYR B 1 86 ? 3.689 13.446 34.818 1.00 38.54 63 TYR B O 1
ATOM 2601 N N . TYR B 1 87 ? 5.726 13.691 35.750 1.00 34.52 64 TYR B N 1
ATOM 2602 C CA . TYR B 1 87 ? 5.249 14.279 37.000 1.00 39.33 64 TYR B CA 1
ATOM 2603 C C . TYR B 1 87 ? 4.460 15.568 36.792 1.00 41.70 64 TYR B C 1
ATOM 2604 O O . TYR B 1 87 ? 3.653 15.950 37.638 1.00 38.72 64 TYR B O 1
ATOM 2613 N N . ILE B 1 88 ? 4.691 16.264 35.691 1.00 37.63 65 ILE B N 1
ATOM 2614 C CA . ILE B 1 88 ? 3.861 17.431 35.447 1.00 38.96 65 ILE B CA 1
ATOM 2615 C C . ILE B 1 88 ? 2.377 17.031 35.515 1.00 47.44 65 ILE B C 1
ATOM 2616 O O . ILE B 1 88 ? 1.523 17.828 35.940 1.00 41.46 65 ILE B O 1
ATOM 2621 N N . TYR B 1 89 ? 2.087 15.791 35.118 1.00 43.36 66 TYR B N 1
ATOM 2622 C CA . TYR B 1 89 ? 0.710 15.364 34.853 1.00 45.34 66 TYR B CA 1
ATOM 2623 C C . TYR B 1 89 ? 0.188 14.343 35.840 1.00 45.72 66 TYR B C 1
ATOM 2624 O O . TYR B 1 89 ? -0.995 14.352 36.168 1.00 47.47 66 TYR B O 1
ATOM 2633 N N . LYS B 1 90 ? 1.059 13.473 36.332 1.00 44.59 67 LYS B N 1
ATOM 2634 C CA . LYS B 1 90 ? 0.631 12.435 37.265 1.00 43.74 67 LYS B CA 1
ATOM 2635 C C . LYS B 1 90 ? 1.731 12.199 38.265 1.00 47.24 67 LYS B C 1
ATOM 2636 O O . LYS B 1 90 ? 2.916 12.305 37.927 1.00 45.21 67 LYS B O 1
ATOM 2642 N N . SER B 1 91 ? 1.360 11.861 39.493 1.00 42.97 68 SER B N 1
ATOM 2643 C CA A SER B 1 91 ? 2.336 11.800 40.569 0.50 46.41 68 SER B CA 1
ATOM 2644 C CA B SER B 1 91 ? 2.333 11.797 40.575 0.50 46.34 68 SER B CA 1
ATOM 2645 C C . SER B 1 91 ? 2.870 10.391 40.838 1.00 44.40 68 SER B C 1
ATOM 2646 O O . SER B 1 91 ? 3.774 10.213 41.635 1.00 43.23 68 SER B O 1
ATOM 2651 N N . ASP B 1 92 ? 2.318 9.382 40.173 1.00 46.97 69 ASP B N 1
ATOM 2652 C CA . ASP B 1 92 ? 2.840 8.028 40.404 1.00 49.35 69 ASP B CA 1
ATOM 2653 C C . ASP B 1 92 ? 3.977 7.707 39.427 1.00 47.52 69 ASP B C 1
ATOM 2654 O O . ASP B 1 92 ? 3.940 6.719 38.701 1.00 43.99 69 ASP B O 1
ATOM 2659 N N . TYR B 1 93 ? 4.993 8.557 39.427 1.00 46.61 70 TYR B N 1
ATOM 2660 C CA . TYR B 1 93 ? 6.120 8.408 38.512 1.00 46.40 70 TYR B CA 1
ATOM 2661 C C . TYR B 1 93 ? 6.787 7.035 38.625 1.00 43.51 70 TYR B C 1
ATOM 2662 O O . TYR B 1 93 ? 7.392 6.574 37.673 1.00 43.06 70 TYR B O 1
ATOM 2671 N N . LYS B 1 94 ? 6.697 6.379 39.778 1.00 41.93 71 LYS B N 1
ATOM 2672 C CA . LYS B 1 94 ? 7.309 5.056 39.919 1.00 44.33 71 LYS B CA 1
ATOM 2673 C C . LYS B 1 94 ? 6.860 4.072 38.834 1.00 46.67 71 LYS B C 1
ATOM 2674 O O . LYS B 1 94 ? 7.554 3.091 38.533 1.00 42.56 71 LYS B O 1
ATOM 2680 N N . LYS B 1 95 ? 5.699 4.348 38.255 1.00 40.15 72 LYS B N 1
ATOM 2681 C CA . LYS B 1 95 ? 5.097 3.490 37.252 1.00 48.19 72 LYS B CA 1
ATOM 2682 C C . LYS B 1 95 ? 5.939 3.458 35.980 1.00 45.84 72 LYS B C 1
ATOM 2683 O O . LYS B 1 95 ? 5.928 2.465 35.249 1.00 48.46 72 LYS B O 1
ATOM 2689 N N . ILE B 1 96 ? 6.643 4.552 35.705 1.00 41.09 73 ILE B N 1
ATOM 2690 C CA . ILE B 1 96 ? 7.477 4.627 34.500 1.00 39.33 73 ILE B CA 1
ATOM 2691 C C . ILE B 1 96 ? 8.977 4.530 34.789 1.00 34.80 73 ILE B C 1
ATOM 2692 O O . ILE B 1 96 ? 9.789 4.925 33.959 1.00 37.81 73 ILE B O 1
ATOM 2697 N N . LEU B 1 97 ? 9.351 3.966 35.934 1.00 35.82 74 LEU B N 1
ATOM 2698 C CA . LEU B 1 97 ? 10.774 3.725 36.205 1.00 33.29 74 LEU B CA 1
ATOM 2699 C C . LEU B 1 97 ? 11.422 2.798 35.169 1.00 36.93 74 LEU B C 1
ATOM 2700 O O . LEU B 1 97 ? 12.602 2.927 34.849 1.00 35.86 74 LEU B O 1
ATOM 2705 N N . THR B 1 98 ? 10.663 1.847 34.653 1.00 34.75 75 THR B N 1
ATOM 2706 C CA . THR B 1 98 ? 11.214 0.942 33.638 1.00 35.16 75 THR B CA 1
ATOM 2707 C C . THR B 1 98 ? 11.703 1.662 32.364 1.00 29.91 75 THR B C 1
ATOM 2708 O O . THR B 1 98 ? 12.864 1.532 31.975 1.00 37.52 75 THR B O 1
ATOM 2712 N N . PRO B 1 99 ? 10.821 2.428 31.707 1.00 30.55 76 PRO B N 1
ATOM 2713 C CA . PRO B 1 99 ? 11.241 3.217 30.535 1.00 32.51 76 PRO B CA 1
ATOM 2714 C C . PRO B 1 99 ? 12.343 4.244 30.862 1.00 39.86 76 PRO B C 1
ATOM 2715 O O . PRO B 1 99 ? 13.172 4.561 29.996 1.00 31.23 76 PRO B O 1
ATOM 2719 N N . ALA B 1 100 ? 12.349 4.754 32.091 1.00 28.37 77 ALA B N 1
ATOM 2720 C CA . ALA B 1 100 ? 13.377 5.707 32.506 1.00 32.81 77 ALA B CA 1
ATOM 2721 C C . ALA B 1 100 ? 14.725 4.990 32.580 1.00 34.26 77 ALA B C 1
ATOM 2722 O O . ALA B 1 100 ? 15.755 5.531 32.157 1.00 34.20 77 ALA B O 1
ATOM 2724 N N . MET B 1 101 ? 14.717 3.774 33.114 1.00 33.90 78 MET B N 1
ATOM 2725 C CA . MET B 1 101 ? 15.916 2.936 33.121 1.00 37.26 78 MET B CA 1
ATOM 2726 C C . MET B 1 101 ? 16.415 2.664 31.693 1.00 33.77 78 MET B C 1
ATOM 2727 O O . MET B 1 101 ? 17.622 2.683 31.416 1.00 32.62 78 MET B O 1
ATOM 2732 N N . ALA B 1 102 ? 15.476 2.430 30.783 1.00 31.64 79 ALA B N 1
ATOM 2733 C CA . ALA B 1 102 ? 15.830 2.122 29.406 1.00 30.35 79 ALA B CA 1
ATOM 2734 C C . ALA B 1 102 ? 16.581 3.283 28.782 1.00 31.16 79 ALA B C 1
ATOM 2735 O O . ALA B 1 102 ? 17.558 3.069 28.081 1.00 28.85 79 ALA B O 1
ATOM 2737 N N . ILE B 1 103 ? 16.123 4.517 29.001 1.00 31.83 80 ILE B N 1
ATOM 2738 C CA . ILE B 1 103 ? 16.841 5.648 28.386 1.00 31.38 80 ILE B CA 1
ATOM 2739 C C . ILE B 1 103 ? 18.249 5.827 28.972 1.00 27.55 80 ILE B C 1
ATOM 2740 O O . ILE B 1 103 ? 19.187 6.176 28.261 1.00 27.93 80 ILE B O 1
ATOM 2745 N N . GLU B 1 104 ? 18.413 5.514 30.250 1.00 30.12 81 GLU B N 1
ATOM 2746 C CA . GLU B 1 104 ? 19.732 5.552 30.862 1.00 30.45 81 GLU B CA 1
ATOM 2747 C C . GLU B 1 104 ? 20.637 4.419 30.319 1.00 26.54 81 GLU B C 1
ATOM 2748 O O . GLU B 1 104 ? 21.853 4.589 30.163 1.00 28.96 81 GLU B O 1
ATOM 2754 N N . MET B 1 105 ? 20.050 3.264 30.024 1.00 30.13 82 MET B N 1
ATOM 2755 C CA . MET B 1 105 ? 20.815 2.181 29.361 1.00 29.43 82 MET B CA 1
ATOM 2756 C C . MET B 1 105 ? 21.329 2.642 28.013 1.00 28.43 82 MET B C 1
ATOM 2757 O O . MET B 1 105 ? 22.478 2.376 27.651 1.00 29.23 82 MET B O 1
ATOM 2762 N N . ILE B 1 106 ? 20.485 3.349 27.263 1.00 29.09 83 ILE B N 1
ATOM 2763 C CA . ILE B 1 106 ? 20.934 3.890 25.983 1.00 24.80 83 ILE B CA 1
ATOM 2764 C C . ILE B 1 106 ? 22.036 4.938 26.132 1.00 30.44 83 ILE B C 1
ATOM 2765 O O . ILE B 1 106 ? 23.043 4.896 25.426 1.00 30.58 83 ILE B O 1
ATOM 2770 N N . HIS B 1 107 ? 21.861 5.876 27.060 1.00 29.71 84 HIS B N 1
ATOM 2771 C CA . HIS B 1 107 ? 22.907 6.848 27.310 1.00 29.03 84 HIS B CA 1
ATOM 2772 C C . HIS B 1 107 ? 24.197 6.114 27.690 1.00 30.91 84 HIS B C 1
ATOM 2773 O O . HIS B 1 107 ? 25.275 6.436 27.209 1.00 27.58 84 HIS B O 1
ATOM 2780 N N . THR B 1 108 ? 24.089 5.107 28.544 1.00 28.60 85 THR B N 1
ATOM 2781 C CA . THR B 1 108 ? 25.283 4.422 29.043 1.00 30.35 85 THR B CA 1
ATOM 2782 C C . THR B 1 108 ? 25.998 3.679 27.923 1.00 32.10 85 THR B C 1
ATOM 2783 O O . THR B 1 108 ? 27.230 3.680 27.859 1.00 31.13 85 THR B O 1
ATOM 2787 N N . TYR B 1 109 ? 25.234 3.062 27.019 1.00 27.13 86 TYR B N 1
ATOM 2788 C CA . TYR B 1 109 ? 25.853 2.291 25.941 1.00 31.20 86 TYR B CA 1
ATOM 2789 C C . TYR B 1 109 ? 26.645 3.240 25.039 1.00 29.91 86 TYR B C 1
ATOM 2790 O O . TYR B 1 109 ? 27.717 2.877 24.543 1.00 28.59 86 TYR B O 1
ATOM 2799 N N . SER B 1 110 ? 26.143 4.462 24.830 1.00 29.78 87 SER B N 1
ATOM 2800 C CA . SER B 1 110 ? 26.852 5.398 23.937 1.00 33.20 87 SER B CA 1
ATOM 2801 C C . SER B 1 110 ? 28.214 5.787 24.512 1.00 35.57 87 SER B C 1
ATOM 2802 O O . SER B 1 110 ? 29.169 6.018 23.764 1.00 30.91 87 SER B O 1
ATOM 2805 N N . LEU B 1 111 ? 28.281 5.872 25.838 1.00 29.40 88 LEU B N 1
ATOM 2806 C CA . LEU B 1 111 ? 29.521 6.215 26.541 1.00 32.74 88 LEU B CA 1
ATOM 2807 C C . LEU B 1 111 ? 30.551 5.122 26.398 1.00 30.21 88 LEU B C 1
ATOM 2808 O O . LEU B 1 111 ? 31.726 5.394 26.134 1.00 32.47 88 LEU B O 1
ATOM 2813 N N . ILE B 1 112 ? 30.117 3.876 26.552 1.00 31.31 89 ILE B N 1
ATOM 2814 C CA . ILE B 1 112 ? 31.032 2.742 26.373 1.00 30.87 89 ILE B CA 1
ATOM 2815 C C . ILE B 1 112 ? 31.661 2.736 24.976 1.00 30.41 89 ILE B C 1
ATOM 2816 O O . ILE B 1 112 ? 32.859 2.503 24.826 1.00 33.62 89 ILE B O 1
ATOM 2821 N N . HIS B 1 113 ? 30.851 2.990 23.955 1.00 27.22 90 HIS B N 1
ATOM 2822 C CA . HIS B 1 113 ? 31.349 2.979 22.577 1.00 30.55 90 HIS B CA 1
ATOM 2823 C C . HIS B 1 113 ? 32.219 4.209 22.270 1.00 31.59 90 HIS B C 1
ATOM 2824 O O . HIS B 1 113 ? 33.274 4.096 21.632 1.00 32.06 90 HIS B O 1
ATOM 2831 N N . ASP B 1 114 ? 31.797 5.366 22.764 1.00 38.10 91 ASP B N 1
ATOM 2832 C CA . ASP B 1 114 ? 32.561 6.609 22.606 1.00 37.66 91 ASP B CA 1
ATOM 2833 C C . ASP B 1 114 ? 33.927 6.552 23.260 1.00 37.51 91 ASP B C 1
ATOM 2834 O O . ASP B 1 114 ? 34.880 7.179 22.773 1.00 38.46 91 ASP B O 1
ATOM 2839 N N . ASP B 1 115 ? 34.024 5.813 24.362 1.00 34.65 92 ASP B N 1
ATOM 2840 C CA . ASP B 1 115 ? 35.284 5.679 25.095 1.00 32.74 92 ASP B CA 1
ATOM 2841 C C . ASP B 1 115 ? 36.300 4.795 24.385 1.00 35.10 92 ASP B C 1
ATOM 2842 O O . ASP B 1 115 ? 37.482 4.775 24.759 1.00 34.80 92 ASP B O 1
ATOM 2847 N N . LEU B 1 116 ? 35.861 4.062 23.363 1.00 33.42 93 LEU B N 1
ATOM 2848 C CA . LEU B 1 116 ? 36.735 3.062 22.762 1.00 33.58 93 LEU B CA 1
ATOM 2849 C C . LEU B 1 116 ? 37.962 3.683 22.092 1.00 33.31 93 LEU B C 1
ATOM 2850 O O . LEU B 1 116 ? 37.933 4.835 21.664 1.00 35.16 93 LEU B O 1
ATOM 2855 N N . PRO B 1 117 ? 39.050 2.914 22.013 1.00 34.30 94 PRO B N 1
ATOM 2856 C CA . PRO B 1 117 ? 40.277 3.466 21.430 1.00 39.26 94 PRO B CA 1
ATOM 2857 C C . PRO B 1 117 ? 40.062 3.996 20.010 1.00 41.22 94 PRO B C 1
ATOM 2858 O O . PRO B 1 117 ? 40.664 4.999 19.642 1.00 40.76 94 PRO B O 1
ATOM 2862 N N . CYS B 1 118 ? 39.176 3.381 19.248 1.00 42.62 95 CYS B N 1
ATOM 2863 C CA . CYS B 1 118 ? 38.855 3.840 17.911 1.00 42.80 95 CYS B CA 1
ATOM 2864 C C . CYS B 1 118 ? 38.053 5.127 17.879 1.00 43.12 95 CYS B C 1
ATOM 2865 O O . CYS B 1 118 ? 37.885 5.709 16.843 1.00 43.19 95 CYS B O 1
ATOM 2868 N N . MET B 1 119 ? 37.543 5.554 19.017 1.00 43.98 96 MET B N 1
ATOM 2869 C CA . MET B 1 119 ? 36.829 6.812 19.108 1.00 42.64 96 MET B CA 1
ATOM 2870 C C . MET B 1 119 ? 37.561 7.809 20.001 1.00 43.86 96 MET B C 1
ATOM 2871 O O . MET B 1 119 ? 38.612 8.261 19.669 1.00 40.47 96 MET B O 1
ATOM 2876 N N . ASP B 1 120 ? 36.970 8.151 21.130 1.00 41.44 97 ASP B N 1
ATOM 2877 C CA . ASP B 1 120 ? 37.586 9.071 22.070 1.00 44.29 97 ASP B CA 1
ATOM 2878 C C . ASP B 1 120 ? 38.807 8.508 22.747 1.00 45.39 97 ASP B C 1
ATOM 2879 O O . ASP B 1 120 ? 39.625 9.234 23.209 1.00 46.42 97 ASP B O 1
ATOM 2884 N N . ASN B 1 121 ? 38.897 7.202 22.838 1.00 40.12 98 ASN B N 1
ATOM 2885 C CA . ASN B 1 121 ? 40.068 6.547 23.423 1.00 44.14 98 ASN B CA 1
ATOM 2886 C C . ASN B 1 121 ? 40.346 7.066 24.855 1.00 49.53 98 ASN B C 1
ATOM 2887 O O . ASN B 1 121 ? 41.425 7.590 25.159 1.00 42.55 98 ASN B O 1
ATOM 2892 N N . ASP B 1 122 ? 39.358 6.937 25.729 1.00 42.36 99 ASP B N 1
ATOM 2893 C CA . ASP B 1 122 ? 39.489 7.429 27.101 1.00 42.61 99 ASP B CA 1
ATOM 2894 C C . ASP B 1 122 ? 39.801 6.244 28.026 1.00 46.22 99 ASP B C 1
ATOM 2895 O O . ASP B 1 122 ? 39.116 5.213 27.976 1.00 44.93 99 ASP B O 1
ATOM 2900 N N . ASP B 1 123 ? 40.826 6.391 28.865 1.00 41.71 100 ASP B N 1
ATOM 2901 C CA . ASP B 1 123 ? 41.165 5.385 29.862 1.00 40.85 100 ASP B CA 1
ATOM 2902 C C . ASP B 1 123 ? 40.348 5.555 31.139 1.00 38.31 100 ASP B C 1
ATOM 2903 O O . ASP B 1 123 ? 40.127 4.595 31.880 1.00 34.79 100 ASP B O 1
ATOM 2908 N N . LEU B 1 124 ? 39.910 6.784 31.400 1.00 36.72 101 LEU B N 1
ATOM 2909 C CA . LEU B 1 124 ? 39.199 7.102 32.622 1.00 42.59 101 LEU B CA 1
ATOM 2910 C C . LEU B 1 124 ? 37.955 7.902 32.310 1.00 38.94 101 LEU B C 1
ATOM 2911 O O . LEU B 1 124 ? 37.917 8.638 31.338 1.00 40.20 101 LEU B O 1
ATOM 2916 N N . ARG B 1 125 ? 36.947 7.741 33.155 1.00 36.67 102 ARG B N 1
ATOM 2917 C CA . ARG B 1 125 ? 35.767 8.567 33.122 1.00 40.96 102 ARG B CA 1
ATOM 2918 C C . ARG B 1 125 ? 35.428 8.829 34.574 1.00 39.71 102 ARG B C 1
ATOM 2919 O O . ARG B 1 125 ? 35.185 7.888 35.326 1.00 40.08 102 ARG B O 1
ATOM 2927 N N . ARG B 1 126 ? 35.458 10.098 34.989 1.00 47.41 103 ARG B N 1
ATOM 2928 C CA . ARG B 1 126 ? 35.151 10.458 36.376 1.00 48.07 103 ARG B CA 1
ATOM 2929 C C . ARG B 1 126 ? 36.105 9.755 37.343 1.00 45.63 103 ARG B C 1
ATOM 2930 O O . ARG B 1 126 ? 35.683 9.229 38.374 1.00 55.86 103 ARG B O 1
ATOM 2938 N N . GLY B 1 127 ? 37.384 9.739 36.997 1.00 45.47 104 GLY B N 1
ATOM 2939 C CA . GLY B 1 127 ? 38.407 9.104 37.829 1.00 43.28 104 GLY B CA 1
ATOM 2940 C C . GLY B 1 127 ? 38.482 7.580 37.745 1.00 42.30 104 GLY B C 1
ATOM 2941 O O . GLY B 1 127 ? 39.424 6.988 38.254 1.00 44.43 104 GLY B O 1
ATOM 2942 N N . LYS B 1 128 ? 37.502 6.941 37.108 1.00 39.73 105 LYS B N 1
ATOM 2943 C CA . LYS B 1 128 ? 37.427 5.484 37.098 1.00 40.67 105 LYS B CA 1
ATOM 2944 C C . LYS B 1 128 ? 37.759 4.874 35.738 1.00 40.37 105 LYS B C 1
ATOM 2945 O O . LYS B 1 128 ? 37.425 5.439 34.700 1.00 33.73 105 LYS B O 1
ATOM 2951 N N . PRO B 1 129 ? 38.417 3.704 35.745 1.00 34.55 106 PRO B N 1
ATOM 2952 C CA . PRO B 1 129 ? 38.772 3.083 34.488 1.00 35.15 106 PRO B CA 1
ATOM 2953 C C . PRO B 1 129 ? 37.519 2.918 33.611 1.00 34.09 106 PRO B C 1
ATOM 2954 O O . PRO B 1 129 ? 36.400 2.727 34.132 1.00 33.03 106 PRO B O 1
ATOM 2958 N N . THR B 1 130 ? 37.711 3.037 32.304 1.00 29.21 107 THR B N 1
ATOM 2959 C CA . THR B 1 130 ? 36.621 2.860 31.357 1.00 33.53 107 THR B CA 1
ATOM 2960 C C . THR B 1 130 ? 36.393 1.365 31.154 1.00 35.43 107 THR B C 1
ATOM 2961 O O . THR B 1 130 ? 37.251 0.551 31.498 1.00 32.20 107 THR B O 1
ATOM 2965 N N . ASN B 1 131 ? 35.238 1.015 30.598 1.00 33.62 108 ASN B N 1
ATOM 2966 C CA . ASN B 1 131 ? 34.815 -0.378 30.463 1.00 32.40 108 ASN B CA 1
ATOM 2967 C C . ASN B 1 131 ? 35.860 -1.231 29.742 1.00 32.76 108 ASN B C 1
ATOM 2968 O O . ASN B 1 131 ? 36.246 -2.290 30.219 1.00 31.73 108 ASN B O 1
ATOM 2973 N N . HIS B 1 132 ? 36.344 -0.758 28.604 1.00 28.56 109 HIS B N 1
ATOM 2974 C CA . HIS B 1 132 ? 37.335 -1.517 27.857 1.00 31.06 109 HIS B CA 1
ATOM 2975 C C . HIS B 1 132 ? 38.679 -1.696 28.590 1.00 35.20 109 HIS B C 1
ATOM 2976 O O . HIS B 1 132 ? 39.336 -2.708 28.394 1.00 32.56 109 HIS B O 1
ATOM 2983 N N . LYS B 1 133 ? 39.071 -0.752 29.448 1.00 28.55 110 LYS B N 1
ATOM 2984 C CA . LYS B 1 133 ? 40.285 -0.967 30.284 1.00 33.96 110 LYS B CA 1
ATOM 2985 C C . LYS B 1 133 ? 40.106 -2.141 31.257 1.00 36.26 110 LYS B C 1
ATOM 2986 O O . LYS B 1 133 ? 41.054 -2.843 31.602 1.00 36.09 110 LYS B O 1
ATOM 2992 N N . VAL B 1 134 ? 38.878 -2.344 31.713 1.00 34.32 111 VAL B N 1
ATOM 2993 C CA . VAL B 1 134 ? 38.606 -3.374 32.694 1.00 32.07 111 VAL B CA 1
ATOM 2994 C C . VAL B 1 134 ? 38.344 -4.752 32.045 1.00 39.83 111 VAL B C 1
ATOM 2995 O O . VAL B 1 134 ? 38.914 -5.768 32.458 1.00 36.79 111 VAL B O 1
ATOM 2999 N N . PHE B 1 135 ? 37.514 -4.773 31.008 1.00 34.50 112 PHE B N 1
ATOM 3000 C CA . PHE B 1 135 ? 37.045 -6.016 30.412 1.00 32.28 112 PHE B CA 1
ATOM 3001 C C . PHE B 1 135 ? 37.677 -6.261 29.056 1.00 31.01 112 PHE B C 1
ATOM 3002 O O . PHE B 1 135 ? 37.459 -7.297 28.441 1.00 34.13 112 PHE B O 1
ATOM 3010 N N . GLY B 1 136 ? 38.435 -5.299 28.562 1.00 27.61 113 GLY B N 1
ATOM 3011 C CA . GLY B 1 136 ? 38.967 -5.402 27.205 1.00 33.97 113 GLY B CA 1
ATOM 3012 C C . GLY B 1 136 ? 37.978 -4.873 26.161 1.00 32.24 113 GLY B C 1
ATOM 3013 O O . GLY B 1 136 ? 36.774 -4.782 26.420 1.00 32.04 113 GLY B O 1
ATOM 3014 N N . GLU B 1 137 ? 38.491 -4.558 24.970 1.00 32.91 114 GLU B N 1
ATOM 3015 C CA . GLU B 1 137 ? 37.710 -3.934 23.892 1.00 34.36 114 GLU B CA 1
ATOM 3016 C C . GLU B 1 137 ? 36.564 -4.792 23.377 1.00 32.40 114 GLU B C 1
ATOM 3017 O O . GLU B 1 137 ? 35.472 -4.278 23.139 1.00 32.88 114 GLU B O 1
ATOM 3023 N N . ALA B 1 138 ? 36.821 -6.084 23.158 1.00 29.25 115 ALA B N 1
ATOM 3024 C CA . ALA B 1 138 ? 35.773 -6.954 22.589 1.00 30.75 115 ALA B CA 1
ATOM 3025 C C . ALA B 1 138 ? 34.578 -6.951 23.532 1.00 30.01 115 ALA B C 1
ATOM 3026 O O . ALA B 1 138 ? 33.446 -6.768 23.120 1.00 26.80 115 ALA B O 1
ATOM 3028 N N . ILE B 1 139 ? 34.815 -7.193 24.810 1.00 31.02 116 ILE B N 1
ATOM 3029 C CA . ILE B 1 139 ? 33.681 -7.263 25.710 1.00 28.34 116 ILE B CA 1
ATOM 3030 C C . ILE B 1 139 ? 32.969 -5.907 25.787 1.00 30.89 116 ILE B C 1
ATOM 3031 O O . ILE B 1 139 ? 31.720 -5.849 25.881 1.00 28.67 116 ILE B O 1
ATOM 3036 N N . ALA B 1 140 ? 33.743 -4.819 25.708 1.00 29.79 117 ALA B N 1
ATOM 3037 C CA . ALA B 1 140 ? 33.155 -3.478 25.827 1.00 30.70 117 ALA B CA 1
ATOM 3038 C C . ALA B 1 140 ? 32.208 -3.211 24.656 1.00 29.74 117 ALA B C 1
ATOM 3039 O O . ALA B 1 140 ? 31.100 -2.706 24.843 1.00 29.21 117 ALA B O 1
ATOM 3041 N N . VAL B 1 141 ? 32.653 -3.556 23.454 1.00 27.01 118 VAL B N 1
ATOM 3042 C CA . VAL B 1 141 ? 31.812 -3.398 22.276 1.00 27.89 118 VAL B CA 1
ATOM 3043 C C . VAL B 1 141 ? 30.501 -4.151 22.493 1.00 30.10 118 VAL B C 1
ATOM 3044 O O . VAL B 1 141 ? 29.415 -3.624 22.230 1.00 27.61 118 VAL B O 1
ATOM 3048 N N . LEU B 1 142 ? 30.608 -5.393 22.964 1.00 30.10 119 LEU B N 1
ATOM 3049 C CA . LEU B 1 142 ? 29.420 -6.241 23.149 1.00 31.66 119 LEU B CA 1
ATOM 3050 C C . LEU B 1 142 ? 28.508 -5.779 24.293 1.00 28.94 119 LEU B C 1
ATOM 3051 O O . LEU B 1 142 ? 27.279 -5.895 24.213 1.00 30.43 119 LEU B O 1
ATOM 3056 N N . ALA B 1 143 ? 29.107 -5.246 25.351 1.00 29.17 120 ALA B N 1
ATOM 3057 C CA . ALA B 1 143 ? 28.319 -4.740 26.467 1.00 28.25 120 ALA B CA 1
ATOM 3058 C C . ALA B 1 143 ? 27.544 -3.503 26.041 1.00 32.07 120 ALA B C 1
ATOM 3059 O O . ALA B 1 143 ? 26.403 -3.313 26.437 1.00 29.58 120 ALA B O 1
ATOM 3061 N N . GLY B 1 144 ? 28.163 -2.660 25.216 1.00 32.73 121 GLY B N 1
ATOM 3062 C CA . GLY B 1 144 ? 27.431 -1.539 24.623 1.00 32.67 121 GLY B CA 1
ATOM 3063 C C . GLY B 1 144 ? 26.269 -2.014 23.756 1.00 29.86 121 GLY B C 1
ATOM 3064 O O . GLY B 1 144 ? 25.132 -1.536 23.899 1.00 26.80 121 GLY B O 1
ATOM 3065 N N . ASP B 1 145 ? 26.545 -2.961 22.858 1.00 29.60 122 ASP B N 1
ATOM 3066 C CA . ASP B 1 145 ? 25.507 -3.558 22.016 1.00 25.72 122 ASP B CA 1
ATOM 3067 C C . ASP B 1 145 ? 24.378 -4.095 22.890 1.00 24.31 122 ASP B C 1
ATOM 3068 O O . ASP B 1 145 ? 23.190 -3.874 22.606 1.00 24.01 122 ASP B O 1
ATOM 3073 N N . ALA B 1 146 ? 24.757 -4.787 23.959 1.00 23.86 123 ALA B N 1
ATOM 3074 C CA . ALA B 1 146 ? 23.790 -5.420 24.845 1.00 22.72 123 ALA B CA 1
ATOM 3075 C C . ALA B 1 146 ? 22.908 -4.425 25.576 1.00 28.47 123 ALA B C 1
ATOM 3076 O O . ALA B 1 146 ? 21.727 -4.674 25.748 1.00 31.89 123 ALA B O 1
ATOM 3078 N N . LEU B 1 147 ? 23.485 -3.302 26.004 1.00 29.75 124 LEU B N 1
ATOM 3079 C CA . LEU B 1 147 ? 22.724 -2.264 26.695 1.00 26.50 124 LEU B CA 1
ATOM 3080 C C . LEU B 1 147 ? 21.723 -1.593 25.764 1.00 25.04 124 LEU B C 1
ATOM 3081 O O . LEU B 1 147 ? 20.603 -1.305 26.184 1.00 31.25 124 LEU B O 1
ATOM 3086 N N . LEU B 1 148 ? 22.109 -1.359 24.510 1.00 28.31 125 LEU B N 1
ATOM 3087 C CA . LEU B 1 148 ? 21.162 -0.833 23.530 1.00 29.40 125 LEU B CA 1
ATOM 3088 C C . LEU B 1 148 ? 20.005 -1.837 23.339 1.00 26.66 125 LEU B C 1
ATOM 3089 O O . LEU B 1 148 ? 18.818 -1.468 23.372 1.00 28.47 125 LEU B O 1
ATOM 3094 N N . ASN B 1 149 ? 20.359 -3.109 23.145 1.00 30.96 126 ASN B N 1
ATOM 3095 C CA . ASN B 1 149 ? 19.375 -4.159 22.952 1.00 28.23 126 ASN B CA 1
ATOM 3096 C C . ASN B 1 149 ? 18.516 -4.318 24.213 1.00 30.81 126 ASN B C 1
ATOM 3097 O O . ASN B 1 149 ? 17.333 -4.604 24.118 1.00 30.52 126 ASN B O 1
ATOM 3102 N N . GLU B 1 150 ? 19.119 -4.175 25.396 1.00 27.84 127 GLU B N 1
ATOM 3103 C CA . GLU B 1 150 ? 18.366 -4.337 26.654 1.00 23.91 127 GLU B CA 1
ATOM 3104 C C . GLU B 1 150 ? 17.340 -3.223 26.811 1.00 33.43 127 GLU B C 1
ATOM 3105 O O . GLU B 1 150 ? 16.210 -3.457 27.258 1.00 31.26 127 GLU B O 1
ATOM 3111 N N . ALA B 1 151 ? 17.719 -2.007 26.424 1.00 30.59 128 ALA B N 1
ATOM 3112 C CA . ALA B 1 151 ? 16.778 -0.891 26.473 1.00 33.96 128 ALA B CA 1
ATOM 3113 C C . ALA B 1 151 ? 15.554 -1.196 25.594 1.00 34.20 128 ALA B C 1
ATOM 3114 O O . ALA B 1 151 ? 14.413 -0.987 26.007 1.00 35.59 128 ALA B O 1
ATOM 3116 N N . MET B 1 152 ? 15.788 -1.703 24.387 1.00 33.70 129 MET B N 1
ATOM 3117 C CA . MET B 1 152 ? 14.672 -2.039 23.500 1.00 31.35 129 MET B CA 1
ATOM 3118 C C . MET B 1 152 ? 13.845 -3.213 24.041 1.00 26.41 129 MET B C 1
ATOM 3119 O O . MET B 1 152 ? 12.626 -3.174 23.979 1.00 29.84 129 MET B O 1
ATOM 3124 N N . LYS B 1 153 ? 14.506 -4.268 24.530 1.00 27.44 130 LYS B N 1
ATOM 3125 C CA . LYS B 1 153 ? 13.770 -5.372 25.138 1.00 34.07 130 LYS B CA 1
ATOM 3126 C C . LYS B 1 153 ? 12.824 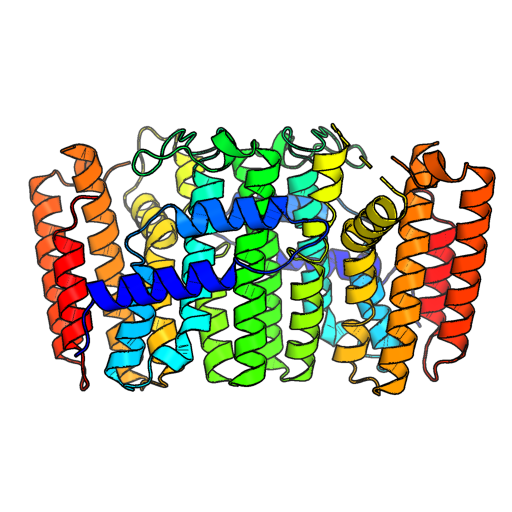-4.881 26.244 1.00 36.57 130 LYS B C 1
ATOM 3127 O O . LYS B 1 153 ? 11.664 -5.274 26.297 1.00 30.03 130 LYS B O 1
ATOM 3133 N N . ILE B 1 154 ? 13.324 -4.061 27.161 1.00 36.52 131 ILE B N 1
ATOM 3134 C CA . ILE B 1 154 ? 12.465 -3.660 28.258 1.00 33.48 131 ILE B CA 1
ATOM 3135 C C . ILE B 1 154 ? 11.358 -2.688 27.821 1.00 33.89 131 ILE B C 1
ATOM 3136 O O .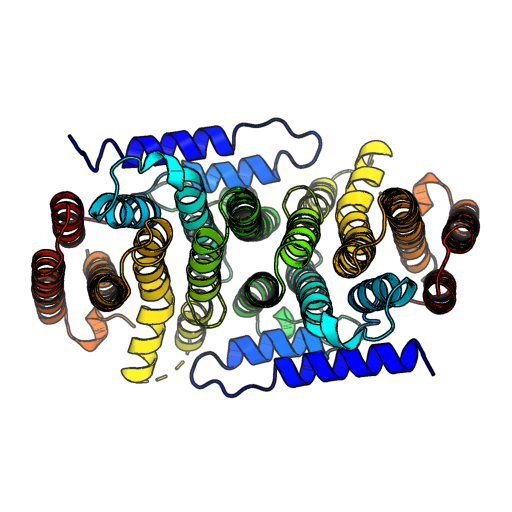 ILE B 1 154 ? 10.255 -2.723 28.375 1.00 31.57 131 ILE B O 1
ATOM 3141 N N . LEU B 1 155 ? 11.627 -1.860 26.808 1.00 27.11 132 LEU B N 1
ATOM 3142 C CA . LEU B 1 155 ? 10.593 -0.964 26.283 1.00 26.81 132 LEU B CA 1
ATOM 3143 C C . LEU B 1 155 ? 9.513 -1.730 25.506 1.00 32.06 132 LEU B C 1
ATOM 3144 O O . LEU B 1 155 ? 8.328 -1.377 25.538 1.00 32.56 132 LEU B O 1
ATOM 3149 N N . VAL B 1 156 ? 9.916 -2.794 24.816 1.00 33.67 133 VAL B N 1
ATOM 3150 C CA . VAL B 1 156 ? 8.943 -3.658 24.156 1.00 30.91 133 VAL B CA 1
ATOM 3151 C C . VAL B 1 156 ? 8.088 -4.386 25.205 1.00 29.60 133 VAL B C 1
ATOM 3152 O O . VAL B 1 156 ? 6.864 -4.382 25.106 1.00 34.16 133 VAL B O 1
ATOM 3156 N N . ASP B 1 157 ? 8.726 -5.008 26.190 1.00 28.37 134 ASP B N 1
ATOM 3157 C CA . ASP B 1 157 ? 7.985 -5.683 27.273 1.00 33.29 134 ASP B CA 1
ATOM 3158 C C . ASP B 1 157 ? 7.049 -4.733 27.999 1.00 39.48 134 ASP B C 1
ATOM 3159 O O . ASP B 1 157 ? 5.941 -5.112 28.404 1.00 36.85 134 ASP B O 1
ATOM 3164 N N . TYR B 1 158 ? 7.509 -3.503 28.192 1.00 39.42 135 TYR B N 1
ATOM 3165 C CA . TYR B 1 158 ? 6.730 -2.510 28.915 1.00 30.65 135 TYR B CA 1
ATOM 3166 C C . TYR B 1 158 ? 5.525 -2.093 28.069 1.00 36.75 135 TYR B C 1
ATOM 3167 O O . TYR B 1 158 ? 4.414 -1.935 28.579 1.00 38.69 135 TYR B O 1
ATOM 3176 N N . SER B 1 159 ? 5.743 -1.943 26.773 1.00 32.69 136 SER B N 1
ATOM 3177 C CA . SER B 1 159 ? 4.664 -1.638 25.836 1.00 34.75 136 SER B CA 1
ATOM 3178 C C . SER B 1 159 ? 3.639 -2.773 25.686 1.00 36.84 136 SER B C 1
ATOM 3179 O O . SER B 1 159 ? 2.461 -2.524 25.441 1.00 35.64 136 SER B O 1
ATOM 3182 N N . LEU B 1 160 ? 4.084 -4.018 25.810 1.00 36.93 137 LEU B N 1
ATOM 3183 C CA . LEU B 1 160 ? 3.143 -5.139 25.757 1.00 39.28 137 LEU B CA 1
ATOM 3184 C C . LEU B 1 160 ? 2.192 -5.109 26.955 1.00 47.06 137 LEU B C 1
ATOM 3185 O O . LEU B 1 160 ? 1.038 -5.512 26.859 1.00 48.53 137 LEU B O 1
ATOM 3190 N N . GLU B 1 161 ? 2.691 -4.623 28.088 1.00 47.28 138 GLU B N 1
ATOM 3191 C CA . GLU B 1 161 ? 1.897 -4.540 29.303 1.00 51.06 138 GLU B CA 1
ATOM 3192 C C . GLU B 1 161 ? 1.057 -3.265 29.391 1.00 50.77 138 GLU B C 1
ATOM 3193 O O . GLU B 1 161 ? 0.012 -3.273 30.020 1.00 48.85 138 GLU B O 1
ATOM 3199 N N . GLU B 1 162 ? 1.498 -2.181 28.755 1.00 50.80 139 GLU B N 1
ATOM 3200 C CA . GLU B 1 162 ? 0.924 -0.859 29.011 1.00 48.86 139 GLU B CA 1
ATOM 3201 C C . GLU B 1 162 ? 0.153 -0.272 27.847 1.00 53.00 139 GLU B C 1
ATOM 3202 O O . GLU B 1 162 ? -0.582 0.694 28.010 1.00 55.13 139 GLU B O 1
ATOM 3208 N N . GLY B 1 163 ? 0.336 -0.828 26.661 1.00 52.11 140 GLY B N 1
ATOM 3209 C CA . GLY B 1 163 ? -0.451 -0.389 25.530 1.00 50.97 140 GLY B CA 1
ATOM 3210 C C . GLY B 1 163 ? 0.144 0.736 24.710 1.00 53.29 140 GLY B C 1
ATOM 3211 O O . GLY B 1 163 ? 1.348 1.005 24.768 1.00 52.20 140 GLY B O 1
ATOM 3212 N N . LYS B 1 164 ? -0.731 1.401 23.962 1.00 42.97 141 LYS B N 1
ATOM 3213 C CA . LYS B 1 164 ? -0.367 2.279 22.856 1.00 48.55 141 LYS B CA 1
ATOM 3214 C C . LYS B 1 164 ? 0.519 3.475 23.218 1.00 48.07 141 LYS B C 1
ATOM 3215 O O . LYS B 1 164 ? 1.444 3.822 22.469 1.00 43.37 141 LYS B O 1
ATOM 3221 N N . SER B 1 165 ? 0.244 4.125 24.342 1.00 43.85 142 SER B N 1
ATOM 3222 C CA . SER B 1 165 ? 1.012 5.312 24.661 1.00 44.23 142 SER B CA 1
ATOM 3223 C C . SER B 1 165 ? 2.450 4.900 25.027 1.00 40.56 142 SER B C 1
ATOM 3224 O O . SER B 1 165 ? 3.415 5.602 24.721 1.00 38.35 142 SER B O 1
ATOM 3227 N N . ALA B 1 166 ? 2.587 3.746 25.662 1.00 40.75 143 ALA B N 1
ATOM 3228 C CA . ALA B 1 166 ? 3.898 3.232 25.996 1.00 38.48 143 ALA B CA 1
ATOM 3229 C C . ALA B 1 166 ? 4.683 2.952 24.725 1.00 42.56 143 ALA B C 1
ATOM 3230 O O . ALA B 1 166 ? 5.894 3.171 24.677 1.00 35.10 143 ALA B O 1
ATOM 3232 N N . LEU B 1 167 ? 3.993 2.491 23.682 1.00 40.11 144 LEU B N 1
ATOM 3233 C CA . LEU B 1 167 ? 4.668 2.159 22.433 1.00 37.27 144 LEU B CA 1
ATOM 3234 C C . LEU B 1 167 ? 5.001 3.422 21.634 1.00 33.48 144 LEU B C 1
ATOM 3235 O O . LEU B 1 167 ? 6.027 3.498 20.959 1.00 32.35 144 LEU B O 1
ATOM 3240 N N . LYS B 1 168 ? 4.147 4.434 21.717 1.00 33.98 145 LYS B N 1
ATOM 3241 C CA . LYS B 1 168 ? 4.478 5.725 21.110 1.00 33.82 145 LYS B CA 1
ATOM 3242 C C . LYS B 1 168 ? 5.699 6.370 21.784 1.00 35.96 145 LYS B C 1
ATOM 3243 O O . LYS B 1 168 ? 6.517 7.002 21.127 1.00 33.38 145 LYS B O 1
ATOM 3249 N N . ALA B 1 169 ? 5.812 6.208 23.098 1.00 36.61 146 ALA B N 1
ATOM 3250 C CA . ALA B 1 169 ? 6.972 6.714 23.824 1.00 33.85 146 ALA B CA 1
ATOM 3251 C C . ALA B 1 169 ? 8.231 5.968 23.382 1.00 34.15 146 ALA B C 1
ATOM 3252 O O . ALA B 1 169 ? 9.282 6.576 23.197 1.00 33.98 146 ALA B O 1
ATOM 3254 N N . THR B 1 170 ? 8.109 4.648 23.238 1.00 34.92 147 THR B N 1
ATOM 3255 C CA . THR B 1 170 ? 9.195 3.797 22.731 1.00 32.27 147 THR B CA 1
ATOM 3256 C C . THR B 1 170 ? 9.697 4.268 21.384 1.00 27.33 147 THR B C 1
ATOM 3257 O O . THR B 1 170 ? 10.903 4.352 21.172 1.00 31.09 147 THR B O 1
ATOM 3261 N N . LYS B 1 171 ? 8.798 4.592 20.461 1.00 29.14 148 LYS B N 1
ATOM 3262 C CA . LYS B 1 171 ? 9.246 5.104 19.153 1.00 28.45 148 LYS B CA 1
ATOM 3263 C C . LYS B 1 171 ? 10.039 6.413 19.304 1.00 35.31 148 LYS B C 1
ATOM 3264 O O . LYS B 1 171 ? 11.056 6.656 18.638 1.00 30.71 148 LYS B O 1
ATOM 3270 N N . ILE B 1 172 ? 9.576 7.270 20.201 1.00 37.59 149 ILE B N 1
ATOM 3271 C CA . ILE B 1 172 ? 10.273 8.532 20.405 1.00 34.51 149 ILE B CA 1
ATOM 3272 C C . ILE B 1 172 ? 11.729 8.254 20.850 1.00 26.71 149 ILE B C 1
ATOM 3273 O O . ILE B 1 172 ? 12.666 8.820 20.338 1.00 28.93 149 ILE B O 1
ATOM 3278 N N . ILE B 1 173 ? 11.892 7.340 21.783 1.00 29.40 150 ILE B N 1
ATOM 3279 C CA . ILE B 1 173 ? 13.218 6.970 22.282 1.00 27.72 150 ILE B CA 1
ATOM 3280 C C . ILE B 1 173 ? 14.067 6.257 21.223 1.00 32.99 150 ILE B C 1
ATOM 3281 O O . ILE B 1 173 ? 15.227 6.646 20.970 1.00 28.49 150 ILE B O 1
ATOM 3286 N N . ALA B 1 174 ? 13.494 5.236 20.588 1.00 31.00 151 ALA B N 1
ATOM 3287 C CA . ALA B 1 174 ? 14.183 4.545 19.478 1.00 34.07 151 ALA B CA 1
ATOM 3288 C C . ALA B 1 174 ? 14.689 5.503 18.413 1.00 32.25 151 ALA B C 1
ATOM 3289 O O . ALA B 1 174 ? 15.853 5.428 17.996 1.00 33.47 151 ALA B O 1
ATOM 3291 N N . ASP B 1 175 ? 13.812 6.381 17.929 1.00 31.95 152 ASP B N 1
ATOM 3292 C CA . ASP B 1 175 ? 14.198 7.301 16.880 1.00 26.84 152 ASP B CA 1
ATOM 3293 C C . ASP B 1 175 ? 15.287 8.288 17.348 1.00 28.63 152 ASP B C 1
ATOM 3294 O O . ASP B 1 175 ? 16.191 8.613 16.595 1.00 32.13 152 ASP B O 1
ATOM 3299 N N . ALA B 1 176 ? 15.183 8.782 18.579 1.00 27.78 153 ALA B N 1
ATOM 3300 C CA . ALA B 1 176 ? 16.189 9.753 19.075 1.00 31.63 153 ALA B CA 1
ATOM 3301 C C . ALA B 1 176 ? 17.563 9.092 19.267 1.00 31.44 153 ALA B C 1
ATOM 3302 O O . ALA B 1 176 ? 18.605 9.732 19.150 1.00 32.08 153 ALA B O 1
ATOM 3304 N N . ALA B 1 177 ? 17.571 7.793 19.522 1.00 33.27 154 ALA B N 1
ATOM 3305 C CA . ALA B 1 177 ? 18.829 7.092 19.791 1.00 27.18 154 ALA B CA 1
ATOM 3306 C C . ALA B 1 177 ? 19.558 6.756 18.498 1.00 25.85 154 ALA B C 1
ATOM 3307 O O . ALA B 1 177 ? 20.745 6.511 18.508 1.00 32.47 154 ALA B O 1
ATOM 3309 N N . GLY B 1 178 ? 18.846 6.752 17.374 1.00 33.67 155 GLY B N 1
ATOM 3310 C CA . GLY B 1 178 ? 19.362 6.073 16.182 1.00 34.30 155 GLY B CA 1
ATOM 3311 C C . GLY B 1 178 ? 20.040 6.904 15.117 1.00 38.74 155 GLY B C 1
ATOM 3312 O O . GLY B 1 178 ? 20.538 7.999 15.389 1.00 33.83 155 GLY B O 1
ATOM 3313 N N . SER B 1 179 ? 20.045 6.375 13.893 1.00 36.57 156 SER B N 1
ATOM 3314 C CA . SER B 1 179 ? 20.847 6.934 12.794 1.00 38.37 156 SER B CA 1
ATOM 3315 C C . SER B 1 179 ? 20.611 8.435 12.562 1.00 39.94 156 SER B C 1
ATOM 3316 O O . SER B 1 179 ? 21.549 9.181 12.268 1.00 38.55 156 SER B O 1
ATOM 3319 N N . ASP B 1 180 ? 19.367 8.875 12.706 1.00 39.03 157 ASP B N 1
ATOM 3320 C CA . ASP B 1 180 ? 19.054 10.270 12.492 1.00 42.84 157 ASP B CA 1
ATOM 3321 C C . ASP B 1 180 ? 18.983 11.017 13.819 1.00 44.83 157 ASP B C 1
ATOM 3322 O O . ASP B 1 180 ? 18.556 12.167 13.873 1.00 41.37 157 ASP B O 1
ATOM 3327 N N . GLY B 1 181 ? 19.437 10.358 14.881 1.00 40.25 158 GLY B N 1
ATOM 3328 C CA . GLY B 1 181 ? 19.509 10.981 16.198 1.00 38.10 158 GLY B CA 1
ATOM 3329 C C . GLY B 1 181 ? 20.932 10.907 16.700 1.00 40.79 158 GLY B C 1
ATOM 3330 O O . GLY B 1 181 ? 21.863 11.284 15.997 1.00 36.27 158 GLY B O 1
ATOM 3331 N N . MET B 1 182 ? 21.088 10.402 17.920 1.00 35.06 159 MET B N 1
ATOM 3332 C CA . MET B 1 182 ? 22.382 10.328 18.606 1.00 36.60 159 MET B CA 1
ATOM 3333 C C . MET B 1 182 ? 23.528 9.758 17.754 1.00 41.29 159 MET B C 1
ATOM 3334 O O . MET B 1 182 ? 24.616 10.340 17.705 1.00 38.97 159 MET B O 1
ATOM 3339 N N . ILE B 1 183 ? 23.313 8.615 17.103 1.00 35.07 160 ILE B N 1
ATOM 3340 C CA . ILE B 1 183 ? 24.384 8.058 16.275 1.00 31.32 160 ILE B CA 1
ATOM 3341 C C . ILE B 1 183 ? 24.731 8.994 15.106 1.00 40.39 160 ILE B C 1
ATOM 3342 O O . ILE B 1 183 ? 25.904 9.197 14.797 1.00 40.28 160 ILE B O 1
ATOM 3347 N N . GLY B 1 184 ? 23.714 9.543 14.449 1.00 43.74 161 GLY B N 1
ATOM 3348 C CA . GLY B 1 184 ? 23.935 10.548 13.402 1.00 45.20 161 GLY B CA 1
ATOM 3349 C C . GLY B 1 184 ? 24.863 11.647 13.901 1.00 43.74 161 GLY B C 1
ATOM 3350 O O . GLY B 1 184 ? 25.776 12.077 13.194 1.00 48.81 161 GLY B O 1
ATOM 3351 N N . GLY B 1 185 ? 24.622 12.093 15.129 1.00 45.98 162 GLY B N 1
ATOM 3352 C CA . GLY B 1 185 ? 25.472 13.084 15.790 1.00 43.88 162 GLY B CA 1
ATOM 3353 C C . GLY B 1 185 ? 26.903 12.612 15.964 1.00 49.69 162 GLY B C 1
ATOM 3354 O O . GLY B 1 185 ? 27.836 13.315 15.582 1.00 47.14 162 GLY B O 1
ATOM 3355 N N . GLN B 1 186 ? 27.088 11.422 16.541 1.00 47.64 163 GLN B N 1
ATOM 3356 C CA A GLN B 1 186 ? 28.441 10.902 16.745 0.50 45.79 163 GLN B CA 1
ATOM 3357 C CA B GLN B 1 186 ? 28.421 10.864 16.748 0.50 45.69 163 GLN B CA 1
ATOM 3358 C C . GLN B 1 186 ? 29.189 10.776 15.420 1.00 45.45 163 GLN B C 1
ATOM 3359 O O . GLN B 1 186 ? 30.374 11.090 15.347 1.00 47.46 163 GLN B O 1
ATOM 3370 N N . ILE B 1 187 ? 28.498 10.350 14.367 1.00 40.37 164 ILE B N 1
ATOM 3371 C CA . ILE B 1 187 ? 29.115 10.205 13.047 1.00 40.68 164 ILE B CA 1
ATOM 3372 C C . ILE B 1 187 ? 29.673 11.533 12.525 1.00 49.25 164 ILE B C 1
ATOM 3373 O O . ILE B 1 187 ? 30.835 11.618 12.134 1.00 47.63 164 ILE B O 1
ATOM 3378 N N . VAL B 1 188 ? 28.838 12.565 12.528 1.00 53.80 165 VAL B N 1
ATOM 3379 C CA . VAL B 1 188 ? 29.258 13.879 12.066 1.00 53.85 165 VAL B CA 1
ATOM 3380 C C . VAL B 1 188 ? 30.461 14.353 12.864 1.00 58.28 165 VAL B C 1
ATOM 3381 O O . VAL B 1 188 ? 31.396 14.922 12.305 1.00 65.65 165 VAL B O 1
ATOM 3385 N N . ASP B 1 189 ? 30.453 14.087 14.164 1.00 57.17 166 ASP B N 1
ATOM 3386 C CA . ASP B 1 189 ? 31.563 14.459 15.032 1.00 58.82 166 ASP B CA 1
ATOM 3387 C C . ASP B 1 189 ? 32.884 13.773 14.650 1.00 63.23 166 ASP B C 1
ATOM 3388 O O . ASP B 1 189 ? 33.959 14.362 14.783 1.00 56.41 166 ASP B O 1
ATOM 3393 N N . ILE B 1 190 ? 32.818 12.543 14.170 1.00 64.20 167 ILE B N 1
ATOM 3394 C CA . ILE B 1 190 ? 33.987 11.787 13.747 1.00 63.26 167 ILE B CA 1
ATOM 3395 C C . ILE B 1 190 ? 34.520 12.243 12.387 1.00 63.54 167 ILE B C 1
ATOM 3396 O O . ILE B 1 190 ? 35.699 12.367 12.183 1.00 55.09 167 ILE B O 1
ATOM 3401 N N . ILE B 1 191 ? 33.620 12.460 11.448 1.00 66.93 168 ILE B N 1
ATOM 3402 C CA . ILE B 1 191 ? 33.988 12.862 10.107 1.00 73.77 168 ILE B CA 1
ATOM 3403 C C . ILE B 1 191 ? 34.678 14.214 10.128 1.00 78.21 168 ILE B C 1
ATOM 3404 O O . ILE B 1 191 ? 35.607 14.455 9.382 1.00 76.27 168 ILE B O 1
ATOM 3409 N N . ASN B 1 192 ? 34.196 15.094 10.987 1.00 79.41 169 ASN B N 1
ATOM 3410 C CA . ASN B 1 192 ? 34.724 16.429 11.081 1.00 82.06 169 ASN B CA 1
ATOM 3411 C C . ASN B 1 192 ? 35.941 16.571 11.948 1.00 87.53 169 ASN B C 1
ATOM 3412 O O . ASN B 1 192 ? 36.434 17.662 12.111 1.00 87.15 169 ASN B O 1
ATOM 3417 N N . GLU B 1 193 ? 36.400 15.506 12.569 1.00 93.33 170 GLU B N 1
ATOM 3418 C CA . GLU B 1 193 ? 37.642 15.617 13.275 1.00 99.44 170 GLU B CA 1
ATOM 3419 C C . GLU B 1 193 ? 38.703 15.891 12.256 1.00 103.69 170 GLU B C 1
ATOM 3420 O O . GLU B 1 193 ? 39.575 16.731 12.446 1.00 106.73 170 GLU B O 1
ATOM 3426 N N . ASP B 1 194 ? 38.633 15.168 11.143 1.00 106.14 171 ASP B N 1
ATOM 3427 C CA . ASP B 1 194 ? 39.601 15.329 10.064 1.00 109.00 171 ASP B CA 1
ATOM 3428 C C . ASP B 1 194 ? 40.317 16.671 10.161 1.00 108.72 171 ASP B C 1
ATOM 3429 O O . ASP B 1 194 ? 41.486 16.790 9.793 1.00 108.08 171 ASP B O 1
ATOM 3434 N N . SER B 1 199 ? 30.710 24.290 8.473 1.00 63.61 176 SER B N 1
ATOM 3435 C CA . SER B 1 199 ? 29.621 25.264 8.459 1.00 70.50 176 SER B CA 1
ATOM 3436 C C . SER B 1 199 ? 28.795 25.200 9.748 1.00 75.80 176 SER B C 1
ATOM 3437 O O . SER B 1 199 ? 28.685 24.141 10.378 1.00 73.02 176 SER B O 1
ATOM 3440 N N . LEU B 1 200 ? 28.216 26.338 10.131 1.00 76.65 177 LEU B N 1
ATOM 3441 C CA . LEU B 1 200 ? 27.414 26.424 11.350 1.00 77.73 177 LEU B CA 1
ATOM 3442 C C . LEU B 1 200 ? 26.174 25.531 11.268 1.00 75.95 177 LEU B C 1
ATOM 3443 O O . LEU B 1 200 ? 25.686 25.035 12.286 1.00 75.64 177 LEU B O 1
ATOM 3448 N N . LYS B 1 201 ? 25.665 25.335 10.055 1.00 74.32 178 LYS B N 1
ATOM 3449 C CA . LYS B 1 201 ? 24.529 24.445 9.842 1.00 73.76 178 LYS B CA 1
ATOM 3450 C C . LYS B 1 201 ? 24.904 23.001 10.191 1.00 72.99 178 LYS B C 1
ATOM 3451 O O . LYS B 1 201 ? 24.132 22.278 10.831 1.00 67.26 178 LYS B O 1
ATOM 3457 N N . GLU B 1 202 ? 26.098 22.590 9.771 1.00 72.26 179 GLU B N 1
ATOM 3458 C CA . GLU B 1 202 ? 26.582 21.253 10.081 1.00 70.94 179 GLU B CA 1
ATOM 3459 C C . GLU B 1 202 ? 26.934 21.122 11.560 1.00 68.05 179 GLU B C 1
ATOM 3460 O O . GLU B 1 202 ? 26.594 20.124 12.197 1.00 64.88 179 GLU B O 1
ATOM 3466 N N . LEU B 1 203 ? 27.612 22.127 12.107 1.00 66.99 180 LEU B N 1
ATOM 3467 C CA . LEU B 1 203 ? 27.895 22.141 13.534 1.00 64.89 180 LEU B CA 1
ATOM 3468 C C . LEU B 1 203 ? 26.581 22.085 14.322 1.00 63.47 180 LEU B C 1
ATOM 3469 O O . LEU B 1 203 ? 26.464 21.339 15.291 1.00 59.87 180 LEU B O 1
ATOM 3471 N N . ASP B 1 204 ? 25.595 22.871 13.897 1.00 56.88 181 ASP B N 1
ATOM 3472 C CA . ASP B 1 204 ? 24.271 22.843 14.519 1.00 60.67 181 ASP B CA 1
ATOM 3473 C C . ASP B 1 204 ? 23.682 21.433 14.543 1.00 57.44 181 ASP B C 1
ATOM 3474 O O . ASP B 1 204 ? 23.231 20.949 15.584 1.00 54.69 181 ASP B O 1
ATOM 3479 N N . TYR B 1 205 ? 23.694 20.785 13.385 1.00 54.79 182 TYR B N 1
ATOM 3480 C CA . TYR B 1 205 ? 23.134 19.448 13.245 1.00 57.22 182 TYR B CA 1
ATOM 3481 C C . TYR B 1 205 ? 23.852 18.439 14.159 1.00 55.18 182 TYR B C 1
ATOM 3482 O O . TYR B 1 205 ? 23.219 17.608 14.813 1.00 51.92 182 TYR B O 1
ATOM 3491 N N . MET B 1 206 ? 25.171 18.524 14.226 1.00 58.64 183 MET B N 1
ATOM 3492 C CA . MET B 1 206 ? 25.927 17.601 15.059 1.00 61.04 183 MET B CA 1
ATOM 3493 C C . MET B 1 206 ? 25.481 17.653 16.515 1.00 64.61 183 MET B C 1
ATOM 3494 O O . MET B 1 206 ? 25.111 16.629 17.095 1.00 66.12 183 MET B O 1
ATOM 3499 N N . HIS B 1 207 ? 25.521 18.846 17.105 1.00 63.67 184 HIS B N 1
ATOM 3500 C CA . HIS B 1 207 ? 25.209 19.012 18.526 1.00 64.76 184 HIS B CA 1
ATOM 3501 C C . HIS B 1 207 ? 23.753 18.680 18.845 1.00 63.81 184 HIS B C 1
ATOM 3502 O O . HIS B 1 207 ? 23.451 18.126 19.906 1.00 63.43 184 HIS B O 1
ATOM 3509 N N . LEU B 1 208 ? 22.855 19.021 17.922 1.00 61.54 185 LEU B N 1
ATOM 3510 C CA . LEU B 1 208 ? 21.442 18.667 18.061 1.00 60.57 185 LEU B CA 1
ATOM 3511 C C . LEU B 1 208 ? 21.233 17.145 18.049 1.00 59.78 185 LEU B C 1
ATOM 3512 O O . LEU B 1 208 ? 20.472 16.613 18.870 1.00 61.43 185 LEU B O 1
ATOM 3517 N N . LYS B 1 209 ? 21.905 16.445 17.128 1.00 51.77 186 LYS B N 1
ATOM 3518 C CA . LYS B 1 209 ? 21.743 14.991 17.015 1.00 51.49 186 LYS B CA 1
ATOM 3519 C C . LYS B 1 209 ? 22.405 14.246 18.182 1.00 53.63 186 LYS B C 1
ATOM 3520 O O . LYS B 1 209 ? 21.776 13.422 18.851 1.00 50.17 186 LYS B O 1
ATOM 3526 N N . LYS B 1 210 ? 23.657 14.569 18.425 1.00 53.37 187 LYS B N 1
ATOM 3527 C CA . LYS B 1 210 ? 24.481 13.914 19.416 1.00 54.78 187 LYS B CA 1
ATOM 3528 C C . LYS B 1 210 ? 23.911 13.933 20.787 1.00 52.31 187 LYS B C 1
ATOM 3529 O O . LYS B 1 210 ? 23.990 12.983 21.516 1.00 52.69 187 LYS B O 1
ATOM 3535 N N . THR B 1 211 ? 23.409 15.087 21.147 1.00 49.66 188 THR B N 1
ATOM 3536 C CA . THR B 1 211 ? 23.089 15.406 22.544 1.00 53.06 188 THR B CA 1
ATOM 3537 C C . THR B 1 211 ? 21.654 15.881 22.710 1.00 46.25 188 THR B C 1
ATOM 3538 O O . THR B 1 211 ? 20.918 15.398 23.561 1.00 42.59 188 THR B O 1
ATOM 3542 N N . GLY B 1 212 ? 21.268 16.850 21.888 1.00 51.00 189 GLY B N 1
ATOM 3543 C CA . GLY B 1 212 ? 19.903 17.372 21.905 1.00 49.58 189 GLY B CA 1
ATOM 3544 C C . GLY B 1 212 ? 18.814 16.312 21.857 1.00 48.39 189 GLY B C 1
ATOM 3545 O O . GLY B 1 212 ? 17.888 16.317 22.672 1.00 41.60 189 GLY B O 1
ATOM 3546 N N . GLU B 1 213 ? 18.917 15.394 20.897 1.00 49.26 190 GLU B N 1
ATOM 3547 C CA . GLU B 1 213 ? 17.807 14.483 20.612 1.00 47.92 190 GLU B CA 1
ATOM 3548 C C . GLU B 1 213 ? 17.372 13.668 21.823 1.00 36.13 190 GLU B C 1
ATOM 3549 O O . GLU B 1 213 ? 16.182 13.591 22.106 1.00 42.79 190 GLU B O 1
ATOM 3555 N N . LEU B 1 214 ? 18.326 13.068 22.534 1.00 41.84 191 LEU B N 1
ATOM 3556 C CA . LEU B 1 214 ? 18.005 12.214 23.683 1.00 39.01 191 LEU B CA 1
ATOM 3557 C C . LEU B 1 214 ? 17.536 13.016 24.922 1.00 39.00 191 LEU B C 1
ATOM 3558 O O . LEU B 1 214 ? 16.728 12.537 25.718 1.00 36.64 191 LEU B O 1
ATOM 3563 N N . ILE B 1 215 ? 18.048 14.231 25.092 1.00 36.46 192 ILE B N 1
ATOM 3564 C CA . ILE B 1 215 ? 17.520 15.128 26.133 1.00 34.35 192 ILE B CA 1
ATOM 3565 C C . ILE B 1 215 ? 16.044 15.427 25.807 1.00 30.84 192 ILE B C 1
ATOM 3566 O O . ILE B 1 215 ? 15.136 15.209 26.627 1.00 32.65 192 ILE B O 1
ATOM 3571 N N . LYS B 1 216 ? 15.800 15.894 24.589 1.00 28.90 193 LYS B N 1
ATOM 3572 C CA . LYS B 1 216 ? 14.419 16.122 24.149 1.00 36.98 193 LYS B CA 1
ATOM 3573 C C . L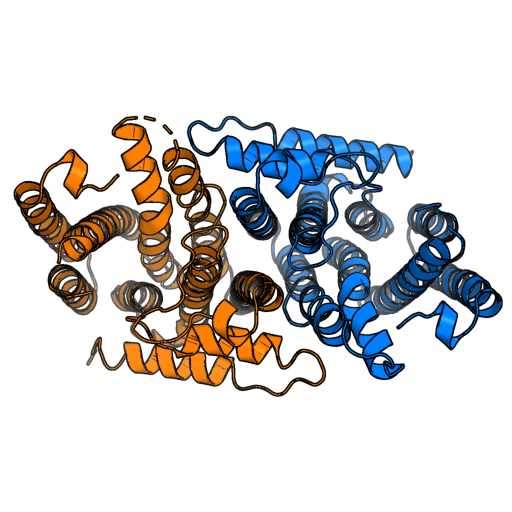YS B 1 216 ? 13.542 14.860 24.264 1.00 38.15 193 LYS B C 1
ATOM 3574 O O . LYS B 1 216 ? 12.412 14.919 24.745 1.00 35.87 193 LYS B O 1
ATOM 3580 N N . ALA B 1 217 ? 14.039 13.721 23.790 1.00 31.73 194 ALA B N 1
ATOM 3581 C CA . ALA B 1 217 ? 13.257 12.492 23.873 1.00 34.76 194 ALA B CA 1
ATOM 3582 C C . ALA B 1 217 ? 12.896 12.072 25.304 1.00 30.69 194 ALA B C 1
ATOM 3583 O O . ALA B 1 217 ? 11.821 11.496 25.542 1.00 32.17 194 ALA B O 1
ATOM 3585 N N . SER B 1 218 ? 13.794 12.333 26.255 1.00 29.60 195 SER B N 1
ATOM 3586 C CA . SER B 1 218 ? 13.513 12.049 27.660 1.00 29.89 195 SER B CA 1
ATOM 3587 C C . SER B 1 218 ? 12.257 12.778 28.110 1.00 30.16 195 SER B C 1
ATOM 3588 O O . SER B 1 218 ? 11.370 12.191 28.723 1.00 32.49 195 SER B O 1
ATOM 3591 N N . ILE B 1 219 ? 12.211 14.068 27.812 1.00 31.04 196 ILE B N 1
ATOM 3592 C CA . ILE B 1 219 ? 11.100 14.939 28.191 1.00 34.87 196 ILE B CA 1
ATOM 3593 C C . ILE B 1 219 ? 9.809 14.520 27.472 1.00 33.62 196 ILE B C 1
ATOM 3594 O O . ILE B 1 219 ? 8.772 14.288 28.102 1.00 33.74 196 ILE B O 1
ATOM 3599 N N . MET B 1 220 ? 9.889 14.373 26.157 1.00 32.67 197 MET B N 1
ATOM 3600 C CA A MET B 1 220 ? 8.705 14.054 25.363 0.50 36.07 197 MET B CA 1
ATOM 3601 C CA B MET B 1 220 ? 8.705 14.051 25.356 0.50 36.26 197 MET B CA 1
ATOM 3602 C C . MET B 1 220 ? 8.141 12.675 25.686 1.00 36.56 197 MET B C 1
ATOM 3603 O O . MET B 1 220 ? 6.935 12.494 25.750 1.00 33.66 197 MET B O 1
ATOM 3612 N N . SER B 1 221 ? 9.013 11.698 25.889 1.00 33.44 198 SER B N 1
ATOM 3613 C CA . SER B 1 221 ? 8.522 10.367 26.224 1.00 37.24 198 SER B CA 1
ATOM 3614 C C . SER B 1 221 ? 7.837 10.383 27.601 1.00 38.94 198 SER B C 1
ATOM 3615 O O . SER B 1 221 ? 6.837 9.709 27.809 1.00 34.29 198 SER B O 1
ATOM 3618 N N . GLY B 1 222 ? 8.360 11.161 28.543 1.00 36.03 199 GLY B N 1
ATOM 3619 C CA . GLY B 1 222 ? 7.691 11.266 29.853 1.00 33.25 199 GLY B CA 1
ATOM 3620 C C . GLY B 1 222 ? 6.288 11.856 29.717 1.00 33.85 199 GLY B C 1
ATOM 3621 O O . GLY B 1 222 ? 5.337 11.360 30.310 1.00 32.26 199 GLY B O 1
ATOM 3622 N N . ALA B 1 223 ? 6.149 12.917 28.933 1.00 33.48 200 ALA B N 1
ATOM 3623 C CA . ALA B 1 223 ? 4.830 13.491 28.682 1.00 36.18 200 ALA B CA 1
ATOM 3624 C C . ALA B 1 223 ? 3.894 12.532 27.903 1.00 42.31 200 ALA B C 1
ATOM 3625 O O . ALA B 1 223 ? 2.689 12.451 28.183 1.00 38.33 200 ALA B O 1
ATOM 3627 N N . VAL B 1 224 ? 4.437 11.815 26.922 1.00 40.40 201 VAL B N 1
ATOM 3628 C CA . VAL B 1 224 ? 3.612 10.864 26.172 1.00 37.19 201 VAL B CA 1
ATOM 3629 C C . VAL B 1 224 ? 3.140 9.747 27.091 1.00 37.01 201 VAL B C 1
ATOM 3630 O O . VAL B 1 224 ? 1.966 9.387 27.090 1.00 45.74 201 VAL B O 1
ATOM 3634 N N . LEU B 1 225 ? 4.041 9.220 27.905 1.00 39.55 202 LEU B N 1
ATOM 3635 C CA . LEU B 1 225 ? 3.660 8.196 28.875 1.00 41.95 202 LEU B CA 1
ATOM 3636 C C . LEU B 1 225 ? 2.561 8.681 29.806 1.00 42.37 202 LEU B C 1
ATOM 3637 O O . LEU B 1 225 ? 1.754 7.886 30.287 1.00 35.01 202 LEU B O 1
ATOM 3642 N N . ALA B 1 226 ? 2.538 9.981 30.090 1.00 42.70 203 ALA B N 1
ATOM 3643 C CA . ALA B 1 226 ? 1.510 10.515 30.993 1.00 46.11 203 ALA B CA 1
ATOM 3644 C C . ALA B 1 226 ? 0.249 10.943 30.230 1.00 47.49 203 ALA B C 1
ATOM 3645 O O . ALA B 1 226 ? -0.684 11.461 30.821 1.00 48.18 203 ALA B O 1
ATOM 3647 N N . GLU B 1 227 ? 0.254 10.749 28.912 1.00 46.51 204 GLU B N 1
ATOM 3648 C CA . GLU B 1 227 ? -0.888 11.084 28.056 1.00 50.61 204 GLU B CA 1
ATOM 3649 C C . GLU B 1 227 ? -1.235 12.567 28.086 1.00 52.89 204 GLU B C 1
ATOM 3650 O O . GLU B 1 227 ? -2.395 12.942 28.156 1.00 54.74 204 GLU B O 1
ATOM 3656 N N . ALA B 1 228 ? -0.213 13.405 28.015 1.00 47.83 205 ALA B N 1
ATOM 3657 C CA . ALA B 1 228 ? -0.414 14.828 27.919 1.00 46.64 205 ALA B CA 1
ATOM 3658 C C . ALA B 1 228 ? -1.173 15.151 26.648 1.00 50.81 205 ALA B C 1
ATOM 3659 O O . ALA B 1 228 ? -1.066 14.433 25.648 1.00 48.51 205 ALA B O 1
ATOM 3661 N N . SER B 1 229 ? -1.925 16.246 26.683 1.00 50.29 206 SER B N 1
ATOM 3662 C CA . SER B 1 229 ? -2.660 16.718 25.512 1.00 51.07 206 SER B CA 1
ATOM 3663 C C . SER B 1 229 ? -1.686 17.044 24.395 1.00 56.24 206 SER B C 1
ATOM 3664 O O . SER B 1 229 ? -0.474 17.087 24.611 1.00 56.85 206 SER B O 1
ATOM 3667 N N . GLU B 1 230 ? -2.214 17.267 23.197 1.00 55.63 207 GLU B N 1
ATOM 3668 C CA . GLU B 1 230 ? -1.369 17.522 22.042 1.00 60.62 207 GLU B CA 1
ATOM 3669 C C . GLU B 1 230 ? -0.720 18.907 22.114 1.00 59.01 207 GLU B C 1
ATOM 3670 O O . GLU B 1 230 ? 0.387 19.111 21.608 1.00 57.68 207 GLU B O 1
ATOM 3676 N N . GLY B 1 231 ? -1.422 19.853 22.736 1.00 58.75 208 GLY B N 1
ATOM 3677 C CA . GLY B 1 231 ? -0.904 21.215 22.913 1.00 55.27 208 GLY B CA 1
ATOM 3678 C C . GLY B 1 231 ? 0.296 21.190 23.833 1.00 49.17 208 GLY B C 1
ATOM 3679 O O . GLY B 1 231 ? 1.366 21.729 23.511 1.00 52.49 208 GLY B O 1
ATOM 3680 N N . ASP B 1 232 ? 0.130 20.520 24.969 1.00 53.02 209 ASP B N 1
ATOM 3681 C CA . ASP B 1 232 ? 1.228 20.345 25.906 1.00 48.47 209 ASP B CA 1
ATOM 3682 C C . ASP B 1 232 ? 2.447 19.684 25.252 1.00 49.01 209 ASP B C 1
ATOM 3683 O O . ASP B 1 232 ? 3.589 20.119 25.465 1.00 49.03 209 ASP B O 1
ATOM 3688 N N . ILE B 1 233 ? 2.221 18.654 24.437 1.00 49.72 210 ILE B N 1
ATOM 3689 C CA . ILE B 1 233 ? 3.336 17.991 23.740 1.00 48.64 210 ILE B CA 1
ATOM 3690 C C . ILE B 1 233 ? 4.102 18.970 22.868 1.00 46.95 210 ILE B C 1
ATOM 3691 O O . ILE B 1 233 ? 5.333 18.932 22.810 1.00 46.68 210 ILE B O 1
ATOM 3696 N N . LYS B 1 234 ? 3.371 19.838 22.169 1.00 53.85 211 LYS B N 1
ATOM 3697 C CA . LYS B 1 234 ? 4.014 20.824 21.305 1.00 54.34 211 LYS B CA 1
ATOM 3698 C C . LYS B 1 234 ? 4.916 21.726 22.136 1.00 52.30 211 LYS B C 1
ATOM 3699 O O . LYS B 1 234 ? 6.059 21.985 21.770 1.00 57.83 211 LYS B O 1
ATOM 3701 N N . LYS B 1 235 ? 4.390 22.193 23.261 1.00 52.03 212 LYS B N 1
ATOM 3702 C CA . LYS B 1 235 ? 5.127 23.095 24.129 1.00 52.07 212 LYS B CA 1
ATOM 3703 C C . LYS B 1 235 ? 6.398 22.458 24.666 1.00 46.78 212 LYS B C 1
ATOM 3704 O O . LYS B 1 235 ? 7.447 23.091 24.683 1.00 45.49 212 LYS B O 1
ATOM 3710 N N . LEU B 1 236 ? 6.299 21.206 25.101 1.00 47.66 213 LEU B N 1
ATOM 3711 C CA . LEU B 1 236 ? 7.444 20.502 25.685 1.00 44.42 213 LEU B CA 1
ATOM 3712 C C . LEU B 1 236 ? 8.500 20.146 24.660 1.00 47.04 213 LEU B C 1
ATOM 3713 O O . LEU B 1 236 ? 9.681 19.981 24.994 1.00 46.21 213 LEU B O 1
ATOM 3718 N N . GLU B 1 237 ? 8.090 20.034 23.401 1.00 45.64 214 GLU B N 1
ATOM 3719 C CA . GLU B 1 237 ? 9.063 19.747 22.362 1.00 45.97 214 GLU B CA 1
ATOM 3720 C C . GLU B 1 237 ? 10.026 20.916 22.251 1.00 37.21 214 GLU B C 1
ATOM 3721 O O . GLU B 1 237 ? 11.234 20.728 22.094 1.00 44.95 214 GLU B O 1
ATOM 3727 N N . GLY B 1 238 ? 9.482 22.126 22.325 1.00 43.17 215 GLY B N 1
ATOM 3728 C CA . GLY B 1 238 ? 10.300 23.334 22.254 1.00 39.71 215 GLY B CA 1
ATOM 3729 C C . GLY B 1 238 ? 11.162 23.483 23.498 1.00 38.21 215 GLY B C 1
ATOM 3730 O O . GLY B 1 238 ? 12.335 23.833 23.418 1.00 46.44 215 GLY B O 1
ATOM 3731 N N . PHE B 1 239 ? 10.572 23.199 24.653 1.00 40.46 216 PHE B N 1
ATOM 3732 C CA . PHE B 1 239 ? 11.331 23.185 25.902 1.00 44.14 216 PHE B CA 1
ATOM 3733 C C . PHE B 1 239 ? 12.478 22.176 25.774 1.00 42.34 216 PHE B C 1
ATOM 3734 O O . PHE B 1 239 ? 13.623 22.481 26.089 1.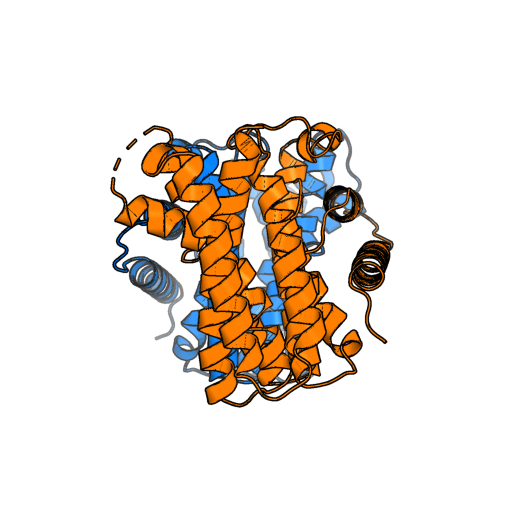00 35.46 216 PHE B O 1
ATOM 3742 N N . GLY B 1 240 ? 12.164 20.986 25.258 1.00 40.02 217 GLY B N 1
ATOM 3743 C CA . GLY B 1 240 ? 13.153 19.924 25.142 1.00 39.03 217 GLY B CA 1
ATOM 3744 C C . GLY B 1 240 ? 14.274 20.310 24.205 1.00 36.82 217 GLY B C 1
ATOM 3745 O O . GLY B 1 240 ? 15.442 20.048 24.468 1.00 40.33 217 GLY B O 1
ATOM 3746 N N . TYR B 1 241 ? 13.923 20.944 23.102 1.00 45.27 218 TYR B N 1
ATOM 3747 C CA . TYR B 1 241 ? 14.941 21.426 22.175 1.00 40.54 218 TYR B CA 1
ATOM 3748 C C . TYR B 1 241 ? 15.810 22.499 22.809 1.00 38.79 218 TYR B C 1
ATOM 3749 O O . TYR B 1 241 ? 17.032 22.462 22.718 1.00 43.10 218 TYR B O 1
ATOM 3758 N N . LYS B 1 242 ? 15.188 23.477 23.460 1.00 39.76 219 LYS B N 1
ATOM 3759 C CA . LYS B 1 242 ? 15.978 24.545 24.073 1.00 36.91 219 LYS B CA 1
ATOM 3760 C C . LYS B 1 242 ? 16.867 24.019 25.201 1.00 33.55 219 LYS B C 1
ATOM 3761 O O . LYS B 1 242 ? 18.035 24.388 25.313 1.00 35.73 219 LYS B O 1
ATOM 3767 N N . LEU B 1 243 ? 16.311 23.164 26.056 1.00 34.22 220 LEU B N 1
ATOM 3768 C CA . LEU B 1 243 ? 17.103 22.621 27.173 1.00 37.27 220 LEU B CA 1
ATOM 3769 C C . LEU B 1 243 ? 18.333 21.854 26.673 1.00 35.53 220 LEU B C 1
ATOM 3770 O O . LEU B 1 243 ? 19.424 21.952 27.244 1.00 38.34 220 LEU B O 1
ATOM 3775 N N . GLY B 1 244 ? 18.150 21.083 25.605 1.00 38.83 221 GLY B N 1
ATOM 3776 C CA . GLY B 1 244 ? 19.243 20.306 25.049 1.00 37.25 221 GLY B CA 1
ATOM 3777 C C . GLY B 1 244 ? 20.324 21.169 24.425 1.00 41.60 221 GLY B C 1
ATOM 3778 O O . GLY B 1 244 ? 21.516 20.843 24.491 1.00 43.83 221 GLY B O 1
ATOM 3779 N N . LEU B 1 245 ? 19.910 22.280 23.826 1.00 47.17 222 LEU B N 1
ATOM 3780 C CA . LEU B 1 245 ? 20.854 23.261 23.288 1.00 45.57 222 LEU B CA 1
ATOM 3781 C C . LEU B 1 245 ? 21.697 23.879 24.407 1.00 43.49 222 LEU B C 1
ATOM 3782 O O . LEU B 1 245 ? 22.924 23.952 24.305 1.00 43.77 222 LEU B O 1
ATOM 3787 N N . ALA B 1 246 ? 21.034 24.328 25.478 1.00 40.45 223 ALA B N 1
ATOM 3788 C CA . ALA B 1 246 ? 21.725 24.917 26.629 1.00 37.45 223 ALA B CA 1
ATOM 3789 C C . ALA B 1 246 ? 22.650 23.913 27.347 1.00 34.95 223 ALA B C 1
ATOM 3790 O O . ALA B 1 246 ? 23.727 24.265 27.829 1.00 37.00 223 ALA B O 1
ATOM 3792 N N . PHE B 1 247 ? 22.220 22.660 27.396 1.00 36.39 224 PHE B N 1
ATOM 3793 C CA . PHE B 1 247 ? 23.025 21.575 27.927 1.00 36.31 224 PHE B CA 1
ATOM 3794 C C . PHE B 1 247 ? 24.325 21.464 27.127 1.00 40.81 224 PHE B C 1
ATOM 3795 O O . PHE B 1 247 ? 25.435 21.492 27.683 1.00 44.69 224 PHE B O 1
ATOM 3803 N N . GLN B 1 248 ? 24.197 21.328 25.815 1.00 40.53 225 GLN B N 1
ATOM 3804 C CA . GLN B 1 248 ? 25.389 21.190 24.977 1.00 45.27 225 GLN B CA 1
ATOM 3805 C C . GLN B 1 248 ? 26.309 22.400 25.076 1.00 41.62 225 GLN B C 1
ATOM 3806 O O . GLN B 1 248 ? 27.532 22.254 25.154 1.00 47.18 225 GLN B O 1
ATOM 3812 N N . ILE B 1 249 ? 25.744 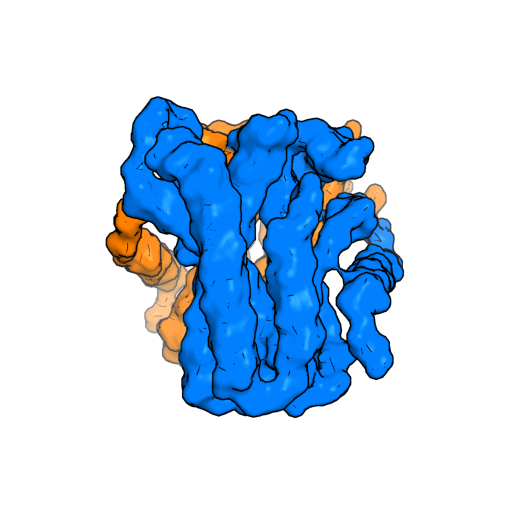23.606 25.104 1.00 44.86 226 ILE B N 1
ATOM 3813 C CA . ILE B 1 249 ? 26.615 24.775 25.220 1.00 41.47 226 ILE B CA 1
ATOM 3814 C C . ILE B 1 249 ? 27.320 24.718 26.567 1.00 44.12 226 ILE B C 1
ATOM 3815 O O . ILE B 1 249 ? 28.522 24.991 26.669 1.00 47.44 226 ILE B O 1
ATOM 3820 N N . LYS B 1 250 ? 26.579 24.325 27.601 1.00 43.61 227 LYS B N 1
ATOM 3821 C CA . LYS B 1 250 ? 27.159 24.190 28.932 1.00 45.39 227 LYS B CA 1
ATOM 3822 C C . LYS B 1 250 ? 28.323 23.191 28.967 1.00 43.25 227 LYS B C 1
ATOM 3823 O O . LYS B 1 250 ? 29.375 23.477 29.539 1.00 43.96 227 LYS B O 1
ATOM 3829 N N . ASP B 1 251 ? 28.123 22.014 28.385 1.00 49.46 228 ASP B N 1
ATOM 3830 C CA . ASP B 1 251 ? 29.204 21.036 28.257 1.00 49.38 228 ASP B CA 1
ATOM 3831 C C . ASP B 1 251 ? 30.456 21.726 27.674 1.00 51.63 228 ASP B C 1
ATOM 3832 O O . ASP B 1 251 ? 31.558 21.633 28.231 1.00 53.05 228 ASP B O 1
ATOM 3837 N N . ASP B 1 252 ? 30.268 22.446 26.570 1.00 54.52 229 ASP B N 1
ATOM 3838 C CA . ASP B 1 252 ? 31.373 23.129 25.876 1.00 53.19 229 ASP B CA 1
ATOM 3839 C C . ASP B 1 252 ? 32.099 24.132 26.764 1.00 53.27 229 ASP B C 1
ATOM 3840 O O . ASP B 1 252 ? 33.331 24.174 26.784 1.00 50.44 229 ASP B O 1
ATOM 3845 N N . ILE B 1 253 ? 31.334 24.940 27.497 1.00 52.30 230 ILE B N 1
ATOM 3846 C CA . ILE B 1 253 ? 31.890 25.824 28.512 1.00 50.35 230 ILE B CA 1
ATOM 3847 C C . ILE B 1 253 ? 32.682 25.050 29.574 1.00 58.49 230 ILE B C 1
ATOM 3848 O O . ILE B 1 253 ? 33.741 25.492 30.025 1.00 56.42 230 ILE B O 1
ATOM 3853 N N . LEU B 1 254 ? 32.180 23.909 29.987 1.00 59.79 231 LEU B N 1
ATOM 3854 C CA . LEU B 1 254 ? 32.858 23.164 31.012 1.00 63.84 231 LEU B CA 1
ATOM 3855 C C . LEU B 1 254 ? 34.228 22.651 30.576 1.00 63.50 231 LEU B C 1
ATOM 3856 O O . LEU B 1 254 ? 35.109 22.538 31.369 1.00 61.79 231 LEU B O 1
ATOM 3861 N N . ASP B 1 255 ? 34.404 22.369 29.306 1.00 68.31 232 ASP B N 1
ATOM 3862 C CA . ASP B 1 255 ? 35.674 21.868 28.807 1.00 75.35 232 ASP B CA 1
ATOM 3863 C C . ASP B 1 255 ? 36.817 22.845 28.994 1.00 79.02 232 ASP B C 1
ATOM 3864 O O . ASP B 1 255 ? 37.946 22.455 29.186 1.00 80.02 232 ASP B O 1
ATOM 3869 N N . VAL B 1 256 ? 36.499 24.134 28.934 1.00 81.93 233 VAL B N 1
ATOM 3870 C CA . VAL B 1 256 ? 37.502 25.179 29.098 1.00 84.58 233 VAL B CA 1
ATOM 3871 C C . VAL B 1 256 ? 38.184 25.079 30.458 1.00 89.92 233 VAL B C 1
ATOM 3872 O O . VAL B 1 256 ? 39.396 25.261 30.570 1.00 91.03 233 VAL B O 1
ATOM 3876 N N . VAL B 1 257 ? 37.397 24.788 31.489 1.00 94.70 234 VAL B N 1
ATOM 3877 C CA . VAL B 1 257 ? 37.923 24.663 32.843 1.00 98.44 234 VAL B CA 1
ATOM 3878 C C . VAL B 1 257 ? 38.053 23.199 33.251 1.00 97.31 234 VAL B C 1
ATOM 3879 O O . VAL B 1 257 ? 39.113 22.761 33.698 1.00 96.70 234 VAL B O 1
ATOM 3883 N N . ASN B 1 276 ? 34.631 22.476 15.679 1.00 76.14 253 ASN B N 1
ATOM 3884 C CA . ASN B 1 276 ? 34.825 22.352 17.119 1.00 80.86 253 ASN B CA 1
ATOM 3885 C C . ASN B 1 276 ? 33.648 22.862 17.978 1.00 80.57 253 ASN B C 1
ATOM 3886 O O . ASN B 1 276 ? 32.484 22.714 17.607 1.00 83.33 253 ASN B O 1
ATOM 3891 N N . ASN B 1 277 ? 33.973 23.463 19.124 1.00 77.69 254 ASN B N 1
ATOM 3892 C CA . ASN B 1 277 ? 32.996 23.875 20.138 1.00 69.58 254 ASN B CA 1
ATOM 3893 C C . ASN B 1 277 ? 32.075 25.040 19.776 1.00 67.11 254 ASN B C 1
ATOM 3894 O O . ASN B 1 277 ? 32.364 25.828 18.868 1.00 60.65 254 ASN B O 1
ATOM 3899 N N . TYR B 1 278 ? 30.965 25.150 20.509 1.00 58.14 255 TYR B N 1
ATOM 3900 C CA . TYR B 1 278 ? 30.211 26.392 20.535 1.00 50.19 255 TYR B CA 1
ATOM 3901 C C . TYR B 1 278 ? 31.162 27.484 21.009 1.00 42.81 255 TYR B C 1
ATOM 3902 O O . TYR B 1 278 ? 31.016 28.638 20.652 1.00 43.60 255 TYR B O 1
ATOM 3911 N N . ILE B 1 279 ? 32.129 27.101 21.829 1.00 39.10 256 ILE B N 1
ATOM 3912 C CA . ILE B 1 279 ? 33.103 28.028 22.379 1.00 49.52 256 ILE B CA 1
ATOM 3913 C C . ILE B 1 279 ? 34.035 28.540 21.282 1.00 52.40 256 ILE B C 1
ATOM 3914 O O . ILE B 1 279 ? 34.358 29.729 21.235 1.00 50.50 256 ILE B O 1
ATOM 3919 N N . THR B 1 280 ? 34.462 27.632 20.409 1.00 47.50 257 THR B N 1
ATOM 3920 C CA . THR B 1 280 ? 35.293 27.988 19.254 1.00 52.91 257 THR B CA 1
ATOM 3921 C C . THR B 1 280 ? 34.563 28.942 18.313 1.00 51.59 257 THR B C 1
ATOM 3922 O O . THR B 1 280 ? 35.151 29.902 17.815 1.00 54.94 257 THR B O 1
ATOM 3926 N N . ILE B 1 281 ? 33.281 28.680 18.073 1.00 49.44 258 ILE B N 1
ATOM 3927 C CA . ILE B 1 281 ? 32.512 29.507 17.153 1.00 52.94 258 ILE B CA 1
ATOM 3928 C C . ILE B 1 281 ? 32.117 30.870 17.731 1.00 55.75 258 ILE B C 1
ATOM 3929 O O . ILE B 1 281 ? 32.244 31.892 17.057 1.00 54.37 258 ILE B O 1
ATOM 3934 N N . PHE B 1 282 ? 31.643 30.890 18.972 1.00 51.35 259 PHE B N 1
ATOM 3935 C CA . PHE B 1 282 ? 31.056 32.120 19.517 1.00 54.74 259 PHE B CA 1
ATOM 3936 C C . PHE B 1 282 ? 31.906 32.814 20.575 1.00 54.58 259 PHE B C 1
ATOM 3937 O O . PHE B 1 282 ? 31.759 34.015 20.790 1.00 57.68 259 PHE B O 1
ATOM 3945 N N . GLY B 1 283 ? 32.769 32.062 21.253 1.00 50.03 260 GLY B N 1
ATOM 3946 C CA . GLY B 1 283 ? 33.607 32.633 22.312 1.00 48.03 260 GLY B CA 1
ATOM 3947 C C . GLY B 1 283 ? 33.017 32.359 23.684 1.00 46.66 260 GLY B C 1
ATOM 3948 O O . GLY B 1 283 ? 31.810 32.196 23.822 1.00 44.06 260 GLY B O 1
ATOM 3949 N N . LEU B 1 284 ? 33.869 32.297 24.697 1.00 47.44 261 LEU B N 1
ATOM 3950 C CA . LEU B 1 284 ? 33.432 31.961 26.046 1.00 51.39 261 LEU B CA 1
ATOM 3951 C C . LEU B 1 284 ? 32.291 32.870 26.542 1.00 54.06 261 LEU B C 1
ATOM 3952 O O . LEU B 1 284 ? 31.251 32.394 27.006 1.00 49.32 261 LEU B O 1
ATOM 3957 N N . GLU B 1 285 ? 32.476 34.180 26.419 1.00 51.26 262 GLU B N 1
ATOM 3958 C CA . GLU B 1 285 ? 31.548 35.127 27.020 1.00 54.13 262 GLU B CA 1
ATOM 3959 C C . GLU B 1 285 ? 30.167 35.035 26.368 1.00 54.16 262 GLU B C 1
ATOM 3960 O O . GLU B 1 285 ? 29.143 35.076 27.055 1.00 53.67 262 GLU B O 1
ATOM 3966 N N . GLU B 1 286 ? 30.141 34.892 25.045 1.00 49.48 263 GLU B N 1
ATOM 3967 C CA . GLU B 1 286 ? 28.893 34.710 24.319 1.00 50.92 263 GLU B CA 1
ATOM 3968 C C . GLU B 1 286 ? 28.183 33.420 24.723 1.00 50.27 263 GLU B C 1
ATOM 3969 O O . GLU B 1 286 ? 26.967 33.396 24.892 1.00 55.22 263 GLU B O 1
ATOM 3975 N N . CYS B 1 287 ? 28.943 32.346 24.871 1.00 49.76 264 CYS B N 1
ATOM 3976 C CA . CYS B 1 287 ? 28.345 31.064 25.217 1.00 49.54 264 CYS B CA 1
ATOM 3977 C C . CYS B 1 287 ? 27.696 31.116 26.603 1.00 45.70 264 CYS B C 1
ATOM 3978 O O . CYS B 1 287 ? 26.588 30.632 26.783 1.00 42.18 264 CYS B O 1
ATOM 3981 N N . LYS B 1 288 ? 28.381 31.721 27.567 1.00 47.88 265 LYS B N 1
ATOM 3982 C CA . LYS B 1 288 ? 27.805 31.937 28.888 1.00 54.40 265 LYS B CA 1
ATOM 3983 C C . LYS B 1 288 ? 26.488 32.690 28.795 1.00 52.36 265 LYS B C 1
ATOM 3984 O O . LYS B 1 288 ? 25.510 32.340 29.461 1.00 51.02 265 LYS B O 1
ATOM 3990 N N . LYS B 1 289 ? 26.455 33.710 27.950 1.00 49.54 266 LYS B N 1
ATOM 3991 C CA . LYS B 1 289 ? 25.248 34.508 27.788 1.00 53.08 266 LYS B CA 1
ATOM 3992 C C . LYS B 1 289 ? 24.113 33.690 27.149 1.00 53.45 266 LYS B C 1
ATOM 3993 O O . LYS B 1 289 ? 22.964 33.763 27.588 1.00 55.06 266 LYS B O 1
ATOM 3999 N N . LYS B 1 290 ? 24.437 32.900 26.128 1.00 50.14 267 LYS B N 1
ATOM 4000 C CA . LYS B 1 290 ? 23.439 32.063 25.473 1.00 52.00 267 LYS B CA 1
ATOM 4001 C C . LYS B 1 290 ? 22.861 31.045 26.457 1.00 46.10 267 LYS B C 1
ATOM 4002 O O . LYS B 1 290 ? 21.663 30.801 26.481 1.00 45.18 267 LYS B O 1
ATOM 4008 N N . CYS B 1 291 ? 23.727 30.441 27.257 1.00 41.91 268 CYS B N 1
ATOM 4009 C CA . CYS B 1 291 ? 23.285 29.454 28.230 1.00 48.53 268 CYS B CA 1
ATOM 4010 C C . CYS B 1 291 ? 22.245 30.041 29.177 1.00 48.54 268 CYS B C 1
ATOM 4011 O O . CYS B 1 291 ? 21.181 29.444 29.410 1.00 43.85 268 CYS B O 1
ATOM 4014 N N . VAL B 1 292 ? 22.556 31.223 29.712 1.00 50.26 269 VAL B N 1
ATOM 4015 C CA . VAL B 1 292 ? 21.667 31.913 30.647 1.00 47.37 269 VAL B CA 1
ATOM 4016 C C . VAL B 1 292 ? 20.333 32.256 30.001 1.00 45.32 269 VAL B C 1
ATOM 4017 O O . VAL B 1 292 ? 19.287 32.008 30.590 1.00 45.79 269 VAL B O 1
ATOM 4021 N N . ASN B 1 293 ? 20.364 32.793 28.781 1.00 42.25 270 ASN B N 1
ATOM 4022 C CA . ASN B 1 293 ? 19.137 33.217 28.094 1.00 48.87 270 ASN B CA 1
ATOM 4023 C C . ASN B 1 293 ? 18.249 32.090 27.567 1.00 50.71 270 ASN B C 1
ATOM 4024 O O . ASN B 1 293 ? 17.029 32.228 27.481 1.00 49.10 270 ASN B O 1
ATOM 4029 N N . ILE B 1 294 ? 18.851 30.969 27.204 1.00 44.15 271 ILE B N 1
ATOM 4030 C CA . ILE B 1 294 ? 18.045 29.857 26.736 1.00 43.59 271 ILE B CA 1
ATOM 4031 C C . ILE B 1 294 ? 17.380 29.215 27.948 1.00 38.15 271 ILE B C 1
ATOM 4032 O O . ILE B 1 294 ? 16.215 28.819 27.891 1.00 44.42 271 ILE B O 1
ATOM 4037 N N . THR B 1 295 ? 18.121 29.141 29.051 1.00 38.11 272 THR B N 1
ATOM 4038 C CA . THR B 1 295 ? 17.580 28.603 30.300 1.00 39.24 272 THR B CA 1
ATOM 4039 C C . THR B 1 295 ? 16.335 29.392 30.712 1.00 39.61 272 THR B C 1
ATOM 4040 O O . THR B 1 295 ? 15.329 28.800 31.111 1.00 32.44 272 THR B O 1
ATOM 4044 N N . GLU B 1 296 ? 16.398 30.722 30.600 1.00 36.23 273 GLU B N 1
ATOM 4045 C CA . GLU B 1 296 ? 15.259 31.599 30.952 1.00 42.55 273 GLU B CA 1
ATOM 4046 C C . GLU B 1 296 ? 14.052 31.317 30.086 1.00 40.80 273 GLU B C 1
ATOM 4047 O O . GLU B 1 296 ? 12.911 31.294 30.559 1.00 42.02 273 GLU B O 1
ATOM 4053 N N . GLU B 1 297 ? 14.288 31.162 28.791 1.00 38.89 274 GLU B N 1
ATOM 4054 C CA . GLU B 1 297 ? 13.205 30.799 27.899 1.00 40.32 274 GLU B CA 1
ATOM 4055 C C . GLU B 1 297 ? 12.587 29.463 28.324 1.00 40.02 274 GLU B C 1
ATOM 4056 O O . GLU B 1 297 ? 11.377 29.331 28.349 1.00 41.15 274 GLU B O 1
ATOM 4062 N N . CYS B 1 298 ? 13.418 28.475 28.654 1.00 36.15 275 CYS B N 1
ATOM 4063 C CA . CYS B 1 298 ? 12.881 27.188 29.134 1.00 43.50 275 CYS B CA 1
ATOM 4064 C C . CYS B 1 298 ? 11.934 27.381 30.317 1.00 36.45 275 CYS B C 1
ATOM 4065 O O . CYS B 1 298 ? 10.854 26.794 30.372 1.00 36.28 275 CYS B O 1
ATOM 4068 N N . ILE B 1 299 ? 12.351 28.196 31.279 1.00 36.56 276 ILE B N 1
ATOM 4069 C CA . ILE B 1 299 ? 11.516 28.468 32.472 1.00 35.14 276 ILE B CA 1
ATOM 4070 C C . ILE B 1 299 ? 10.159 29.041 32.056 1.00 34.41 276 ILE B C 1
ATOM 4071 O O . ILE B 1 299 ? 9.109 28.658 32.584 1.00 36.77 276 ILE B O 1
ATOM 4076 N N . GLU B 1 300 ? 10.197 29.950 31.091 1.00 36.41 277 GLU B N 1
ATOM 4077 C CA . GLU B 1 300 ? 8.990 30.598 30.587 1.00 44.76 277 GLU B CA 1
ATOM 4078 C C . GLU B 1 300 ? 8.058 29.611 29.888 1.00 42.05 277 GLU B C 1
ATOM 4079 O O . GLU B 1 300 ? 6.849 29.661 30.079 1.00 42.81 277 GLU B O 1
ATOM 4085 N N . ILE B 1 301 ? 8.613 28.699 29.091 1.00 41.62 278 ILE B N 1
ATOM 4086 C CA . ILE B 1 301 ? 7.776 27.654 28.528 1.00 34.42 278 ILE B CA 1
ATOM 4087 C C . ILE B 1 301 ? 7.113 26.837 29.628 1.00 35.89 278 ILE B C 1
ATOM 4088 O O . ILE B 1 301 ? 5.907 26.627 29.606 1.00 39.49 278 ILE B O 1
ATOM 4093 N N . LEU B 1 302 ? 7.884 26.374 30.609 1.00 32.09 279 LEU B N 1
ATOM 4094 C CA . LEU B 1 302 ? 7.276 25.598 31.685 1.00 26.57 279 LEU B CA 1
ATOM 4095 C C . LEU B 1 302 ? 6.169 26.372 32.396 1.00 33.10 279 LEU B C 1
ATOM 4096 O O . LEU B 1 302 ? 5.104 25.831 32.672 1.00 37.65 279 LEU B O 1
ATOM 4101 N N . SER B 1 303 ? 6.398 27.648 32.673 1.00 38.81 280 SER B N 1
ATOM 4102 C CA . SER B 1 303 ? 5.358 28.441 33.335 1.00 42.47 280 SER B CA 1
ATOM 4103 C C . SER B 1 303 ? 4.044 28.493 32.540 1.00 44.63 280 SER B C 1
ATOM 4104 O O . SER B 1 303 ? 2.971 28.662 33.127 1.00 47.08 280 SER B O 1
ATOM 4107 N N . SER B 1 304 ? 4.130 28.337 31.219 1.00 42.55 281 SER B N 1
ATOM 4108 C CA . SER B 1 304 ? 2.938 28.385 30.372 1.00 47.29 281 SER B CA 1
ATOM 4109 C C . SER B 1 304 ? 2.189 27.054 30.315 1.00 51.68 281 SER B C 1
ATOM 4110 O O . SER B 1 304 ? 1.161 26.954 29.651 1.00 52.89 281 SER B O 1
ATOM 4113 N N . ILE B 1 305 ? 2.695 26.039 31.013 1.00 46.88 282 ILE B N 1
ATOM 4114 C CA . ILE B 1 305 ? 2.016 24.746 31.066 1.00 44.57 282 ILE B CA 1
ATOM 4115 C C . ILE B 1 305 ? 1.262 24.588 32.376 1.00 48.84 282 ILE B C 1
ATOM 4116 O O . ILE B 1 305 ? 1.793 24.884 33.450 1.00 49.51 282 ILE B O 1
ATOM 4121 N N . LYS B 1 306 ? 0.032 24.095 32.293 1.00 45.98 283 LYS B N 1
ATOM 4122 C CA . LYS B 1 306 ? -0.750 23.830 33.482 1.00 49.37 283 LYS B CA 1
ATOM 4123 C C . LYS B 1 306 ? -0.380 22.473 34.050 1.00 49.53 283 LYS B C 1
ATOM 4124 O O . LYS B 1 306 ? -0.525 21.458 33.380 1.00 50.36 283 LYS B O 1
ATOM 4130 N N . GLY B 1 307 ? 0.108 22.458 35.283 1.00 42.52 284 GLY B N 1
ATOM 4131 C CA . GLY B 1 307 ? 0.472 21.212 35.928 1.00 42.10 284 GLY B CA 1
ATOM 4132 C C . GLY B 1 307 ? 1.602 21.445 36.900 1.00 45.80 284 GLY B C 1
ATOM 4133 O O . GLY B 1 307 ? 1.988 22.590 37.150 1.00 42.62 284 GLY B O 1
ATOM 4134 N N . ASN B 1 308 ? 2.131 20.361 37.457 1.00 39.71 285 ASN B N 1
ATOM 4135 C CA . ASN B 1 308 ? 3.192 20.473 38.438 1.00 37.18 285 ASN B CA 1
ATOM 4136 C C . ASN B 1 308 ? 4.562 20.627 37.785 1.00 39.31 285 ASN B C 1
ATOM 4137 O O . ASN B 1 308 ? 5.298 19.648 37.623 1.00 42.72 285 ASN B O 1
ATOM 4142 N N . THR B 1 309 ? 4.910 21.849 37.410 1.00 33.52 286 THR B N 1
ATOM 4143 C CA . THR B 1 309 ? 6.141 22.069 36.664 1.00 38.42 286 THR B CA 1
ATOM 4144 C C . THR B 1 309 ? 7.295 22.493 37.563 1.00 37.37 286 THR B C 1
ATOM 4145 O O . THR B 1 309 ? 8.420 22.613 37.092 1.00 35.53 286 THR B O 1
ATOM 4149 N N . GLU B 1 310 ? 7.024 22.720 38.849 1.00 35.35 287 GLU B N 1
ATOM 4150 C CA . GLU B 1 310 ? 8.068 23.239 39.721 1.00 38.19 287 GLU B CA 1
ATOM 4151 C C . GLU B 1 310 ? 9.354 22.374 39.748 1.00 34.02 287 GLU B C 1
ATOM 4152 O O . GLU B 1 310 ? 10.455 22.908 39.610 1.00 34.96 287 GLU B O 1
ATOM 4158 N N . PRO B 1 311 ? 9.217 21.039 39.902 1.00 35.86 288 PRO B N 1
ATOM 4159 C CA . PRO B 1 311 ? 10.416 20.207 39.960 1.00 33.37 288 PRO B CA 1
ATOM 4160 C C . PRO B 1 311 ? 11.252 20.287 38.694 1.00 34.61 288 PRO B C 1
ATOM 4161 O O . PRO B 1 311 ? 12.493 20.351 38.758 1.00 32.50 288 PRO B O 1
ATOM 4165 N N . LEU B 1 312 ? 10.589 20.300 37.550 1.00 37.35 289 LEU B N 1
ATOM 4166 C CA . LEU B 1 312 ? 11.284 20.452 36.279 1.00 35.11 289 LEU B CA 1
ATOM 4167 C C . LEU B 1 312 ? 11.995 21.801 36.154 1.00 34.30 289 LEU B C 1
ATOM 4168 O O . LEU B 1 312 ? 13.070 21.892 35.548 1.00 36.39 289 LEU B O 1
ATOM 4173 N N . LYS B 1 313 ? 11.390 22.860 36.688 1.00 32.56 290 LYS B N 1
ATOM 4174 C CA . LYS B 1 313 ? 12.031 24.175 36.700 1.00 32.60 290 LYS B CA 1
ATOM 4175 C C . LYS B 1 313 ? 13.290 24.144 37.574 1.00 33.68 290 LYS B C 1
ATOM 4176 O O . LYS B 1 313 ? 14.298 24.744 37.237 1.00 31.74 290 LYS B O 1
ATOM 4182 N N . VAL B 1 314 ? 13.211 23.469 38.715 1.00 29.36 291 VAL B N 1
ATOM 4183 C CA . VAL B 1 314 ? 14.373 23.376 39.604 1.00 33.45 291 VAL B CA 1
ATOM 4184 C C . VAL B 1 314 ? 15.534 22.636 38.888 1.00 33.93 291 VAL B C 1
ATOM 4185 O O . VAL B 1 314 ? 16.670 23.117 38.859 1.00 31.52 291 VAL B O 1
ATOM 4189 N N . LEU B 1 315 ? 15.234 21.491 38.277 1.00 33.40 292 LEU B N 1
ATOM 4190 C CA . LEU B 1 315 ? 16.217 20.773 37.441 1.00 28.19 292 LEU B CA 1
ATOM 4191 C C . LEU B 1 315 ? 16.824 21.661 36.361 1.00 35.59 292 LEU B C 1
ATOM 4192 O O . LEU B 1 315 ? 18.042 21.679 36.163 1.00 28.72 292 LEU B O 1
ATOM 4197 N N . THR B 1 316 ? 15.968 22.394 35.656 1.00 31.16 293 THR B N 1
ATOM 4198 C CA . THR B 1 316 ? 16.409 23.264 34.566 1.00 29.61 293 THR B CA 1
ATOM 4199 C C . THR B 1 316 ? 17.437 24.274 35.053 1.00 38.29 293 THR B C 1
ATOM 4200 O O . THR B 1 316 ? 18.434 24.522 34.375 1.00 33.85 293 THR B O 1
ATOM 4204 N N . MET B 1 317 ? 17.191 24.862 36.227 1.00 33.66 294 MET B N 1
ATOM 4205 C CA . MET B 1 317 ? 18.155 25.795 36.837 1.00 34.64 294 MET B CA 1
ATOM 4206 C C . MET B 1 317 ? 19.440 25.117 37.331 1.00 31.12 294 MET B C 1
ATOM 4207 O O . MET B 1 317 ? 20.551 25.625 37.136 1.00 36.65 294 MET B O 1
ATOM 4212 N N . LYS B 1 318 ? 19.293 23.956 37.941 1.00 33.15 295 LYS B N 1
ATOM 4213 C CA . LYS B 1 318 ? 20.444 23.184 38.396 1.00 33.74 295 LYS B CA 1
ATOM 4214 C C . LYS B 1 318 ? 21.319 22.765 37.225 1.00 39.71 295 LYS B C 1
ATOM 4215 O O . LYS B 1 318 ? 22.540 22.680 37.358 1.00 34.16 295 LYS B O 1
ATOM 4221 N N . LEU B 1 319 ? 20.698 22.504 36.074 1.00 34.87 296 LEU B N 1
ATOM 4222 C CA . LEU B 1 319 ? 21.460 22.159 34.878 1.00 35.18 296 LEU B CA 1
ATOM 4223 C C . LEU B 1 319 ? 22.330 23.323 34.445 1.00 35.40 296 LEU B C 1
ATOM 4224 O O . LEU B 1 319 ? 23.460 23.129 34.016 1.00 42.44 296 LEU B O 1
ATOM 4229 N N . LEU B 1 320 ? 21.823 24.538 34.603 1.00 36.70 297 LEU B N 1
ATOM 4230 C CA . LEU B 1 320 ? 22.595 25.730 34.244 1.00 38.77 297 LEU B CA 1
ATOM 4231 C C . LEU B 1 320 ? 23.779 25.924 35.196 1.00 41.83 297 LEU B C 1
ATOM 4232 O O . LEU B 1 320 ? 24.838 26.397 34.786 1.00 42.48 297 LEU B O 1
ATOM 4237 N N . GLU B 1 321 ? 23.608 25.525 36.453 1.00 38.62 298 GLU B N 1
ATOM 4238 C CA . GLU B 1 321 ? 24.599 25.787 37.500 1.00 43.31 298 GLU B CA 1
ATOM 4239 C C . GLU B 1 321 ? 25.600 24.648 37.720 1.00 46.61 298 GLU B C 1
ATOM 4240 O O . GLU B 1 321 ? 26.513 24.776 38.542 1.00 48.38 298 GLU B O 1
ATOM 4246 N N . ARG B 1 322 ? 25.435 23.541 37.002 1.00 44.50 299 ARG B N 1
ATOM 4247 C CA . ARG B 1 322 ? 26.224 22.346 37.271 1.00 48.64 299 ARG B CA 1
ATOM 4248 C C . ARG B 1 322 ? 27.690 22.524 36.895 1.00 54.56 299 ARG B C 1
ATOM 4249 O O . ARG B 1 322 ? 28.030 23.316 36.014 1.00 51.46 299 ARG B O 1
ATOM 4257 N N . LYS B 1 323 ? 28.550 21.760 37.560 1.00 60.57 300 LYS B N 1
ATOM 42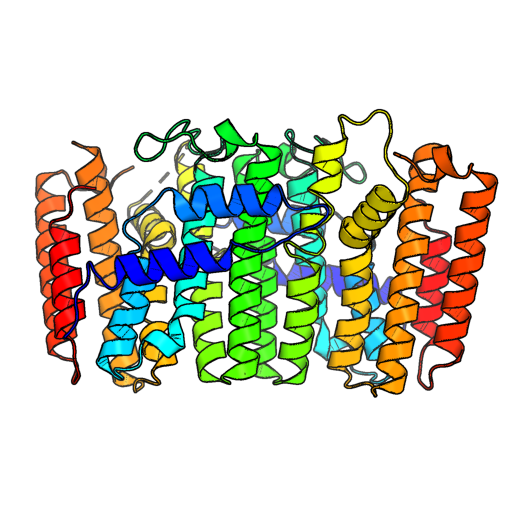58 C CA . LYS B 1 323 ? 29.990 21.935 37.431 1.00 67.19 300 LYS B CA 1
ATOM 4259 C C . LYS B 1 323 ? 30.655 20.810 36.646 1.00 66.77 300 LYS B C 1
ATOM 4260 O O . LYS B 1 323 ? 31.873 20.781 36.484 1.00 68.35 300 LYS B O 1
ATOM 4266 N N . PHE B 1 324 ? 29.845 19.887 36.151 1.00 71.07 301 PHE B N 1
ATOM 4267 C CA . PHE B 1 324 ? 30.332 18.859 35.240 1.00 76.52 301 PHE B CA 1
ATOM 4268 C C . PHE B 1 324 ? 29.149 18.102 34.650 1.00 77.57 301 PHE B C 1
ATOM 4269 O O . PHE B 1 324 ? 28.043 18.116 35.204 1.00 72.80 301 PHE B O 1
#

InterPro domains:
  IPR000092 Polyprenyl synthetase-like [PF00348] (37-277)
  IPR000092 Polyprenyl synthetase-like [cd00685] (36-299)
  IPR008949 Isoprenoid synthase domain superfamily [G3DSA:1.10.600.10] (11-301)
  IPR008949 Isoprenoid synthase domain superfamily [SSF48576] (16-291)
  IPR033749 Polyprenyl synthetase, conserved site [PS00444] (220-232)
  IPR033749 Polyprenyl synthetase, conserved site [PS00723] (88-104)
  IPR053378 Prenyl diphosphate synthase [NF045485] (15-300)

Sequence (543 aa):
AMNINSLKEEVDQSLKAYFNKDREYNKVLYDSMAYSINVGGKRIRPILMLLSYYIYKSSDYKKILTPAMAIEMIHTYSLIHDDLPCMDNDDLRRGKPTNHKVFGEAIAVLAGDALLNEAMKILVDYSLEEGKSALKATKIIADAAGSDGMIGGQQIVDIINEDKEEISLKELDYMHLKKTGELIKASIMSGAVLAEASEGDIKKLEGFGYKLGLAFQIKDDILDVVGNNYITIFGLEECKKKCVNITEECIEILSSIKGNNTEPLKVLTMKLLERKFAMNINSSLKEEVDQSLKAYFNKDREYNKKVLYDSMAYSINVGGKRIRPILMLLSYYIYKSSDYKKILTPAMAIEMIHTYSLIHDDLPCMDNDDLRRGKPTNHKVFGEAIAVLAGDALLNEAMKILVDYSLEEGKSALKATKIIADAAGSDGMIGGQQIVDIINEDSLKELDYMHLKKTGELIKASIMMSGAVLAEASEGDIKKLEGFGYKLGLAFQIKDDILDVVNNYITIFGLEECKKKCVNITEECIEILSSIKGNTEPLKVLTMKLLERKF

CATH classification: 1.10.600.10

Organism: Clostridium perfringens (strain 13 / Type A) (NCBI:txid195102)

Radius of gyration: 24.04 Å; Cα contacts (8 Å, |Δi|>4): 828; chains: 2; bounding box: 45×74×57 Å

B-factor: mean 47.35, std 18.28, range [22.22, 132.2]

Foldseek 3Di:
DDDLVVVQVVLLVVLLVVLPDDDDPVNVLSVLLSCLSNVDDSLLLLSLLLLLLQQQDPPSVLCSLLSNLLSLLVSLCVLVCCDPLHVVDQDDPNHGHSCNVSNDVSSPVSSVVSNVVSLVSLVVSCVVPHDLSVVLSVLSVVQSDCQAQVVLSVLVVVCVPPPDDDPVSLCSSQCRNQLSSQLSSNLSSNSVSVPDPVLSVLSNLLSNLLSVLLVLVVLLLVPVCVGPCVVPNNVVSLVSSVVSLVVSLVSLVVDRGPCVVVNVSSVCSNVPND/DDDLVVVQVVLLVVLLVVLPDDDDPCNVLSVLLSCLLNPDDSLLLLSLLLLLLQQQDPPSVLCSLLSNLLSLLVSLVVLVCCPCVHVVNQDDPNHGHSCVPSNDVSSNVSSVVSNVVSLVSLVVSCVVQHDLSVVLVVLSVVQSDCQAQVVLSVLVVVVVVDPVSVVSNLCRNFLSSQLSSNLSSCSSSVHDPVLSVLSSLLSNLLRVLLQLVVLLLVVCVHPCVVPNNVVSLVSSVVSLVVSLVSLVPDRGDCVVVNVSSVCSNVDND

GO terms:
  GO:0045337 farnesyl diphosphate biosynthetic process (P, IDA)
  GO:0004337 (2E,6E)-farnesyl diphosphate synthase activity (F, IDA)